Protein AF-A0A2T5LUG0-F1 (afdb_monomer_lite)

Structure (mmCIF, N/CA/C/O backbone):
data_AF-A0A2T5LUG0-F1
#
_entry.id   AF-A0A2T5LUG0-F1
#
loop_
_atom_site.group_PDB
_atom_site.id
_atom_site.type_symbol
_atom_site.label_atom_id
_atom_site.label_alt_id
_atom_site.label_comp_id
_atom_site.label_asym_id
_atom_site.label_entity_id
_atom_site.label_seq_id
_atom_site.pdbx_PDB_ins_code
_atom_site.Cartn_x
_atom_site.Cartn_y
_atom_site.Cartn_z
_atom_site.occupancy
_atom_site.B_iso_or_equiv
_atom_site.auth_seq_id
_atom_site.auth_comp_id
_atom_site.auth_asym_id
_atom_site.auth_atom_id
_atom_site.pdbx_PDB_model_num
ATOM 1 N N . MET A 1 1 ? 52.333 1.777 -23.046 1.00 38.31 1 MET A N 1
ATOM 2 C CA . MET A 1 1 ? 52.201 0.405 -23.595 1.00 38.31 1 MET A CA 1
ATOM 3 C C . MET A 1 1 ? 51.594 0.401 -25.003 1.00 38.31 1 MET A C 1
ATOM 5 O O . MET A 1 1 ? 52.146 -0.251 -25.876 1.00 38.31 1 MET A O 1
ATOM 9 N N . THR A 1 2 ? 50.547 1.189 -25.268 1.00 47.31 2 THR A N 1
ATOM 10 C CA . THR A 1 2 ? 49.866 1.326 -26.577 1.00 47.31 2 THR A CA 1
ATOM 11 C C . THR A 1 2 ? 50.755 1.791 -27.745 1.00 47.31 2 THR A C 1
ATOM 13 O O . THR A 1 2 ? 50.635 1.253 -28.839 1.00 47.31 2 THR A O 1
ATOM 16 N N . ALA A 1 3 ? 51.713 2.703 -27.529 1.00 55.59 3 ALA A N 1
ATOM 17 C CA . ALA A 1 3 ? 52.573 3.224 -28.608 1.00 55.59 3 ALA A CA 1
ATOM 18 C C . ALA A 1 3 ? 53.502 2.174 -29.262 1.00 55.59 3 ALA A C 1
ATOM 20 O O . ALA A 1 3 ? 53.813 2.287 -30.442 1.00 55.59 3 ALA A O 1
ATOM 21 N N . ARG A 1 4 ? 53.920 1.131 -28.524 1.00 57.62 4 ARG A N 1
ATOM 22 C CA . ARG A 1 4 ? 54.784 0.054 -29.056 1.00 57.62 4 ARG A CA 1
ATOM 23 C C . ARG A 1 4 ? 54.008 -1.029 -29.817 1.00 57.62 4 ARG A C 1
ATOM 25 O O . ARG A 1 4 ? 54.602 -1.741 -30.615 1.00 57.62 4 ARG A O 1
ATOM 32 N N . LEU A 1 5 ? 52.700 -1.146 -29.575 1.00 63.09 5 LEU A N 1
ATOM 33 C CA . LEU A 1 5 ? 51.807 -2.098 -30.250 1.00 63.09 5 LEU A CA 1
ATOM 34 C C . LEU A 1 5 ? 51.189 -1.529 -31.534 1.00 63.09 5 LEU A C 1
ATOM 36 O O . LEU A 1 5 ? 50.760 -2.297 -32.388 1.00 63.09 5 LEU A O 1
ATOM 40 N N . SER A 1 6 ? 51.167 -0.201 -31.686 1.00 64.31 6 SER A N 1
ATOM 41 C CA . SER A 1 6 ? 50.578 0.478 -32.849 1.00 64.31 6 SER A CA 1
ATOM 42 C C . SER A 1 6 ? 51.139 -0.003 -34.199 1.00 64.31 6 SER A C 1
ATOM 44 O O . SER A 1 6 ? 50.334 -0.278 -35.087 1.00 64.31 6 SER A O 1
ATOM 46 N N . PRO A 1 7 ? 52.467 -0.180 -34.377 1.00 68.12 7 PRO A N 1
ATOM 47 C CA . PRO A 1 7 ? 53.017 -0.662 -35.647 1.00 68.12 7 PRO A CA 1
ATOM 48 C C . PRO A 1 7 ? 52.614 -2.112 -35.948 1.00 68.12 7 PRO A C 1
ATOM 50 O O . PRO A 1 7 ? 52.238 -2.428 -37.069 1.00 68.12 7 PRO A O 1
ATOM 53 N N . LEU A 1 8 ? 52.611 -2.978 -34.927 1.00 73.25 8 LEU A N 1
ATOM 54 C CA . LEU A 1 8 ? 52.244 -4.392 -35.067 1.00 73.25 8 LEU A CA 1
ATOM 55 C C . LEU A 1 8 ? 50.761 -4.570 -35.411 1.00 73.25 8 LEU A C 1
ATOM 57 O O . LEU A 1 8 ? 50.411 -5.402 -36.245 1.00 73.25 8 LEU A O 1
ATOM 61 N N . LEU A 1 9 ? 49.888 -3.773 -34.788 1.00 69.12 9 LEU A N 1
ATOM 62 C CA . LEU A 1 9 ? 48.463 -3.746 -35.116 1.00 69.12 9 LEU A CA 1
ATOM 63 C C . LEU A 1 9 ? 48.239 -3.240 -36.543 1.00 69.12 9 LEU A C 1
ATOM 65 O O . LEU A 1 9 ? 47.478 -3.855 -37.284 1.00 69.12 9 LEU A O 1
ATOM 69 N N . ARG A 1 10 ? 48.941 -2.177 -36.951 1.00 71.62 10 ARG A N 1
ATOM 70 C CA . ARG A 1 10 ? 48.877 -1.643 -38.318 1.00 71.62 10 ARG A CA 1
ATOM 71 C C . ARG A 1 10 ? 49.267 -2.701 -39.349 1.00 71.62 10 ARG A C 1
ATOM 73 O O . ARG A 1 10 ? 48.501 -2.947 -40.276 1.00 71.62 10 ARG A O 1
ATOM 80 N N . ASP A 1 11 ? 50.399 -3.370 -39.153 1.00 74.31 11 ASP A N 1
ATOM 81 C CA . ASP A 1 11 ? 50.878 -4.412 -40.066 1.00 74.31 11 ASP A CA 1
ATOM 82 C C . ASP A 1 11 ? 49.926 -5.615 -40.123 1.00 74.31 11 ASP A C 1
ATOM 84 O O . ASP A 1 11 ? 49.704 -6.187 -41.192 1.00 74.31 11 ASP A O 1
ATOM 88 N N . SER A 1 12 ? 49.333 -5.987 -38.985 1.00 75.88 12 SER A N 1
ATOM 89 C CA . SER A 1 12 ? 48.358 -7.076 -38.908 1.00 75.88 12 SER A CA 1
ATOM 9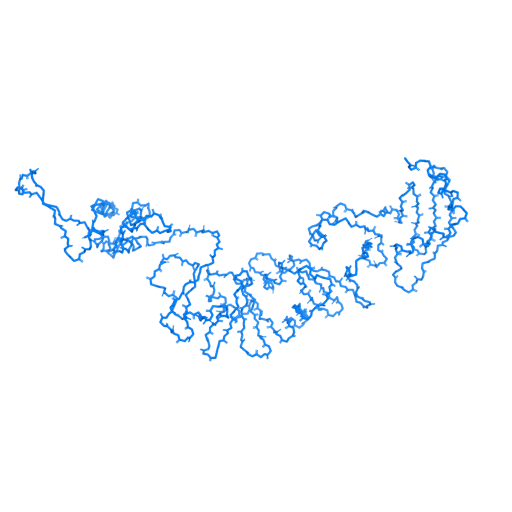0 C C . SER A 1 12 ? 47.072 -6.751 -39.671 1.00 75.88 12 SER A C 1
ATOM 92 O O . SER A 1 12 ? 46.617 -7.560 -40.482 1.00 75.88 12 SER A O 1
ATOM 94 N N . VAL A 1 13 ? 46.515 -5.546 -39.493 1.00 73.50 13 VAL A N 1
ATOM 95 C CA . VAL A 1 13 ? 45.285 -5.154 -40.198 1.00 73.50 13 VAL A CA 1
ATOM 96 C C . VAL A 1 13 ? 45.526 -4.974 -41.699 1.00 73.50 13 VAL A C 1
ATOM 98 O O . VAL A 1 13 ? 44.655 -5.308 -42.496 1.00 73.50 13 VAL A O 1
ATOM 101 N N . VAL A 1 14 ? 46.715 -4.527 -42.118 1.00 74.75 14 VAL A N 1
ATOM 102 C CA . VAL A 1 14 ? 47.077 -4.478 -43.547 1.00 74.75 14 VAL A CA 1
ATOM 103 C C . VAL A 1 14 ? 47.123 -5.877 -44.165 1.00 74.75 14 VAL A C 1
ATOM 105 O O . VAL A 1 14 ? 46.682 -6.055 -45.300 1.00 74.75 14 VAL A O 1
ATOM 108 N N . LYS A 1 15 ? 47.631 -6.876 -43.434 1.00 79.31 15 LYS A N 1
ATOM 109 C CA . LYS A 1 15 ? 47.696 -8.270 -43.905 1.00 79.31 15 LYS A CA 1
ATOM 110 C C . LYS A 1 15 ? 46.333 -8.962 -43.905 1.00 79.31 15 LYS A C 1
ATOM 112 O O . LYS A 1 15 ? 46.072 -9.780 -44.783 1.00 79.31 15 LYS A O 1
ATOM 117 N N . HIS A 1 16 ? 45.472 -8.635 -42.941 1.00 79.75 16 HIS A N 1
ATOM 118 C CA . HIS A 1 16 ? 44.173 -9.281 -42.745 1.00 79.75 16 HIS A CA 1
ATOM 119 C C . HIS A 1 16 ? 43.054 -8.253 -42.506 1.00 79.75 16 HIS A C 1
ATOM 121 O O . HIS A 1 16 ? 42.487 -8.210 -41.412 1.00 79.75 16 HIS A O 1
ATOM 127 N N . PRO A 1 17 ? 42.689 -7.436 -43.509 1.00 72.31 17 PRO A N 1
ATOM 128 C CA . PRO A 1 17 ? 41.700 -6.366 -43.339 1.00 72.31 17 PRO A CA 1
ATOM 129 C C . PRO A 1 17 ? 40.308 -6.886 -42.947 1.00 72.31 17 PRO A C 1
ATOM 131 O O . PRO A 1 17 ? 39.614 -6.255 -42.154 1.00 72.31 17 PRO A O 1
ATOM 134 N N . GLU A 1 18 ? 39.938 -8.080 -43.417 1.00 72.81 18 GLU A N 1
ATOM 135 C CA . GLU A 1 18 ? 38.667 -8.752 -43.096 1.00 72.81 18 GLU A CA 1
ATOM 136 C C . GLU A 1 18 ? 38.495 -9.038 -41.591 1.00 72.81 18 GLU A C 1
ATOM 138 O O . GLU A 1 18 ? 37.376 -9.104 -41.085 1.00 72.81 18 GLU A O 1
ATOM 143 N N . SER A 1 19 ? 39.600 -9.169 -40.842 1.00 77.19 19 SER A N 1
ATOM 144 C CA . SER A 1 19 ? 39.562 -9.463 -39.401 1.00 77.19 19 SER A CA 1
ATOM 145 C C . SER A 1 19 ? 38.894 -8.356 -38.579 1.00 77.19 19 SER A C 1
ATOM 147 O O . SER A 1 19 ? 38.288 -8.642 -37.547 1.00 77.19 19 SER A O 1
ATOM 149 N N . VAL A 1 20 ? 38.954 -7.106 -39.053 1.00 74.75 20 VAL A N 1
ATOM 150 C CA . VAL A 1 20 ? 38.298 -5.963 -38.405 1.00 74.75 20 VAL A CA 1
ATOM 151 C C . VAL A 1 20 ? 36.785 -6.048 -38.578 1.00 74.75 20 VAL A C 1
ATOM 153 O O . VAL A 1 20 ? 36.065 -5.871 -37.602 1.00 74.75 20 VAL A O 1
ATOM 156 N N . GLY A 1 21 ? 36.309 -6.383 -39.783 1.00 73.00 21 GLY A N 1
ATOM 157 C CA . GLY A 1 21 ? 34.883 -6.603 -40.047 1.00 73.00 21 GLY A CA 1
ATOM 158 C C . GLY A 1 21 ? 34.319 -7.731 -39.185 1.00 73.00 21 GLY A C 1
ATOM 159 O O . GLY A 1 21 ? 33.349 -7.524 -38.465 1.00 73.00 21 GLY A O 1
ATOM 160 N N . LEU A 1 22 ? 35.015 -8.874 -39.138 1.00 74.38 22 LEU A N 1
ATOM 161 C CA . LEU A 1 22 ? 34.634 -10.008 -38.288 1.00 74.38 22 LEU A CA 1
ATOM 162 C C . LEU A 1 22 ? 34.582 -9.639 -36.799 1.00 74.38 22 LEU A C 1
ATOM 164 O O . LEU A 1 22 ? 33.649 -10.024 -36.098 1.00 74.38 22 LEU A O 1
ATOM 168 N N . ALA A 1 23 ? 35.562 -8.879 -36.300 1.00 72.25 23 ALA A N 1
ATOM 169 C CA . ALA A 1 23 ? 35.564 -8.421 -34.913 1.00 72.25 23 ALA A CA 1
ATOM 170 C C . ALA A 1 23 ? 34.394 -7.468 -34.615 1.00 72.25 23 ALA A C 1
ATOM 172 O O . ALA A 1 23 ? 33.807 -7.542 -33.535 1.00 72.25 23 ALA A O 1
ATOM 173 N N . ILE A 1 24 ? 34.032 -6.600 -35.565 1.00 72.38 24 ILE A N 1
ATOM 174 C CA . ILE A 1 24 ? 32.858 -5.729 -35.445 1.00 72.38 24 ILE A CA 1
ATOM 175 C C . ILE A 1 24 ? 31.579 -6.566 -35.430 1.00 72.38 24 ILE A C 1
ATOM 177 O O . ILE A 1 24 ? 30.733 -6.328 -34.578 1.00 72.38 24 ILE A O 1
ATOM 181 N N . ASP A 1 25 ? 31.446 -7.571 -36.291 1.00 72.31 25 ASP A N 1
ATOM 182 C CA . ASP A 1 25 ? 30.234 -8.397 -36.368 1.00 72.31 25 ASP A CA 1
ATOM 183 C C . ASP A 1 25 ? 30.037 -9.287 -35.131 1.00 72.31 25 ASP A C 1
ATOM 185 O O . ASP A 1 25 ? 28.904 -9.513 -34.707 1.00 72.31 25 ASP A O 1
ATOM 189 N N . ILE A 1 26 ? 31.129 -9.732 -34.497 1.00 67.81 26 ILE A N 1
ATOM 190 C CA . ILE A 1 26 ? 31.085 -10.472 -33.224 1.00 67.81 26 ILE A CA 1
ATOM 191 C C . ILE A 1 26 ? 30.502 -9.609 -32.097 1.00 67.81 26 ILE A C 1
ATOM 193 O O . ILE A 1 26 ? 29.748 -10.108 -31.263 1.00 67.81 26 ILE A O 1
ATOM 197 N N . VAL A 1 27 ? 30.875 -8.328 -32.042 1.00 63.19 27 VAL A N 1
ATOM 198 C CA . VAL A 1 27 ? 30.554 -7.443 -30.909 1.00 63.19 27 VAL A CA 1
ATOM 199 C C . VAL A 1 27 ? 29.306 -6.586 -31.181 1.00 63.19 27 VAL A C 1
ATOM 201 O O . VAL A 1 27 ? 28.588 -6.215 -30.252 1.00 63.19 27 VAL A O 1
ATOM 204 N N . TRP A 1 28 ? 29.011 -6.291 -32.446 1.00 65.00 28 TRP A N 1
ATOM 205 C CA . TRP A 1 28 ? 27.877 -5.488 -32.891 1.00 65.00 28 TRP A CA 1
ATOM 206 C C . TRP A 1 28 ? 26.991 -6.293 -33.856 1.00 65.00 28 TRP A C 1
ATOM 208 O O . TRP A 1 28 ? 27.183 -6.222 -35.073 1.00 65.00 28 TRP A O 1
ATOM 218 N N . PRO A 1 29 ? 25.986 -7.026 -33.349 1.00 59.75 29 PRO A N 1
ATOM 219 C CA . PRO A 1 29 ? 25.131 -7.862 -34.184 1.00 59.75 29 PRO A CA 1
ATOM 220 C C . PRO A 1 29 ? 24.304 -7.036 -35.180 1.00 59.75 29 PRO A C 1
ATOM 222 O O . PRO A 1 29 ? 23.872 -5.916 -34.891 1.00 59.75 29 PRO A O 1
ATOM 225 N N . GLU A 1 30 ? 24.065 -7.605 -36.360 1.00 59.94 30 GLU A N 1
ATOM 226 C CA . GLU A 1 30 ? 23.185 -7.036 -37.382 1.00 59.94 30 GLU A CA 1
ATOM 227 C C . GLU A 1 30 ? 21.753 -6.866 -36.837 1.00 59.94 30 GLU A C 1
ATOM 229 O O . GLU A 1 30 ? 21.278 -7.657 -36.016 1.00 59.94 30 GLU A O 1
ATOM 234 N N . ALA A 1 31 ? 21.031 -5.836 -37.286 1.00 49.22 31 ALA A N 1
ATOM 235 C CA . ALA A 1 31 ? 19.586 -5.771 -37.076 1.00 49.22 31 ALA A CA 1
ATOM 236 C C . ALA A 1 31 ? 18.877 -5.808 -38.417 1.00 49.22 31 ALA A C 1
ATOM 238 O O . ALA A 1 31 ? 19.125 -4.985 -39.294 1.00 49.22 31 ALA A O 1
ATOM 239 N N . GLY A 1 32 ? 17.954 -6.757 -38.525 1.00 54.03 32 GLY A N 1
ATOM 240 C CA . GLY A 1 32 ? 17.171 -6.977 -39.727 1.00 54.03 32 GLY A CA 1
ATOM 241 C C . GLY A 1 32 ? 17.747 -8.075 -40.613 1.00 54.03 32 GLY A C 1
ATOM 242 O O . GLY A 1 32 ? 18.571 -8.878 -40.191 1.00 54.03 32 GLY A O 1
ATOM 243 N N . THR A 1 33 ? 17.233 -8.127 -41.836 1.00 47.06 33 THR A N 1
ATOM 244 C CA . THR A 1 33 ? 17.506 -9.145 -42.861 1.00 47.06 33 THR A CA 1
ATOM 245 C C . THR A 1 33 ? 18.611 -8.749 -43.843 1.00 47.06 33 THR A C 1
ATOM 247 O O . THR A 1 33 ? 18.888 -9.501 -44.774 1.00 47.06 33 THR A O 1
ATOM 250 N N . ILE A 1 34 ? 19.220 -7.571 -43.675 1.00 54.16 34 ILE A N 1
ATOM 251 C CA . ILE A 1 34 ? 20.273 -7.068 -44.561 1.00 54.16 34 ILE A CA 1
ATOM 252 C C . ILE A 1 34 ? 21.625 -7.393 -43.928 1.00 54.16 34 ILE A C 1
ATOM 254 O O . ILE A 1 34 ? 21.961 -6.831 -42.886 1.00 54.16 34 ILE A O 1
ATOM 258 N N . GLN A 1 35 ? 22.386 -8.274 -44.580 1.00 58.00 35 GLN A N 1
ATOM 259 C CA . GLN A 1 35 ? 23.763 -8.564 -44.190 1.00 58.00 35 GLN A CA 1
ATOM 260 C C . GLN A 1 35 ? 24.628 -7.311 -44.313 1.00 58.00 35 GLN A C 1
ATOM 262 O O . GLN A 1 35 ? 24.617 -6.621 -45.340 1.00 58.00 35 GLN A O 1
ATOM 267 N N . ARG A 1 36 ? 25.390 -7.024 -43.260 1.00 70.50 36 ARG A N 1
ATOM 268 C CA . ARG A 1 36 ? 26.358 -5.938 -43.233 1.00 70.50 36 ARG A CA 1
ATOM 269 C C . ARG A 1 36 ? 27.530 -6.339 -44.123 1.00 70.50 36 ARG A C 1
ATOM 271 O O . ARG A 1 36 ? 28.172 -7.360 -43.904 1.00 70.50 36 ARG A O 1
ATOM 278 N N . TYR A 1 37 ? 27.820 -5.524 -45.131 1.00 71.19 37 TYR A N 1
ATOM 279 C CA . TYR A 1 37 ? 29.008 -5.691 -45.962 1.00 71.19 37 TYR A CA 1
ATOM 280 C C . TYR A 1 37 ? 29.883 -4.449 -45.874 1.00 71.19 37 TYR A C 1
ATOM 282 O O . TYR A 1 37 ? 29.392 -3.320 -45.901 1.00 71.19 37 TYR A O 1
ATOM 290 N N . TYR A 1 38 ? 31.188 -4.674 -45.783 1.00 76.12 38 TYR A N 1
ATOM 291 C CA . TYR A 1 38 ? 32.201 -3.635 -45.675 1.00 76.12 38 TYR A CA 1
ATOM 292 C C . TYR A 1 38 ? 32.828 -3.406 -47.049 1.00 76.12 38 TYR A C 1
ATOM 294 O O . TYR A 1 38 ? 33.219 -4.356 -47.730 1.00 76.12 38 TYR A O 1
ATOM 302 N N . THR A 1 39 ? 32.960 -2.152 -47.479 1.00 76.56 39 THR A N 1
ATOM 303 C CA . THR A 1 39 ? 33.840 -1.843 -48.610 1.00 76.56 39 THR A CA 1
ATOM 304 C C . THR A 1 39 ? 35.295 -2.121 -48.234 1.00 76.56 39 THR A C 1
ATOM 306 O O . THR A 1 39 ? 35.651 -2.239 -47.058 1.00 76.56 39 THR A O 1
ATOM 309 N N . LYS A 1 40 ? 36.169 -2.229 -49.242 1.00 78.50 40 LYS A N 1
ATOM 310 C CA . LYS A 1 40 ? 37.602 -2.468 -49.037 1.00 78.50 40 LYS A CA 1
ATOM 311 C C . LYS A 1 40 ? 38.168 -1.498 -47.995 1.00 78.50 40 LYS A C 1
ATOM 313 O O . LYS A 1 40 ? 38.194 -0.295 -48.250 1.00 78.50 40 LYS A O 1
ATOM 318 N N . TRP A 1 41 ? 38.665 -2.037 -46.884 1.00 78.69 41 TRP A N 1
ATOM 319 C CA . TRP A 1 41 ? 39.312 -1.273 -45.820 1.00 78.69 41 TRP A CA 1
ATOM 320 C C . TRP A 1 41 ? 40.515 -0.487 -46.356 1.00 78.69 41 TRP A C 1
ATOM 322 O O . TRP A 1 41 ? 41.341 -1.024 -47.101 1.00 78.69 41 TRP A O 1
ATOM 332 N N . ARG A 1 42 ? 40.619 0.795 -45.991 1.00 77.38 42 ARG A N 1
ATOM 333 C CA . ARG A 1 42 ? 41.694 1.702 -46.426 1.00 77.38 42 ARG A CA 1
ATOM 334 C C . ARG A 1 42 ? 42.343 2.383 -45.233 1.00 77.38 42 ARG A C 1
ATOM 336 O O . ARG A 1 42 ? 41.648 2.823 -44.324 1.00 77.38 42 ARG A O 1
ATOM 343 N N . LEU A 1 43 ? 43.666 2.515 -45.272 1.00 77.12 43 LEU A N 1
ATOM 344 C CA . LEU A 1 43 ? 44.411 3.382 -44.359 1.00 77.12 43 LEU A CA 1
ATOM 345 C C . LEU A 1 43 ? 44.234 4.845 -44.774 1.00 77.12 43 LEU A C 1
ATOM 347 O O . LEU A 1 43 ? 44.297 5.157 -45.966 1.00 77.12 43 LEU A O 1
ATOM 351 N N . LEU A 1 44 ? 44.050 5.733 -43.801 1.00 76.69 44 LEU A N 1
ATOM 352 C CA . LEU A 1 44 ? 44.041 7.171 -44.059 1.00 76.69 44 LEU A CA 1
ATOM 353 C C . LEU A 1 44 ? 45.470 7.718 -44.188 1.00 76.69 44 LEU A C 1
ATOM 355 O O . LEU A 1 44 ? 46.433 7.154 -43.665 1.00 76.69 44 LEU A O 1
ATOM 359 N N . GLN A 1 45 ? 45.601 8.822 -44.921 1.00 77.81 45 GLN A N 1
ATOM 360 C CA . GLN A 1 45 ? 46.861 9.550 -45.079 1.00 77.81 45 GLN A CA 1
ATOM 361 C C . GLN A 1 45 ? 47.096 10.498 -43.891 1.00 77.81 45 GLN A C 1
ATOM 363 O O . GLN A 1 45 ? 46.216 10.683 -43.047 1.00 77.81 45 GLN A O 1
ATOM 368 N N . PHE A 1 46 ? 48.291 11.090 -43.812 1.00 69.88 46 PHE A N 1
ATOM 369 C CA . PHE A 1 46 ? 48.657 12.081 -42.796 1.00 69.88 46 PHE A CA 1
ATOM 370 C C . PHE A 1 46 ? 47.557 13.148 -42.608 1.00 69.88 46 PHE A C 1
ATOM 372 O O . PHE A 1 46 ? 47.058 13.668 -43.608 1.00 69.88 46 PHE A O 1
ATOM 379 N N . PRO A 1 47 ? 47.169 13.502 -41.363 1.00 67.94 47 PRO A N 1
ATOM 380 C CA . PRO A 1 47 ? 47.744 13.110 -40.064 1.00 67.94 47 PRO A CA 1
ATOM 381 C C . PRO A 1 47 ? 47.159 11.817 -39.446 1.00 67.94 47 PRO A C 1
ATOM 383 O O . PRO A 1 47 ? 47.399 11.521 -38.275 1.00 67.94 47 PRO A O 1
ATOM 386 N N . TYR A 1 48 ? 46.392 11.030 -40.203 1.00 71.00 48 TYR A N 1
ATOM 387 C CA . TYR A 1 48 ? 45.585 9.907 -39.705 1.00 71.00 48 TYR A CA 1
ATOM 388 C C . TYR A 1 48 ? 46.154 8.526 -40.075 1.00 71.00 48 TYR A C 1
ATOM 390 O O . TYR A 1 48 ? 45.422 7.558 -40.221 1.00 71.00 48 TYR A O 1
ATOM 398 N N . GLU A 1 49 ? 47.474 8.388 -40.181 1.00 72.19 49 GLU A N 1
ATOM 399 C CA . GLU A 1 49 ? 48.174 7.183 -40.684 1.00 72.19 49 GLU A CA 1
ATOM 400 C C . GLU A 1 49 ? 47.933 5.891 -39.875 1.00 72.19 49 GLU A C 1
ATOM 402 O O . GLU A 1 49 ? 48.265 4.788 -40.323 1.00 72.19 49 GLU A O 1
ATOM 407 N N . ASN A 1 50 ? 47.369 6.038 -38.674 1.00 67.88 50 ASN A N 1
ATOM 408 C CA . ASN A 1 50 ? 46.963 4.953 -37.779 1.00 67.88 50 ASN A CA 1
ATOM 409 C C . ASN A 1 50 ? 45.457 4.643 -37.849 1.00 67.88 50 ASN A C 1
ATOM 411 O O . ASN A 1 50 ? 44.960 3.902 -37.007 1.00 67.88 50 ASN A O 1
ATOM 415 N N . TRP A 1 51 ? 44.731 5.241 -38.794 1.00 68.88 51 TRP A N 1
ATOM 416 C CA . TRP A 1 51 ? 43.291 5.090 -38.954 1.00 68.88 51 TRP A CA 1
ATOM 417 C C . TRP A 1 51 ? 42.989 4.215 -40.156 1.00 68.88 51 TRP A C 1
ATOM 419 O O . TRP A 1 51 ? 43.624 4.328 -41.206 1.00 68.88 51 TRP A O 1
ATOM 429 N N . ILE A 1 52 ? 41.973 3.377 -40.000 1.00 73.00 52 ILE A N 1
ATOM 430 C CA . ILE A 1 52 ? 41.478 2.500 -41.051 1.00 73.00 52 ILE A CA 1
ATOM 431 C C . ILE A 1 52 ? 39.988 2.756 -41.182 1.00 73.00 52 ILE A C 1
ATOM 433 O O . ILE A 1 52 ? 39.286 2.830 -40.172 1.00 73.00 52 ILE A O 1
ATOM 437 N N . THR A 1 53 ? 39.531 2.922 -42.415 1.00 75.12 53 THR A N 1
ATOM 438 C CA . THR A 1 53 ? 38.139 3.206 -42.737 1.00 75.12 53 THR A CA 1
ATOM 439 C C . THR A 1 53 ? 37.586 2.186 -43.716 1.00 75.12 53 THR A C 1
ATOM 441 O O . THR A 1 53 ? 38.290 1.688 -44.597 1.00 75.12 53 THR A O 1
ATOM 444 N N . SER A 1 54 ? 36.314 1.875 -43.538 1.00 74.31 54 SER A N 1
ATOM 445 C CA . SER A 1 54 ? 35.471 1.176 -44.493 1.00 74.31 54 SER A CA 1
ATOM 446 C C . SER A 1 54 ? 34.109 1.862 -44.470 1.00 74.31 54 SER A C 1
ATOM 448 O O . SER A 1 54 ? 33.755 2.518 -43.488 1.00 74.31 54 SER A O 1
ATOM 450 N N . THR A 1 55 ? 33.370 1.744 -45.562 1.00 67.62 55 THR A N 1
ATOM 451 C CA . THR A 1 55 ? 31.979 2.179 -45.659 1.00 67.62 55 THR A CA 1
ATOM 452 C C . THR A 1 55 ? 31.087 0.956 -45.758 1.00 67.62 55 THR A C 1
ATOM 454 O O . THR A 1 55 ? 31.377 0.023 -46.505 1.00 67.62 55 THR A O 1
ATOM 457 N N . THR A 1 56 ? 29.991 0.959 -45.019 1.00 66.56 56 THR A N 1
ATOM 458 C CA . THR A 1 56 ? 28.878 0.026 -45.212 1.00 66.56 56 THR A CA 1
ATOM 459 C C . THR A 1 56 ? 27.712 0.829 -45.796 1.00 66.56 56 THR A C 1
ATOM 461 O O . THR A 1 56 ? 27.706 2.064 -45.705 1.00 66.56 56 THR A O 1
ATOM 464 N N . PRO A 1 57 ? 26.719 0.200 -46.444 1.00 56.97 57 PRO A N 1
ATOM 465 C CA . PRO A 1 57 ? 25.503 0.918 -46.802 1.00 56.97 57 PRO A CA 1
ATOM 466 C C . PRO A 1 57 ? 24.871 1.462 -45.512 1.00 56.97 57 PRO A C 1
ATOM 468 O O . PRO A 1 57 ? 24.375 0.692 -44.695 1.00 56.97 57 PRO A O 1
ATOM 471 N N . ALA A 1 58 ? 24.915 2.790 -45.372 1.00 49.00 58 ALA A N 1
ATOM 472 C CA . ALA A 1 58 ? 24.462 3.610 -44.244 1.00 49.00 58 ALA A CA 1
ATOM 473 C C . ALA A 1 58 ? 25.468 3.939 -43.117 1.00 49.00 58 ALA A C 1
ATOM 475 O O . ALA A 1 58 ? 25.015 4.501 -42.123 1.00 49.00 58 ALA A O 1
ATOM 476 N N . THR A 1 59 ? 26.782 3.649 -43.211 1.00 53.09 59 THR A N 1
ATOM 477 C CA . THR A 1 59 ? 27.699 3.952 -42.079 1.00 53.09 59 THR A CA 1
ATOM 478 C C . THR A 1 59 ? 29.191 4.123 -42.457 1.00 53.09 59 THR A C 1
ATOM 480 O O . THR A 1 59 ? 29.730 3.330 -43.235 1.00 53.09 59 THR A O 1
ATOM 483 N N . GLU A 1 60 ? 29.891 5.115 -41.881 1.00 49.12 60 GLU A N 1
ATOM 484 C CA . GLU A 1 60 ? 31.354 5.332 -42.003 1.00 49.12 60 GLU A CA 1
ATOM 485 C C . GLU A 1 60 ? 32.119 4.882 -40.741 1.00 49.12 60 GLU A C 1
ATOM 487 O O . GLU A 1 60 ? 31.768 5.253 -39.618 1.00 49.12 60 GLU A O 1
ATOM 492 N N . TYR A 1 61 ? 33.207 4.118 -40.914 1.00 52.81 61 TYR A N 1
ATOM 493 C CA . TYR A 1 61 ? 34.015 3.577 -39.809 1.00 52.81 61 TYR A CA 1
ATOM 494 C C . TYR A 1 61 ? 35.395 4.234 -39.733 1.00 52.81 61 TYR A C 1
ATOM 496 O O . TYR A 1 61 ? 36.006 4.539 -40.757 1.00 52.81 61 TYR A O 1
ATOM 504 N N . SER A 1 62 ? 35.921 4.426 -38.523 1.00 52.31 62 SER A N 1
ATOM 505 C CA . SER A 1 62 ? 37.288 4.914 -38.293 1.00 52.31 62 SER A CA 1
ATOM 506 C C . SER A 1 62 ? 37.859 4.385 -36.977 1.00 52.31 62 SER A C 1
ATOM 508 O O . SER A 1 62 ? 37.164 4.388 -35.964 1.00 52.31 62 SER A O 1
ATOM 510 N N . LEU A 1 63 ? 39.126 3.952 -36.964 1.00 47.66 63 LEU A N 1
ATOM 511 C CA . LEU A 1 63 ? 39.789 3.421 -35.761 1.00 47.66 63 LEU A CA 1
ATOM 512 C C . LEU A 1 63 ? 41.028 4.247 -35.342 1.00 47.66 63 LEU A C 1
ATOM 514 O O . LEU A 1 63 ? 42.132 3.934 -35.783 1.00 47.66 63 LEU A O 1
ATOM 518 N N . PRO A 1 64 ? 40.910 5.273 -34.479 1.00 48.41 64 PRO A N 1
ATOM 519 C CA . PRO A 1 64 ? 42.058 6.019 -33.968 1.00 48.41 64 PRO A CA 1
ATOM 520 C C . PRO A 1 64 ? 42.630 5.341 -32.724 1.00 48.41 64 PRO A C 1
ATOM 522 O O . PRO A 1 64 ? 41.975 5.311 -31.682 1.00 48.41 64 PRO A O 1
ATOM 525 N N . GLN A 1 65 ? 43.870 4.845 -32.785 1.00 51.09 65 GLN A N 1
ATOM 526 C CA . GLN A 1 65 ? 44.684 4.557 -31.586 1.00 51.09 65 GLN A CA 1
ATOM 527 C C . GLN A 1 65 ? 43.948 3.723 -30.502 1.00 51.09 65 GLN A C 1
ATOM 529 O O . GLN A 1 65 ? 44.123 3.951 -29.305 1.00 51.09 65 GLN A O 1
ATOM 534 N N . GLY A 1 66 ? 43.108 2.766 -30.925 1.00 52.16 66 GLY A N 1
ATOM 535 C CA . GLY A 1 66 ? 42.342 1.867 -30.050 1.00 52.16 66 GLY A CA 1
ATOM 536 C C . GLY A 1 66 ? 40.876 2.240 -29.784 1.00 52.16 66 GLY A C 1
ATOM 537 O O . GLY A 1 66 ? 40.207 1.505 -29.064 1.00 52.16 66 GLY A O 1
ATOM 538 N N . HIS A 1 67 ? 40.354 3.329 -30.352 1.00 53.56 67 HIS A N 1
ATOM 539 C CA . HIS A 1 67 ? 38.927 3.671 -30.296 1.00 53.56 67 HIS A CA 1
ATOM 540 C C . HIS A 1 67 ? 38.262 3.301 -31.618 1.00 53.56 67 HIS A C 1
ATOM 542 O O . HIS A 1 67 ? 38.844 3.533 -32.668 1.00 53.56 67 HIS A O 1
ATOM 548 N N . LEU A 1 68 ? 37.057 2.740 -31.584 1.00 63.59 68 LEU A N 1
ATOM 549 C CA . LEU A 1 68 ? 36.255 2.514 -32.784 1.00 63.59 68 LEU A CA 1
ATOM 550 C C . LEU A 1 68 ? 35.189 3.610 -32.866 1.00 63.59 68 LEU A C 1
ATOM 552 O O . LEU A 1 68 ? 34.472 3.864 -31.895 1.00 63.59 68 LEU A O 1
ATOM 556 N N . ILE A 1 69 ? 35.149 4.293 -34.007 1.00 63.66 69 ILE A N 1
ATOM 557 C CA . ILE A 1 69 ? 34.201 5.353 -34.340 1.00 63.66 69 ILE A CA 1
ATOM 558 C C . ILE A 1 69 ? 33.288 4.833 -35.445 1.00 63.66 69 ILE A C 1
ATOM 560 O O . ILE A 1 69 ? 33.766 4.275 -36.435 1.00 63.66 69 ILE A O 1
ATOM 564 N N . ILE A 1 70 ? 31.989 5.039 -35.260 1.00 64.19 70 ILE A N 1
ATOM 565 C CA . ILE A 1 70 ? 30.929 4.719 -36.217 1.00 64.19 70 ILE A CA 1
ATOM 566 C C . ILE A 1 70 ? 30.119 6.001 -36.420 1.00 64.19 70 ILE A C 1
ATOM 568 O O . ILE A 1 70 ? 29.644 6.566 -35.434 1.00 64.19 70 ILE A O 1
ATOM 572 N N . ASP A 1 71 ? 29.988 6.481 -37.658 1.00 57.22 71 ASP A N 1
ATOM 573 C CA . ASP A 1 71 ? 29.267 7.723 -38.005 1.00 57.22 71 ASP A CA 1
ATOM 574 C C . ASP A 1 71 ? 29.690 8.936 -37.160 1.00 57.22 71 ASP A C 1
ATOM 576 O O . ASP A 1 71 ? 28.876 9.712 -36.658 1.00 57.22 71 ASP A O 1
ATOM 580 N N . GLY A 1 72 ? 30.996 9.071 -36.9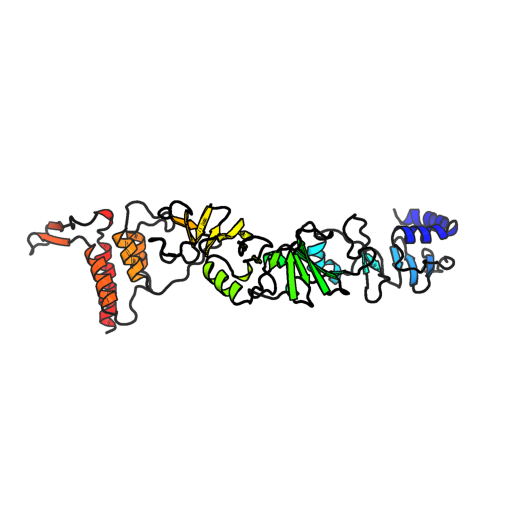18 1.00 60.22 72 GLY A N 1
ATOM 581 C CA . GLY A 1 72 ? 31.549 10.151 -36.095 1.00 60.22 72 GLY A CA 1
ATOM 582 C C . GLY A 1 72 ? 31.291 10.020 -34.585 1.00 60.22 72 GLY A C 1
ATOM 583 O O . GLY A 1 72 ? 31.726 10.885 -33.824 1.00 60.22 72 GLY A O 1
ATOM 584 N N . ARG A 1 73 ? 30.639 8.946 -34.112 1.00 62.03 73 ARG A N 1
ATOM 585 C CA . ARG A 1 73 ? 30.373 8.689 -32.686 1.00 62.03 73 ARG A CA 1
ATOM 586 C C . ARG A 1 73 ? 31.347 7.650 -32.115 1.00 62.03 73 ARG A C 1
ATOM 588 O O . ARG A 1 73 ? 31.527 6.569 -32.673 1.00 62.03 73 ARG A O 1
ATOM 595 N N . ILE A 1 74 ? 31.972 7.973 -30.979 1.00 62.78 74 ILE A N 1
ATOM 596 C CA . ILE A 1 74 ? 32.871 7.061 -30.250 1.00 62.78 74 ILE A CA 1
ATOM 597 C C . ILE A 1 74 ? 32.045 5.948 -29.596 1.00 62.78 74 ILE A C 1
ATOM 599 O O . ILE A 1 74 ? 31.102 6.219 -28.853 1.00 62.78 74 ILE A O 1
ATOM 603 N N . ILE A 1 75 ? 32.432 4.697 -29.826 1.00 66.94 75 ILE A N 1
ATOM 604 C CA . ILE A 1 75 ? 31.810 3.528 -29.199 1.00 66.94 75 ILE A CA 1
ATOM 605 C C . ILE A 1 75 ? 32.246 3.379 -27.743 1.00 66.94 75 ILE A C 1
ATOM 607 O O . ILE A 1 75 ? 33.391 3.643 -27.375 1.00 66.94 75 ILE A O 1
ATOM 611 N N . GLY A 1 76 ? 31.345 2.848 -26.917 1.00 65.06 76 GLY A N 1
ATOM 612 C CA . GLY A 1 76 ? 31.713 2.242 -25.639 1.00 65.06 76 GLY A CA 1
ATOM 613 C C . GLY A 1 76 ? 31.471 3.115 -24.413 1.00 65.06 76 GLY A C 1
ATOM 614 O O . GLY A 1 76 ? 31.623 2.625 -23.297 1.00 65.06 76 GLY A O 1
ATOM 615 N N . LYS A 1 77 ? 31.030 4.367 -24.580 1.00 69.31 77 LYS A N 1
ATOM 616 C CA . LYS A 1 77 ? 30.489 5.181 -23.483 1.00 69.31 77 LYS A CA 1
ATOM 617 C C . LYS A 1 77 ? 29.193 5.849 -23.917 1.00 69.31 77 LYS A C 1
ATOM 619 O O . LYS A 1 77 ? 29.161 6.533 -24.933 1.00 69.31 77 LYS A O 1
ATOM 624 N N . LEU A 1 78 ? 28.144 5.668 -23.119 1.00 74.25 78 LEU A N 1
ATOM 625 C CA . LEU A 1 78 ? 26.932 6.473 -23.244 1.00 74.25 78 LEU A CA 1
ATOM 626 C C . LEU A 1 78 ? 27.250 7.948 -22.931 1.00 74.25 78 LEU A C 1
ATOM 628 O O . LEU A 1 78 ? 28.098 8.203 -22.062 1.00 74.25 78 LEU A O 1
ATOM 632 N N . PRO A 1 79 ? 26.563 8.901 -23.586 1.00 79.44 79 PRO A N 1
ATOM 633 C CA . PRO A 1 79 ? 26.557 10.304 -23.181 1.00 79.44 79 PRO A CA 1
ATOM 634 C C . PRO A 1 79 ? 26.263 10.471 -21.683 1.00 79.44 79 PRO A C 1
ATOM 636 O O . PRO A 1 79 ? 25.585 9.635 -21.079 1.00 79.44 79 PRO A O 1
ATOM 639 N N . ALA A 1 80 ? 26.811 11.520 -21.062 1.00 76.62 80 ALA A N 1
ATOM 640 C CA . ALA A 1 80 ? 26.734 11.707 -19.610 1.00 76.62 80 ALA A CA 1
ATOM 641 C C . ALA A 1 80 ? 25.287 11.863 -19.113 1.00 76.62 80 ALA A C 1
ATOM 643 O O . ALA A 1 80 ? 24.913 11.246 -18.122 1.00 76.62 80 ALA A O 1
ATOM 644 N N . ASP A 1 81 ? 24.465 12.607 -19.846 1.00 79.31 81 ASP A N 1
ATOM 645 C CA . ASP A 1 81 ? 23.030 12.794 -19.620 1.00 79.31 81 ASP A CA 1
ATOM 646 C C . ASP A 1 81 ? 22.258 11.466 -19.613 1.00 79.31 81 ASP A C 1
ATOM 648 O O . ASP A 1 81 ? 21.459 11.212 -18.712 1.00 79.31 81 ASP A O 1
ATOM 652 N N . VAL A 1 82 ? 22.558 10.573 -20.559 1.00 78.69 82 VAL A N 1
ATOM 653 C CA . VAL A 1 82 ? 21.939 9.245 -20.627 1.00 78.69 82 VAL A CA 1
ATOM 654 C C . VAL A 1 82 ? 22.448 8.371 -19.481 1.00 78.69 82 VAL A C 1
ATOM 656 O O . VAL A 1 82 ? 21.658 7.831 -18.705 1.00 78.69 82 VAL A O 1
ATOM 659 N N . ARG A 1 83 ? 23.770 8.265 -19.319 1.00 78.00 83 ARG A N 1
ATOM 660 C CA . ARG A 1 83 ? 24.413 7.443 -18.282 1.00 78.00 83 ARG A CA 1
ATOM 661 C C . ARG A 1 83 ? 23.945 7.808 -16.873 1.00 78.00 83 ARG A C 1
ATOM 663 O O . ARG A 1 83 ? 23.756 6.920 -16.045 1.00 78.00 83 ARG A O 1
ATOM 670 N N . ASP A 1 84 ? 23.785 9.098 -16.602 1.00 81.12 84 ASP A N 1
ATOM 671 C CA . ASP A 1 84 ? 23.478 9.600 -15.268 1.00 81.12 84 ASP A CA 1
ATOM 672 C C . ASP A 1 84 ? 21.961 9.681 -15.003 1.00 81.12 84 ASP A C 1
ATOM 674 O O . ASP A 1 84 ? 21.564 10.012 -13.880 1.00 81.12 84 ASP A O 1
ATOM 678 N N . SER A 1 85 ? 21.128 9.295 -15.980 1.00 86.00 85 SER A N 1
ATOM 679 C CA . SER A 1 85 ? 19.671 9.231 -15.847 1.00 86.00 85 SER A CA 1
ATOM 680 C C . SER A 1 85 ? 19.219 8.277 -14.736 1.00 86.00 85 SER A C 1
ATOM 682 O O . SER A 1 85 ? 19.764 7.186 -14.537 1.00 86.00 85 SER A O 1
ATOM 684 N N . GLU A 1 86 ? 18.174 8.676 -14.008 1.00 86.44 86 GLU A N 1
ATOM 685 C CA . GLU A 1 86 ? 17.589 7.860 -12.935 1.00 86.44 86 GLU A CA 1
ATOM 686 C C . GLU A 1 86 ? 17.038 6.533 -13.459 1.00 86.44 86 GLU A C 1
ATOM 688 O O . GLU A 1 86 ? 17.161 5.505 -12.800 1.00 86.44 86 GLU A O 1
ATOM 693 N N . ILE A 1 87 ? 16.499 6.541 -14.678 1.00 84.62 87 ILE A N 1
ATOM 694 C CA . ILE A 1 87 ? 15.904 5.374 -15.328 1.00 84.62 87 ILE A CA 1
ATOM 695 C C . ILE A 1 87 ? 16.956 4.287 -15.589 1.00 84.62 87 ILE A C 1
ATOM 697 O O . ILE A 1 87 ? 16.734 3.118 -15.268 1.00 84.62 87 ILE A O 1
ATOM 701 N N . LEU A 1 88 ? 18.123 4.646 -16.138 1.00 84.25 88 LEU A N 1
ATOM 702 C CA . LEU A 1 88 ? 19.180 3.659 -16.374 1.00 84.25 88 LEU A CA 1
ATOM 703 C C . LEU A 1 88 ? 19.790 3.154 -15.067 1.00 84.25 88 LEU A C 1
ATOM 705 O O . LEU A 1 88 ? 20.038 1.953 -14.946 1.00 84.25 88 LEU A O 1
ATOM 709 N N . LYS A 1 89 ? 19.953 4.032 -14.071 1.00 84.94 89 LYS A N 1
ATOM 710 C CA . LYS A 1 89 ? 20.362 3.636 -12.714 1.00 84.94 89 LYS A CA 1
ATOM 711 C C . LYS A 1 89 ? 19.352 2.688 -12.069 1.00 84.94 89 LYS A C 1
ATOM 713 O O . LYS A 1 89 ? 19.747 1.768 -11.362 1.00 84.94 89 LYS A O 1
ATOM 718 N N . GLU A 1 90 ? 18.061 2.865 -12.327 1.00 85.19 90 GLU A N 1
ATOM 719 C CA . GLU A 1 90 ? 17.015 1.989 -11.806 1.00 85.19 90 GLU A CA 1
ATOM 720 C C . GLU A 1 90 ? 17.075 0.577 -12.413 1.00 85.19 90 GLU A C 1
ATOM 722 O O . GLU A 1 90 ? 16.897 -0.414 -11.703 1.00 85.19 90 GLU A O 1
ATOM 727 N N . ILE A 1 91 ? 17.330 0.478 -13.718 1.00 85.62 91 ILE A N 1
ATOM 728 C CA . ILE A 1 91 ? 17.312 -0.790 -14.463 1.00 85.62 91 ILE A CA 1
ATOM 729 C C . ILE A 1 91 ? 18.627 -1.563 -14.322 1.00 85.62 91 ILE A C 1
ATOM 731 O O . ILE A 1 91 ? 18.617 -2.785 -14.160 1.00 85.62 91 ILE A O 1
ATOM 735 N N . PHE A 1 92 ? 19.757 -0.861 -14.412 1.00 83.38 92 PHE A N 1
ATOM 736 C CA . PHE A 1 92 ? 21.094 -1.459 -14.467 1.00 83.38 92 PHE A CA 1
ATOM 737 C C . PHE A 1 92 ? 21.921 -1.219 -13.199 1.00 83.38 92 PHE A C 1
ATOM 739 O O . PHE A 1 92 ? 23.016 -1.769 -13.066 1.00 83.38 92 PHE A O 1
ATOM 746 N N . GLY A 1 93 ? 21.424 -0.434 -12.242 1.00 81.56 93 GLY A N 1
ATOM 747 C CA . GLY A 1 93 ? 22.163 -0.107 -11.026 1.00 81.56 93 GLY A CA 1
ATOM 748 C C . GLY A 1 93 ? 23.427 0.698 -11.330 1.00 81.56 93 GLY A C 1
ATOM 749 O O . GLY A 1 93 ? 23.428 1.624 -12.137 1.00 81.56 93 GLY A O 1
ATOM 750 N N . SER A 1 94 ? 24.529 0.322 -10.683 1.00 77.00 94 SER A N 1
ATOM 751 C CA . SER A 1 94 ? 25.858 0.922 -10.861 1.00 77.00 94 SER A CA 1
ATOM 752 C C . SER A 1 94 ? 26.711 0.233 -11.938 1.00 77.00 94 SER A C 1
ATOM 754 O O . SER A 1 94 ? 27.926 0.439 -11.996 1.00 77.00 94 SER A O 1
ATOM 756 N N . GLN A 1 95 ? 26.105 -0.607 -12.784 1.00 76.19 95 GLN A N 1
ATOM 757 C CA . GLN A 1 95 ? 26.827 -1.327 -13.832 1.00 76.19 95 GLN A CA 1
ATOM 758 C C . GLN A 1 95 ? 27.381 -0.375 -14.897 1.00 76.19 95 GLN A C 1
ATOM 760 O O . GLN A 1 95 ? 26.745 0.601 -15.296 1.00 76.19 95 GLN A O 1
ATOM 765 N N . ARG A 1 96 ? 28.575 -0.690 -15.408 1.00 73.81 96 ARG A N 1
ATOM 766 C CA . ARG A 1 96 ? 29.142 0.010 -16.565 1.00 73.81 96 ARG A CA 1
ATOM 767 C C . ARG A 1 96 ? 28.494 -0.522 -17.837 1.00 73.81 96 ARG A C 1
ATOM 769 O O . ARG A 1 96 ? 28.637 -1.699 -18.154 1.00 73.81 96 ARG A O 1
ATOM 776 N N . LEU A 1 97 ? 27.801 0.357 -18.552 1.00 77.25 97 LEU A N 1
ATOM 777 C CA . LEU A 1 97 ? 27.131 0.037 -19.806 1.00 77.25 97 LEU A CA 1
ATOM 778 C C . LEU A 1 97 ? 28.012 0.421 -20.994 1.00 77.25 97 LEU A C 1
ATOM 780 O O . LEU A 1 97 ? 28.470 1.561 -21.093 1.00 77.25 97 LEU A O 1
ATOM 784 N N . PHE A 1 98 ? 28.212 -0.529 -21.902 1.00 75.81 98 PHE A N 1
ATOM 785 C CA . PHE A 1 98 ? 28.830 -0.293 -23.203 1.00 75.81 98 PHE A CA 1
ATOM 786 C C . PHE A 1 98 ? 27.734 -0.150 -24.258 1.00 75.81 98 PHE A C 1
ATOM 788 O O . PHE A 1 98 ? 26.795 -0.947 -24.278 1.00 75.81 98 PHE A O 1
ATOM 795 N N . ALA A 1 99 ? 27.849 0.862 -25.116 1.00 76.69 99 ALA A N 1
ATOM 796 C CA . ALA A 1 99 ? 26.854 1.182 -26.132 1.00 76.69 99 ALA A CA 1
ATOM 797 C C . ALA A 1 99 ? 27.482 1.348 -27.521 1.00 76.69 99 ALA A C 1
ATOM 799 O O . ALA A 1 99 ? 28.593 1.869 -27.653 1.00 76.69 99 ALA A O 1
ATOM 800 N N . PHE A 1 100 ? 26.720 0.938 -28.528 1.00 74.00 100 PHE A N 1
ATOM 801 C CA . PHE A 1 100 ? 26.954 1.095 -29.961 1.00 74.00 100 PHE A CA 1
ATOM 802 C C . PHE A 1 100 ? 25.866 1.989 -30.556 1.00 74.00 100 PHE A C 1
ATOM 804 O O . PHE A 1 100 ? 24.792 2.080 -29.961 1.00 74.00 100 PHE A O 1
ATOM 811 N N . PRO A 1 101 ? 26.077 2.613 -31.723 1.00 69.19 101 PRO A N 1
ATOM 812 C CA . PRO A 1 101 ? 24.980 3.191 -32.487 1.00 69.19 101 PRO A CA 1
ATOM 813 C C . PRO A 1 101 ? 23.907 2.144 -32.783 1.00 69.19 101 PRO A C 1
ATOM 815 O O . PRO A 1 101 ? 24.207 0.985 -33.081 1.00 69.19 101 PRO A O 1
ATOM 818 N N . SER A 1 102 ? 22.647 2.542 -32.653 1.00 71.88 102 SER A N 1
ATOM 819 C CA . SER A 1 102 ? 21.536 1.669 -33.010 1.00 71.88 102 SER A CA 1
ATOM 820 C C . SER A 1 102 ? 21.266 1.731 -34.507 1.00 71.88 102 SER A C 1
ATOM 822 O O . SER A 1 102 ? 21.321 2.785 -35.126 1.00 71.88 102 SER A O 1
ATOM 824 N N . ASN A 1 103 ? 20.915 0.588 -35.077 1.00 67.94 103 ASN A N 1
ATOM 825 C CA . ASN A 1 103 ? 20.388 0.450 -36.433 1.00 67.94 103 ASN A CA 1
ATOM 826 C C . ASN A 1 103 ? 18.852 0.358 -36.458 1.00 67.94 103 ASN A C 1
ATOM 828 O O . ASN A 1 103 ? 18.258 0.133 -37.511 1.00 67.94 103 ASN A O 1
ATOM 832 N N . LEU A 1 104 ? 18.196 0.523 -35.305 1.00 66.69 104 LEU A N 1
ATOM 833 C CA . LEU A 1 104 ? 16.746 0.659 -35.231 1.00 66.69 104 LEU A CA 1
ATOM 834 C C . LEU A 1 104 ? 16.347 2.114 -35.521 1.00 66.69 104 LEU A C 1
ATOM 836 O O . LEU A 1 104 ? 16.829 3.010 -34.824 1.00 66.69 104 LEU A O 1
ATOM 840 N N . PRO A 1 105 ? 15.447 2.368 -36.492 1.00 66.44 105 PRO A N 1
ATOM 841 C CA . PRO A 1 105 ? 14.960 3.715 -36.772 1.00 66.44 105 PRO A CA 1
ATOM 842 C C . PRO A 1 105 ? 14.405 4.393 -35.514 1.00 66.44 105 PRO A C 1
ATOM 844 O O . PRO A 1 105 ? 13.585 3.812 -34.804 1.00 66.44 105 PRO A O 1
ATOM 847 N N . GLY A 1 106 ? 14.855 5.621 -35.246 1.00 69.56 106 GLY A N 1
ATOM 848 C CA . GLY A 1 106 ? 14.437 6.405 -34.078 1.00 69.56 106 GLY A CA 1
ATOM 849 C C . GLY A 1 106 ? 15.164 6.074 -32.770 1.00 69.56 106 GLY A C 1
ATOM 850 O O . GLY A 1 106 ? 14.844 6.671 -31.749 1.00 69.56 106 GLY A O 1
ATOM 851 N N . MET A 1 107 ? 16.138 5.158 -32.779 1.00 74.00 107 MET A N 1
ATOM 852 C CA . MET A 1 107 ? 16.982 4.856 -31.621 1.0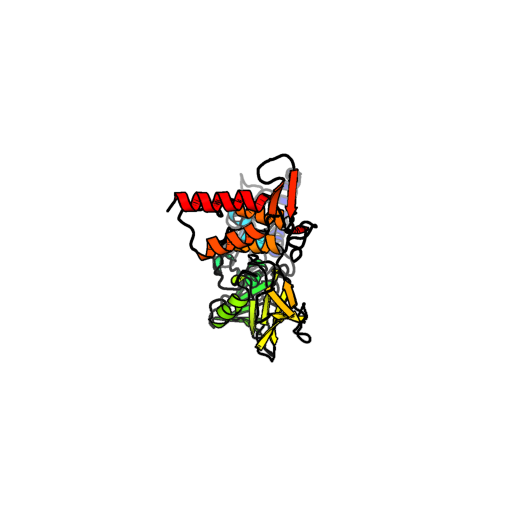0 74.00 107 MET A CA 1
ATOM 853 C C . MET A 1 107 ? 18.418 5.307 -31.885 1.00 74.00 107 MET A C 1
ATOM 855 O O . MET A 1 107 ? 18.968 5.029 -32.943 1.00 74.00 107 MET A O 1
ATOM 859 N N . ASP A 1 108 ? 19.053 5.946 -30.902 1.00 72.31 108 ASP A N 1
ATOM 860 C CA . ASP A 1 108 ? 20.445 6.398 -31.027 1.00 72.31 108 ASP A CA 1
ATOM 861 C C . ASP A 1 108 ? 21.468 5.326 -30.636 1.00 72.31 108 ASP A C 1
ATOM 863 O O . ASP A 1 108 ? 22.559 5.269 -31.206 1.00 72.31 108 ASP A O 1
ATOM 867 N N . TYR A 1 109 ? 21.129 4.471 -29.662 1.00 77.25 109 TYR A N 1
ATOM 868 C CA . TYR A 1 109 ? 22.082 3.562 -29.022 1.00 77.25 109 TYR A CA 1
ATOM 869 C C . TYR A 1 109 ? 21.527 2.145 -28.824 1.00 77.25 109 TYR A C 1
ATOM 871 O O . TYR A 1 109 ? 20.353 1.953 -28.520 1.00 77.25 109 TYR A O 1
ATOM 879 N N . THR A 1 110 ? 22.395 1.144 -28.957 1.00 75.31 110 THR A N 1
ATOM 880 C CA . THR A 1 110 ? 22.176 -0.262 -28.589 1.00 75.31 110 THR A CA 1
ATOM 881 C C . THR A 1 110 ? 23.213 -0.669 -27.546 1.00 75.31 110 THR A C 1
ATOM 883 O O . THR A 1 110 ? 24.398 -0.386 -27.704 1.00 75.31 110 THR A O 1
ATOM 886 N N . LEU A 1 111 ? 22.791 -1.336 -26.471 1.00 76.56 111 LEU A N 1
ATOM 887 C CA . LEU A 1 111 ? 23.702 -1.799 -25.420 1.00 76.56 111 LEU A CA 1
ATOM 888 C C . LEU A 1 111 ? 24.356 -3.137 -25.783 1.00 76.56 111 LEU A C 1
ATOM 890 O O . LEU A 1 111 ? 23.699 -4.043 -26.283 1.00 76.56 111 LEU A O 1
ATOM 894 N N . ALA A 1 112 ? 25.640 -3.269 -25.455 1.00 67.81 112 ALA A N 1
ATOM 895 C CA . ALA A 1 112 ? 26.472 -4.442 -25.721 1.00 67.81 112 ALA A CA 1
ATOM 896 C C . ALA A 1 112 ? 26.162 -5.662 -24.834 1.00 67.81 112 ALA A C 1
ATOM 898 O O . ALA A 1 112 ? 26.722 -6.733 -25.044 1.00 67.81 112 ALA A O 1
ATOM 899 N N . ASN A 1 113 ? 25.383 -5.498 -23.759 1.00 58.41 113 ASN A N 1
ATOM 900 C CA . ASN A 1 113 ? 25.427 -6.441 -22.639 1.00 58.41 113 ASN A CA 1
ATOM 901 C C . ASN A 1 113 ? 24.808 -7.817 -22.962 1.00 58.41 113 ASN A C 1
ATOM 903 O O . ASN A 1 113 ? 23.594 -8.014 -22.914 1.00 58.41 113 ASN A O 1
ATOM 907 N N . HIS A 1 114 ? 25.707 -8.783 -23.173 1.00 49.91 114 HIS A N 1
ATOM 908 C CA . HIS A 1 114 ? 25.532 -10.232 -23.333 1.00 49.91 114 HIS A CA 1
ATOM 909 C C . HIS A 1 114 ? 25.164 -10.985 -22.032 1.00 49.91 114 HIS A C 1
ATOM 911 O O . HIS A 1 114 ? 25.720 -12.042 -21.740 1.00 49.91 114 HIS A O 1
ATOM 917 N N . GLY A 1 115 ? 24.241 -10.480 -21.212 1.00 45.53 115 GLY A N 1
ATOM 918 C CA . GLY A 1 115 ? 23.637 -11.317 -20.163 1.00 45.53 115 GLY A CA 1
ATOM 919 C C . GLY A 1 115 ? 22.381 -11.995 -20.705 1.00 45.53 115 GLY A C 1
ATOM 920 O O . GLY A 1 115 ? 21.546 -11.301 -21.286 1.00 45.53 115 GLY A O 1
ATOM 921 N N . GLU A 1 116 ? 22.222 -13.312 -20.512 1.00 44.00 116 GLU A N 1
ATOM 922 C CA . GLU A 1 116 ? 21.016 -14.095 -20.854 1.00 44.00 116 GLU A CA 1
ATOM 923 C C . GLU A 1 116 ? 19.767 -13.603 -20.094 1.00 44.00 116 GLU A C 1
ATOM 925 O O . GLU A 1 116 ? 19.245 -14.219 -19.157 1.00 44.00 116 GLU A O 1
ATOM 930 N N . GLY A 1 117 ? 19.274 -12.435 -20.473 1.00 47.94 117 GLY A N 1
ATOM 931 C CA . GLY A 1 117 ? 18.215 -11.759 -19.755 1.00 47.94 117 GLY A CA 1
ATOM 932 C C . GLY A 1 117 ? 17.921 -10.385 -20.314 1.00 47.94 117 GLY A C 1
ATOM 933 O O . GLY A 1 117 ? 16.761 -10.113 -20.544 1.00 47.94 117 GLY A O 1
ATOM 934 N N . HIS A 1 118 ? 18.916 -9.544 -20.600 1.00 51.81 118 HIS A N 1
ATOM 935 C CA . HIS A 1 118 ? 18.732 -8.090 -20.757 1.00 51.81 118 HIS A CA 1
ATOM 936 C C . HIS A 1 118 ? 18.207 -7.625 -22.125 1.00 51.81 118 HIS A C 1
ATOM 938 O O . HIS A 1 118 ? 18.722 -6.670 -22.702 1.00 51.81 118 HIS A O 1
ATOM 944 N N . GLN A 1 119 ? 17.194 -8.292 -22.676 1.00 53.16 119 GLN A N 1
ATOM 945 C CA . GLN A 1 119 ? 16.648 -7.932 -23.981 1.00 53.16 119 GLN A CA 1
ATOM 946 C C . GLN A 1 119 ? 15.305 -7.205 -23.838 1.00 53.16 119 GLN A C 1
ATOM 948 O O . GLN A 1 119 ? 14.300 -7.792 -23.447 1.00 53.16 119 GLN A O 1
ATOM 953 N N . ALA A 1 120 ? 15.272 -5.933 -24.249 1.00 53.72 120 ALA A N 1
ATOM 954 C CA . ALA A 1 120 ? 14.032 -5.213 -24.578 1.00 53.72 120 ALA A CA 1
ATOM 955 C C . ALA A 1 120 ? 13.432 -5.670 -25.931 1.00 53.72 120 ALA A C 1
ATOM 957 O O . ALA A 1 120 ? 12.439 -5.129 -26.412 1.00 53.72 120 ALA A O 1
ATOM 958 N N . ARG A 1 121 ? 14.038 -6.684 -26.559 1.00 55.06 121 ARG A N 1
ATOM 959 C CA . ARG A 1 121 ? 13.590 -7.306 -27.802 1.00 55.06 121 ARG A CA 1
ATOM 960 C C . ARG A 1 121 ? 13.440 -8.803 -27.569 1.00 55.06 121 ARG A C 1
ATOM 962 O O . ARG A 1 121 ? 14.429 -9.499 -27.390 1.00 55.06 121 ARG A O 1
ATOM 969 N N . THR A 1 122 ? 12.211 -9.300 -27.586 1.00 52.06 122 THR A N 1
ATOM 970 C CA . THR A 1 122 ? 11.988 -10.735 -27.825 1.00 52.06 122 THR A CA 1
ATOM 971 C C . THR A 1 122 ? 11.995 -10.958 -29.334 1.00 52.06 122 THR A C 1
ATOM 973 O O . THR A 1 122 ? 11.801 -10.003 -30.086 1.00 52.06 122 THR A O 1
ATOM 976 N N . SER A 1 123 ? 12.250 -12.184 -29.790 1.00 49.22 123 SER A N 1
ATOM 977 C CA . SER A 1 123 ? 12.530 -12.530 -31.195 1.00 49.22 123 SER A CA 1
ATOM 978 C C . SER A 1 123 ? 11.579 -11.937 -32.249 1.00 49.22 123 SER A C 1
ATOM 980 O O . SER A 1 123 ? 12.004 -11.835 -33.391 1.00 49.22 123 SER A O 1
ATOM 982 N N . ASN A 1 124 ? 10.369 -11.477 -31.887 1.00 55.84 124 ASN A N 1
ATOM 983 C CA . ASN A 1 124 ? 9.403 -10.840 -32.795 1.00 55.84 124 ASN A CA 1
ATOM 984 C C . ASN A 1 124 ? 8.711 -9.551 -32.273 1.00 55.84 124 ASN A C 1
ATOM 986 O O . ASN A 1 124 ? 7.793 -9.064 -32.934 1.00 55.84 124 ASN A O 1
ATOM 990 N N . SER A 1 125 ? 9.114 -8.969 -31.131 1.00 66.12 125 SER A N 1
ATOM 991 C CA . SER A 1 125 ? 8.381 -7.838 -30.520 1.00 66.12 125 SER A CA 1
ATOM 992 C C . SER A 1 125 ? 9.295 -6.784 -29.883 1.00 66.12 125 SER A C 1
ATOM 994 O O . SER A 1 125 ? 10.185 -7.118 -29.098 1.00 66.12 125 SER A O 1
ATOM 996 N N . ILE A 1 126 ? 9.031 -5.507 -30.192 1.00 75.12 126 ILE A N 1
ATOM 997 C CA . ILE A 1 126 ? 9.667 -4.337 -29.563 1.00 75.12 126 ILE A CA 1
ATOM 998 C C . ILE A 1 126 ? 8.921 -4.019 -28.265 1.00 75.12 126 ILE A C 1
ATOM 1000 O O . ILE A 1 126 ? 7.696 -3.863 -28.281 1.00 75.12 126 ILE A O 1
ATOM 1004 N N . LEU A 1 127 ? 9.663 -3.936 -27.162 1.00 84.56 127 LEU A N 1
ATOM 1005 C CA . LEU A 1 127 ? 9.167 -3.447 -25.882 1.00 84.56 127 LEU A CA 1
ATOM 1006 C C . LEU A 1 127 ? 9.638 -2.016 -25.653 1.00 84.56 127 LEU A C 1
ATOM 1008 O O . LEU A 1 127 ? 10.798 -1.692 -25.903 1.00 84.56 127 LEU A O 1
ATOM 1012 N N . GLU A 1 128 ? 8.753 -1.198 -25.105 1.00 87.75 128 GLU A N 1
ATOM 1013 C CA . GLU A 1 128 ? 9.082 0.134 -24.612 1.00 87.75 128 GLU A CA 1
ATOM 1014 C C . GLU A 1 128 ? 9.005 0.149 -23.087 1.00 87.75 128 GLU A C 1
ATOM 1016 O O . GLU A 1 128 ? 8.135 -0.474 -22.477 1.00 87.75 128 GLU A O 1
ATOM 1021 N N . LEU A 1 129 ? 9.964 0.823 -22.465 1.00 90.44 129 LEU A N 1
ATOM 1022 C CA . LEU A 1 129 ? 9.984 1.023 -21.027 1.00 90.44 129 LEU A CA 1
ATOM 1023 C C . LEU A 1 129 ? 9.060 2.187 -20.670 1.00 90.44 129 LEU A C 1
ATOM 1025 O O . LEU A 1 129 ? 9.246 3.284 -21.186 1.00 90.44 129 LEU A O 1
ATOM 1029 N N . ILE A 1 130 ? 8.145 1.977 -19.725 1.00 92.31 130 ILE A N 1
ATOM 1030 C CA . ILE A 1 130 ? 7.303 3.047 -19.183 1.00 92.31 130 ILE A CA 1
ATOM 1031 C C . ILE A 1 130 ? 7.889 3.531 -17.851 1.00 92.31 130 ILE A C 1
ATOM 1033 O O . ILE A 1 130 ? 7.930 2.760 -16.887 1.00 92.31 130 ILE A O 1
ATOM 1037 N N . PRO A 1 131 ? 8.352 4.791 -17.760 1.00 89.94 131 PRO A N 1
ATOM 1038 C CA . PRO A 1 131 ? 8.860 5.344 -16.513 1.00 89.94 131 PRO A CA 1
ATOM 1039 C C . PRO A 1 131 ? 7.788 5.404 -15.422 1.00 89.94 131 PRO A C 1
ATOM 1041 O O . PRO A 1 131 ? 6.635 5.744 -15.674 1.00 89.94 131 PRO A O 1
ATOM 1044 N N . ARG A 1 132 ? 8.192 5.176 -14.169 1.00 89.06 132 ARG A N 1
ATOM 1045 C CA . ARG A 1 132 ? 7.284 5.166 -13.007 1.00 89.06 132 ARG A CA 1
ATOM 1046 C C . ARG A 1 132 ? 6.441 6.439 -12.833 1.00 89.06 132 ARG A C 1
ATOM 1048 O O . ARG A 1 132 ? 5.327 6.356 -12.332 1.00 89.06 132 ARG A O 1
ATOM 1055 N N . HIS A 1 133 ? 6.964 7.601 -13.230 1.00 87.06 133 HIS A N 1
ATOM 1056 C CA . HIS A 1 133 ? 6.292 8.896 -13.063 1.00 87.06 133 HIS A CA 1
ATOM 1057 C C . HIS A 1 133 ? 5.089 9.061 -14.002 1.00 87.06 133 HIS A C 1
ATOM 1059 O O . HIS A 1 133 ? 4.257 9.935 -13.785 1.00 87.06 133 HIS A O 1
ATOM 1065 N N . VAL A 1 134 ? 4.977 8.214 -15.033 1.00 91.06 134 VAL A N 1
ATOM 1066 C CA . VAL A 1 134 ? 3.826 8.200 -15.944 1.00 91.06 134 VAL A CA 1
ATOM 1067 C C . VAL A 1 134 ? 2.552 7.756 -15.221 1.00 91.06 134 VAL A C 1
ATOM 1069 O O . VAL A 1 134 ? 1.476 8.216 -15.573 1.00 91.06 134 VAL A O 1
ATOM 1072 N N . PHE A 1 135 ? 2.662 6.922 -14.180 1.00 90.38 135 PHE A N 1
ATOM 1073 C CA . PHE A 1 135 ? 1.514 6.409 -13.417 1.00 90.38 135 PHE A CA 1
ATOM 1074 C C . PHE A 1 135 ? 0.979 7.384 -12.356 1.00 90.38 135 PHE A C 1
ATOM 1076 O O . PHE A 1 135 ? 0.132 6.996 -11.551 1.00 90.38 135 PHE A O 1
ATOM 1083 N N . GLY A 1 136 ? 1.502 8.612 -12.302 1.00 83.88 136 GLY A N 1
ATOM 1084 C CA . GLY A 1 136 ? 1.046 9.662 -11.394 1.00 83.88 136 GLY A CA 1
ATOM 1085 C C . GLY A 1 136 ? 2.139 10.230 -10.488 1.00 83.88 136 GLY A C 1
ATOM 1086 O O . GLY A 1 136 ? 3.209 9.649 -10.302 1.00 83.88 136 GLY A O 1
ATOM 1087 N N . ASN A 1 137 ? 1.830 11.389 -9.901 1.00 71.81 137 ASN A N 1
ATOM 1088 C CA . ASN A 1 137 ? 2.665 12.105 -8.939 1.00 71.81 137 ASN A CA 1
ATOM 1089 C C . ASN A 1 137 ? 1.848 12.353 -7.659 1.00 71.81 137 ASN A C 1
ATOM 1091 O O . ASN A 1 137 ? 0.819 13.020 -7.709 1.00 71.81 137 ASN A O 1
ATOM 1095 N N . GLY A 1 138 ? 2.309 11.861 -6.505 1.00 66.88 138 GLY A N 1
ATOM 1096 C CA . GLY A 1 138 ? 1.612 12.036 -5.220 1.00 66.88 138 GLY A CA 1
ATOM 1097 C C . GLY A 1 138 ? 0.753 10.826 -4.814 1.00 66.88 138 GLY A C 1
ATOM 1098 O O . GLY A 1 138 ? 1.032 9.721 -5.256 1.00 66.88 138 GLY A O 1
ATOM 1099 N N . PRO A 1 139 ? -0.246 10.973 -3.922 1.00 66.94 139 PRO A N 1
ATOM 1100 C CA . PRO A 1 139 ? -1.017 9.841 -3.390 1.00 66.94 139 PRO A CA 1
ATOM 1101 C C . PRO A 1 139 ? -2.013 9.229 -4.393 1.00 66.94 139 PRO A C 1
ATOM 1103 O O . PRO A 1 139 ? -2.587 8.180 -4.106 1.00 66.94 139 PRO A O 1
ATOM 1106 N N . GLU A 1 140 ? -2.227 9.864 -5.545 1.00 79.06 140 GLU A N 1
ATOM 1107 C CA . GLU A 1 140 ? -3.165 9.438 -6.586 1.00 79.06 140 GLU A CA 1
ATOM 1108 C C . GLU A 1 140 ? -2.404 8.766 -7.733 1.00 79.06 140 GLU A C 1
ATOM 1110 O O . GLU A 1 140 ? -2.004 9.408 -8.700 1.00 79.06 140 GLU A O 1
ATOM 1115 N N . PHE A 1 141 ? -2.169 7.462 -7.593 1.00 87.81 141 PHE A N 1
ATOM 1116 C CA . PHE A 1 141 ? -1.523 6.651 -8.622 1.00 87.81 141 PHE A CA 1
ATOM 1117 C C . PHE A 1 141 ? -2.552 5.850 -9.429 1.00 87.81 141 PHE A C 1
ATOM 1119 O O . PHE A 1 141 ? -3.489 5.291 -8.857 1.00 87.81 141 PHE A O 1
ATOM 1126 N N . ASP A 1 142 ? -2.318 5.713 -10.736 1.00 90.75 142 ASP A N 1
ATOM 1127 C CA . ASP A 1 142 ? -3.147 4.913 -11.656 1.00 90.75 142 ASP A CA 1
ATOM 1128 C C . ASP A 1 142 ? -3.126 3.413 -11.332 1.00 90.75 142 ASP A C 1
ATOM 1130 O O . ASP A 1 142 ? -4.055 2.668 -11.650 1.00 90.75 142 ASP A O 1
ATOM 1134 N N . LEU A 1 143 ? -2.054 2.956 -10.683 1.00 93.44 143 LEU A N 1
ATOM 1135 C CA . LEU A 1 143 ? -1.884 1.594 -10.194 1.00 93.44 143 LEU A CA 1
ATOM 1136 C C . LEU A 1 143 ? -1.548 1.615 -8.697 1.00 93.44 143 LEU A C 1
ATOM 1138 O O . LEU A 1 143 ? -0.927 2.567 -8.221 1.00 93.44 143 LEU A O 1
ATOM 1142 N N . PRO A 1 144 ? -1.872 0.547 -7.944 1.00 93.88 144 PRO A N 1
ATOM 1143 C CA . PRO A 1 144 ? -1.383 0.387 -6.582 1.00 93.88 144 PRO A CA 1
ATOM 1144 C C . PRO A 1 144 ? 0.133 0.579 -6.505 1.00 93.88 144 PRO A C 1
ATOM 1146 O O . PRO A 1 144 ? 0.880 0.066 -7.338 1.00 93.88 144 PRO A O 1
ATOM 1149 N N . PHE A 1 145 ? 0.599 1.264 -5.466 1.00 91.94 145 PHE A N 1
ATOM 1150 C CA . PHE A 1 145 ? 1.994 1.669 -5.304 1.00 91.94 145 PHE A CA 1
ATOM 1151 C C . PHE A 1 145 ? 2.970 0.484 -5.335 1.00 91.94 145 PHE A C 1
ATOM 1153 O O . PHE A 1 145 ? 4.078 0.603 -5.854 1.00 91.94 145 PHE A O 1
ATOM 1160 N N . SER A 1 146 ? 2.550 -0.688 -4.847 1.00 91.56 146 SER A N 1
ATOM 1161 C CA . SER A 1 146 ? 3.325 -1.938 -4.917 1.00 91.56 146 SER A CA 1
ATOM 1162 C C . SER A 1 146 ? 3.611 -2.385 -6.360 1.00 91.56 146 SER A C 1
ATOM 1164 O O . SER A 1 146 ? 4.654 -2.979 -6.634 1.00 91.56 146 SER A O 1
ATOM 1166 N N . LEU A 1 147 ? 2.714 -2.071 -7.299 1.00 94.12 147 LEU A N 1
ATOM 1167 C CA . LEU A 1 147 ? 2.866 -2.351 -8.725 1.00 94.12 147 LEU A CA 1
ATOM 1168 C C . LEU A 1 147 ? 3.674 -1.278 -9.447 1.00 94.12 147 LEU A C 1
ATOM 1170 O O . LEU A 1 147 ? 3.963 -1.464 -10.622 1.00 94.12 147 LEU A O 1
ATOM 1174 N N . ILE A 1 148 ? 4.053 -0.193 -8.767 1.00 92.56 148 ILE A N 1
ATOM 1175 C CA . ILE A 1 148 ? 4.878 0.890 -9.309 1.00 92.56 148 ILE A CA 1
ATOM 1176 C C . ILE A 1 148 ? 6.291 0.814 -8.720 1.00 92.56 148 ILE A C 1
ATOM 1178 O O . ILE A 1 148 ? 7.249 0.577 -9.447 1.00 92.56 148 ILE A O 1
ATOM 1182 N N . SER A 1 149 ? 6.422 0.951 -7.398 1.00 89.88 149 SER A N 1
ATOM 1183 C CA . SER A 1 149 ? 7.707 1.032 -6.686 1.00 89.88 149 SER A CA 1
ATOM 1184 C C . SER A 1 149 ? 8.590 -0.206 -6.893 1.00 89.88 149 SER A C 1
ATOM 1186 O O . SER A 1 149 ? 9.789 -0.104 -7.190 1.00 89.88 149 SER A O 1
ATOM 1188 N N . ASP A 1 150 ? 7.990 -1.393 -6.785 1.00 90.81 150 ASP A N 1
ATOM 1189 C CA . ASP A 1 150 ? 8.720 -2.664 -6.810 1.00 90.81 150 ASP A CA 1
ATOM 1190 C C . ASP A 1 150 ? 8.902 -3.218 -8.230 1.00 90.81 150 ASP A C 1
ATOM 1192 O O . ASP A 1 150 ? 9.485 -4.293 -8.405 1.00 90.81 150 ASP A O 1
ATOM 1196 N N . CYS A 1 151 ? 8.381 -2.531 -9.248 1.00 93.44 151 CYS A N 1
ATOM 1197 C CA . CYS A 1 151 ? 8.287 -3.045 -10.608 1.00 93.44 151 CYS A CA 1
ATOM 1198 C C . CYS A 1 151 ? 9.018 -2.160 -11.621 1.00 93.44 151 CYS A C 1
ATOM 1200 O O . CYS A 1 151 ? 9.313 -0.998 -11.366 1.00 93.44 151 CYS A O 1
ATOM 1202 N N . ILE A 1 152 ? 9.317 -2.760 -12.770 1.00 93.88 152 ILE A N 1
ATOM 1203 C CA . ILE A 1 152 ? 9.680 -2.085 -14.013 1.00 93.88 152 ILE A C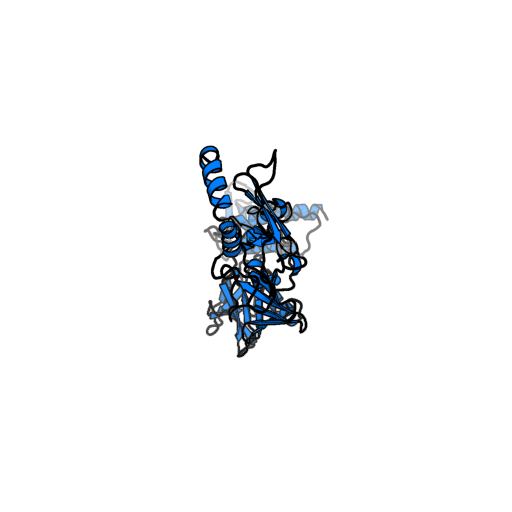A 1
ATOM 1204 C C . ILE A 1 152 ? 8.620 -2.444 -15.049 1.00 93.88 152 ILE A C 1
ATOM 1206 O O . ILE A 1 152 ? 8.240 -3.614 -15.168 1.00 93.88 152 ILE A O 1
ATOM 1210 N N . HIS A 1 153 ? 8.146 -1.449 -15.789 1.00 94.88 153 HIS A N 1
ATOM 1211 C CA . HIS A 1 153 ? 6.995 -1.583 -16.674 1.00 94.88 153 HIS A CA 1
ATOM 1212 C C . HIS A 1 153 ? 7.444 -1.621 -18.123 1.00 94.88 153 HIS A C 1
ATOM 1214 O O . HIS A 1 153 ? 8.096 -0.698 -18.604 1.00 94.88 153 HIS A O 1
ATOM 1220 N N . TRP A 1 154 ? 7.066 -2.686 -18.819 1.00 93.50 154 TRP A N 1
ATOM 1221 C CA . TRP A 1 154 ? 7.363 -2.863 -20.236 1.00 93.50 154 TRP A CA 1
ATOM 1222 C C . TRP A 1 154 ? 6.067 -2.953 -21.021 1.00 93.50 154 TRP A C 1
ATOM 1224 O O . TRP A 1 154 ? 5.224 -3.783 -20.688 1.00 93.50 154 TRP A O 1
ATOM 1234 N N . ILE A 1 155 ? 5.910 -2.148 -22.066 1.00 92.50 155 ILE A N 1
ATOM 1235 C CA . ILE A 1 155 ? 4.749 -2.205 -22.951 1.00 92.50 155 ILE A CA 1
ATOM 1236 C C . ILE A 1 155 ? 5.106 -2.818 -24.303 1.00 92.50 155 ILE A C 1
ATOM 1238 O O . ILE A 1 155 ? 6.093 -2.457 -24.943 1.00 92.50 155 ILE A O 1
ATOM 1242 N N . TYR A 1 156 ? 4.275 -3.751 -24.755 1.00 90.19 156 TYR A N 1
ATOM 1243 C CA . TYR A 1 156 ? 4.279 -4.241 -26.125 1.00 90.19 156 TYR A CA 1
ATOM 1244 C C . TYR A 1 156 ? 3.515 -3.244 -27.000 1.00 90.19 156 TYR A C 1
ATOM 1246 O O . TYR A 1 156 ? 2.285 -3.268 -27.040 1.00 90.19 156 TYR A O 1
ATOM 1254 N N . ILE A 1 157 ? 4.239 -2.385 -27.722 1.00 84.62 157 ILE A N 1
ATOM 1255 C CA . ILE A 1 157 ? 3.663 -1.249 -28.472 1.00 84.62 157 ILE A CA 1
ATOM 1256 C C . ILE A 1 157 ? 2.540 -1.694 -29.427 1.00 84.62 157 ILE A C 1
ATOM 1258 O O . ILE A 1 157 ? 1.520 -1.027 -29.549 1.00 84.62 157 ILE A O 1
ATOM 1262 N N . ARG A 1 158 ? 2.698 -2.851 -30.086 1.00 87.06 158 ARG A N 1
ATOM 1263 C CA . ARG A 1 158 ? 1.713 -3.360 -31.058 1.00 87.06 158 ARG A CA 1
ATOM 1264 C C . ARG A 1 158 ? 0.410 -3.843 -30.429 1.00 87.06 158 ARG A C 1
ATOM 1266 O O . ARG A 1 158 ? -0.626 -3.765 -31.075 1.00 87.06 158 ARG A O 1
ATOM 1273 N N . THR A 1 159 ? 0.477 -4.419 -29.233 1.00 91.12 159 THR A N 1
ATOM 1274 C CA . THR A 1 159 ? -0.686 -5.040 -28.582 1.00 91.12 159 THR A CA 1
ATOM 1275 C C . THR A 1 159 ? -1.275 -4.173 -27.475 1.00 91.12 159 THR A C 1
ATOM 1277 O O . THR A 1 159 ? -2.348 -4.500 -26.980 1.00 91.12 159 THR A O 1
ATOM 1280 N N . GLY A 1 160 ? -0.579 -3.113 -27.048 1.00 91.75 160 GLY A N 1
ATOM 1281 C CA . GLY A 1 160 ? -0.980 -2.287 -25.907 1.00 91.75 160 GLY A CA 1
ATOM 1282 C C . GLY A 1 160 ? -0.892 -3.018 -24.563 1.00 91.75 160 GLY A C 1
ATOM 1283 O O . GLY A 1 160 ? -1.474 -2.587 -23.570 1.00 91.75 160 GLY A O 1
ATOM 1284 N N . ILE A 1 161 ? -0.187 -4.149 -24.510 1.00 95.25 161 ILE A N 1
ATOM 1285 C CA . ILE A 1 161 ? -0.060 -4.935 -23.286 1.00 95.25 161 ILE A CA 1
ATOM 1286 C C . ILE A 1 161 ? 1.121 -4.411 -22.475 1.00 95.25 161 ILE A C 1
ATOM 1288 O O . ILE A 1 161 ? 2.268 -4.531 -22.897 1.00 95.25 161 ILE A O 1
ATOM 1292 N N . LEU A 1 162 ? 0.841 -3.859 -21.301 1.00 96.06 162 LEU A N 1
ATOM 1293 C CA . LEU A 1 162 ? 1.824 -3.406 -20.328 1.00 96.06 162 LEU A CA 1
ATOM 1294 C C . LEU A 1 162 ? 2.038 -4.479 -19.261 1.00 96.06 162 LEU A C 1
ATOM 1296 O O . LEU A 1 162 ? 1.102 -4.958 -18.632 1.00 96.06 162 LEU A O 1
ATOM 1300 N N . GLU A 1 163 ? 3.285 -4.860 -19.028 1.00 96.00 163 GLU A N 1
ATOM 1301 C CA . GLU A 1 163 ? 3.676 -5.861 -18.044 1.00 96.00 163 GLU A CA 1
ATOM 1302 C C . GLU A 1 163 ? 4.460 -5.203 -16.902 1.00 96.00 163 GLU A C 1
ATOM 1304 O O . GLU A 1 163 ? 5.551 -4.671 -17.110 1.00 96.00 163 GLU A O 1
ATOM 1309 N N . ALA A 1 164 ? 3.925 -5.276 -15.680 1.00 96.75 164 ALA A N 1
ATOM 1310 C CA . ALA A 1 164 ? 4.610 -4.843 -14.466 1.00 96.75 164 ALA A CA 1
ATOM 1311 C C . ALA A 1 164 ? 5.496 -5.985 -13.942 1.00 96.75 164 ALA A C 1
ATOM 1313 O O . ALA A 1 164 ? 5.019 -6.945 -13.324 1.00 96.75 164 ALA A O 1
ATOM 1314 N N . ARG A 1 165 ? 6.802 -5.902 -14.218 1.00 94.62 165 ARG A N 1
ATOM 1315 C CA . ARG A 1 165 ? 7.782 -6.938 -13.867 1.00 94.62 165 ARG A CA 1
ATOM 1316 C C . ARG A 1 165 ? 8.478 -6.599 -12.559 1.00 94.62 165 ARG A C 1
ATOM 1318 O O . ARG A 1 165 ? 9.158 -5.581 -12.453 1.00 94.62 165 ARG A O 1
ATOM 1325 N N . ARG A 1 166 ? 8.344 -7.473 -11.564 1.00 93.06 166 ARG A N 1
ATOM 1326 C CA . ARG A 1 166 ? 8.876 -7.223 -10.220 1.00 93.06 166 ARG A CA 1
ATOM 1327 C C . ARG A 1 166 ? 10.402 -7.352 -10.164 1.00 93.06 166 ARG A C 1
ATOM 1329 O O . ARG A 1 166 ? 10.972 -8.332 -10.653 1.00 93.06 166 ARG A O 1
ATOM 1336 N N . LYS A 1 167 ? 11.057 -6.401 -9.497 1.00 90.81 167 LYS A N 1
ATOM 1337 C CA . LYS A 1 167 ? 12.497 -6.428 -9.202 1.00 90.81 167 LYS A CA 1
ATOM 1338 C C . LYS A 1 167 ? 12.856 -7.645 -8.326 1.00 90.81 167 LYS A C 1
ATOM 1340 O O . LYS A 1 167 ? 12.033 -8.080 -7.519 1.00 90.81 167 LYS A O 1
ATOM 1345 N N . PRO A 1 168 ? 14.053 -8.241 -8.488 1.00 89.12 168 PRO A N 1
ATOM 1346 C CA . PRO A 1 168 ? 15.083 -7.916 -9.485 1.00 89.12 168 PRO A CA 1
ATOM 1347 C C . PRO A 1 168 ? 14.840 -8.559 -10.870 1.00 89.12 168 PRO A C 1
ATOM 1349 O O . PRO A 1 168 ? 15.606 -8.340 -11.804 1.00 89.12 168 PRO A O 1
ATOM 1352 N N . HIS A 1 169 ? 13.777 -9.351 -11.040 1.00 88.94 169 HIS A N 1
ATOM 1353 C CA . HIS A 1 169 ? 13.531 -10.171 -12.233 1.00 88.94 169 HIS A CA 1
ATOM 1354 C C . HIS A 1 169 ? 12.794 -9.394 -13.338 1.00 88.94 169 HIS A C 1
ATOM 1356 O O . HIS A 1 169 ? 11.710 -9.781 -13.772 1.00 88.94 169 HIS A O 1
ATOM 1362 N N . ILE A 1 170 ? 13.388 -8.293 -13.796 1.00 89.38 170 ILE A N 1
ATOM 1363 C CA . ILE A 1 170 ? 12.725 -7.295 -14.656 1.00 89.38 170 ILE A CA 1
ATOM 1364 C C . ILE A 1 170 ? 12.759 -7.623 -16.154 1.00 89.38 170 ILE A C 1
ATOM 1366 O O . ILE A 1 170 ? 12.148 -6.923 -16.957 1.00 89.38 170 ILE A O 1
ATOM 1370 N N . TRP A 1 171 ? 13.475 -8.673 -16.550 1.00 85.06 171 TRP A N 1
ATOM 1371 C CA . TRP A 1 171 ? 13.774 -8.911 -17.960 1.00 85.06 171 TRP A CA 1
ATOM 1372 C C . TRP A 1 171 ? 13.005 -10.057 -18.613 1.00 85.06 171 TRP A C 1
ATOM 1374 O O . TRP A 1 171 ? 12.820 -10.065 -19.826 1.00 85.06 171 TRP A O 1
ATOM 1384 N N . LYS A 1 172 ? 12.538 -11.019 -17.814 1.00 84.88 172 LYS A N 1
ATOM 1385 C CA . LYS A 1 172 ? 11.793 -12.184 -18.299 1.00 84.88 172 LYS A CA 1
ATOM 1386 C C . LYS A 1 172 ? 10.338 -12.077 -17.861 1.00 84.88 172 LYS A C 1
ATOM 1388 O O . LYS A 1 172 ? 10.055 -11.756 -16.705 1.00 84.88 172 LYS A O 1
ATOM 1393 N N . THR A 1 173 ? 9.425 -12.386 -18.775 1.00 88.06 173 THR A N 1
ATOM 1394 C CA . THR A 1 173 ? 8.001 -12.519 -18.459 1.00 88.06 173 THR A CA 1
ATOM 1395 C C . THR A 1 173 ? 7.786 -13.690 -17.504 1.00 88.06 173 THR A C 1
ATOM 1397 O O . THR A 1 173 ? 8.378 -14.759 -17.655 1.00 88.06 173 THR A O 1
ATOM 1400 N N . ARG A 1 174 ? 6.944 -13.487 -16.487 1.00 90.50 174 ARG A N 1
ATOM 1401 C CA . ARG A 1 174 ? 6.602 -14.499 -15.479 1.00 90.50 174 ARG A CA 1
ATOM 1402 C C . ARG A 1 174 ? 5.097 -14.509 -15.277 1.00 90.50 174 ARG A C 1
ATOM 1404 O O . ARG A 1 174 ? 4.481 -13.458 -15.157 1.00 90.50 174 ARG A O 1
ATOM 1411 N N . GLY A 1 175 ? 4.511 -15.690 -15.085 1.00 89.50 175 GLY A N 1
ATOM 1412 C CA . GLY A 1 175 ? 3.071 -15.817 -14.816 1.00 89.50 175 GLY A CA 1
ATOM 1413 C C . GLY A 1 175 ? 2.594 -15.178 -13.500 1.00 89.50 175 GLY A C 1
ATOM 1414 O O . GLY A 1 175 ? 1.405 -15.204 -13.209 1.00 89.50 175 GLY A O 1
ATOM 1415 N N . GLY A 1 176 ? 3.496 -14.658 -12.662 1.00 90.62 176 GLY A N 1
ATOM 1416 C CA . GLY A 1 176 ? 3.154 -13.883 -11.463 1.00 90.62 176 GLY A CA 1
ATOM 1417 C C . GLY A 1 176 ? 3.069 -12.371 -11.692 1.00 90.62 176 GLY A C 1
ATOM 1418 O O . GLY A 1 176 ? 2.671 -11.662 -10.771 1.00 90.62 176 GLY A O 1
ATOM 1419 N N . ASN A 1 177 ? 3.447 -11.886 -12.876 1.00 95.31 177 ASN A N 1
ATOM 1420 C CA . ASN A 1 177 ? 3.433 -10.464 -13.195 1.00 95.31 177 ASN A CA 1
ATOM 1421 C C . ASN A 1 177 ? 1.994 -9.977 -13.388 1.00 95.31 177 ASN A C 1
ATOM 1423 O O . ASN A 1 177 ? 1.124 -10.721 -13.852 1.00 95.31 177 ASN A O 1
ATOM 1427 N N . TRP A 1 178 ? 1.755 -8.722 -13.019 1.00 97.06 178 TRP A N 1
ATOM 1428 C CA . TRP A 1 178 ? 0.524 -8.037 -13.389 1.00 97.06 178 TRP A CA 1
ATOM 1429 C C . TRP A 1 178 ? 0.644 -7.556 -14.832 1.00 97.06 178 TRP A C 1
ATOM 1431 O O . TRP A 1 178 ? 1.670 -7.009 -15.235 1.00 97.06 178 TRP A O 1
ATOM 1441 N N . ILE A 1 179 ? -0.411 -7.785 -15.599 1.00 97.31 179 ILE A N 1
ATOM 1442 C CA . ILE A 1 179 ? -0.524 -7.418 -17.003 1.00 97.31 179 ILE A CA 1
ATOM 1443 C C . ILE A 1 179 ? -1.700 -6.462 -17.129 1.00 97.31 179 ILE A C 1
ATOM 1445 O O . ILE A 1 179 ? -2.802 -6.793 -16.698 1.00 97.31 179 ILE A O 1
ATOM 1449 N N . VAL A 1 180 ? -1.465 -5.295 -17.711 1.00 97.25 180 VAL A N 1
ATOM 1450 C CA . VAL A 1 180 ? -2.462 -4.269 -17.991 1.00 97.25 180 VAL A CA 1
ATOM 1451 C C . VAL A 1 180 ? -2.643 -4.183 -19.495 1.00 97.25 180 VAL A C 1
ATOM 1453 O O . VAL A 1 180 ? -1.714 -3.859 -20.224 1.00 97.25 180 VAL A O 1
ATOM 1456 N N . ASP A 1 181 ? -3.842 -4.474 -19.968 1.00 96.25 181 ASP A N 1
ATOM 1457 C CA . ASP A 1 181 ? -4.243 -4.149 -21.330 1.00 96.25 181 ASP A CA 1
ATOM 1458 C C . ASP A 1 181 ? -4.786 -2.718 -21.333 1.00 96.25 181 ASP A C 1
ATOM 1460 O O . ASP A 1 181 ? -5.829 -2.442 -20.732 1.00 96.25 181 ASP A O 1
ATOM 1464 N N . ILE A 1 182 ? -4.062 -1.799 -21.977 1.00 94.19 182 ILE A N 1
ATOM 1465 C CA . ILE A 1 182 ? -4.425 -0.375 -21.990 1.00 94.19 182 ILE A CA 1
ATOM 1466 C C . ILE A 1 182 ? -5.677 -0.096 -22.826 1.00 94.19 182 ILE A C 1
ATOM 1468 O O . ILE A 1 182 ? -6.374 0.887 -22.576 1.00 94.19 182 ILE A O 1
ATOM 1472 N N . HIS A 1 183 ? -5.980 -0.948 -23.810 1.00 94.31 183 HIS A N 1
ATOM 1473 C CA . HIS A 1 183 ? -7.128 -0.765 -24.690 1.00 94.31 183 HIS A CA 1
ATOM 1474 C C . HIS A 1 183 ? -8.409 -1.172 -23.972 1.00 94.31 183 HIS A C 1
ATOM 1476 O O . HIS A 1 183 ? -9.374 -0.408 -23.942 1.00 94.31 183 HIS A O 1
ATOM 1482 N N . SER A 1 184 ? -8.402 -2.347 -23.334 1.00 95.12 184 SER A N 1
ATOM 1483 C CA . SER A 1 184 ? -9.537 -2.789 -22.517 1.00 95.12 184 SER A CA 1
ATOM 1484 C C . SER A 1 184 ? -9.568 -2.151 -21.125 1.00 95.12 184 SER A C 1
ATOM 1486 O O . SER A 1 184 ? -10.585 -2.253 -20.438 1.00 95.12 184 SER A O 1
ATOM 1488 N N . ARG A 1 185 ? -8.487 -1.469 -20.715 1.00 93.25 185 ARG A N 1
ATOM 1489 C CA . ARG A 1 185 ? -8.280 -0.880 -19.378 1.00 93.25 185 ARG A CA 1
ATOM 1490 C C . ARG A 1 185 ? -8.435 -1.912 -18.262 1.00 93.25 185 ARG A C 1
ATOM 1492 O O . ARG A 1 185 ? -9.031 -1.645 -17.219 1.00 93.25 185 ARG A O 1
ATOM 1499 N N . ARG A 1 186 ? -7.927 -3.124 -18.493 1.00 95.06 186 ARG A N 1
ATOM 1500 C CA . ARG A 1 186 ? -8.021 -4.240 -17.545 1.00 95.06 186 ARG A CA 1
ATOM 1501 C C . ARG A 1 186 ? -6.643 -4.664 -17.088 1.00 95.06 186 ARG A C 1
ATOM 1503 O O . ARG A 1 186 ? -5.778 -4.965 -17.902 1.00 95.06 186 ARG A O 1
ATOM 1510 N N . ALA A 1 187 ? -6.482 -4.757 -15.774 1.00 96.94 187 ALA A N 1
ATOM 1511 C CA . ALA A 1 187 ? -5.290 -5.301 -15.149 1.00 96.94 187 ALA A CA 1
ATOM 1512 C C . ALA A 1 187 ? -5.579 -6.690 -14.568 1.00 96.94 187 ALA A C 1
ATOM 1514 O O . ALA A 1 187 ? -6.565 -6.888 -13.854 1.00 96.94 187 ALA A O 1
ATOM 1515 N N . GLN A 1 188 ? -4.718 -7.659 -14.868 1.00 96.56 188 GLN A N 1
ATOM 1516 C CA . GLN A 1 188 ? -4.860 -9.040 -14.424 1.00 96.56 188 GLN A CA 1
ATOM 1517 C C . GLN A 1 188 ? -3.527 -9.680 -14.037 1.00 96.56 188 GLN A C 1
ATOM 1519 O O . GLN A 1 188 ? -2.483 -9.398 -14.618 1.00 96.56 188 GLN A O 1
ATOM 1524 N N . ARG A 1 189 ? -3.572 -10.594 -13.070 1.00 95.88 189 ARG A N 1
ATOM 1525 C CA . ARG A 1 189 ? -2.455 -11.467 -12.686 1.00 95.88 189 ARG A CA 1
ATOM 1526 C C . ARG A 1 189 ? -2.967 -12.891 -12.678 1.00 95.88 189 ARG A C 1
ATOM 1528 O O . ARG A 1 189 ? -3.801 -13.242 -11.841 1.00 95.88 189 ARG A O 1
ATOM 1535 N N . ARG A 1 190 ? -2.454 -13.728 -13.583 1.00 93.19 190 ARG A N 1
ATOM 1536 C CA . ARG A 1 190 ? -3.031 -15.052 -13.876 1.00 93.19 190 ARG A CA 1
ATOM 1537 C C . ARG A 1 190 ? -4.503 -14.893 -14.275 1.00 93.19 190 ARG A C 1
ATOM 1539 O O . ARG A 1 190 ? -4.777 -14.409 -15.361 1.00 93.19 190 ARG A O 1
ATOM 1546 N N . GLN A 1 191 ? -5.427 -15.257 -13.390 1.00 93.75 191 GLN A N 1
ATOM 1547 C CA . GLN A 1 191 ? -6.872 -15.106 -13.576 1.00 93.75 191 GLN A CA 1
ATOM 1548 C C . GLN A 1 191 ? -7.501 -14.128 -12.563 1.00 93.75 191 GLN A C 1
ATOM 1550 O O . GLN A 1 191 ? -8.717 -13.965 -12.542 1.00 93.75 191 GLN A O 1
ATOM 1555 N N . SER A 1 192 ? -6.697 -13.505 -11.695 1.00 96.69 192 SER A N 1
ATOM 1556 C CA . SER A 1 192 ? -7.172 -12.466 -10.782 1.00 96.69 192 SER A CA 1
ATOM 1557 C C . SER A 1 192 ? -7.277 -11.135 -11.516 1.00 96.69 192 SER A C 1
ATOM 1559 O O . SER A 1 192 ? -6.371 -10.791 -12.273 1.00 96.69 192 SER A O 1
ATOM 1561 N N . ILE A 1 193 ? -8.332 -10.370 -11.248 1.00 97.25 193 ILE A N 1
ATOM 1562 C CA . ILE A 1 193 ? -8.592 -9.065 -11.867 1.00 97.25 193 ILE A CA 1
ATOM 1563 C C . ILE A 1 193 ? -8.372 -7.974 -10.824 1.00 97.25 193 ILE A C 1
ATOM 1565 O O . ILE A 1 193 ? -8.927 -8.051 -9.727 1.00 97.25 193 ILE A O 1
ATOM 1569 N N . LEU A 1 194 ? -7.572 -6.964 -11.156 1.00 97.88 194 LEU A N 1
ATOM 1570 C CA . LEU A 1 194 ? -7.34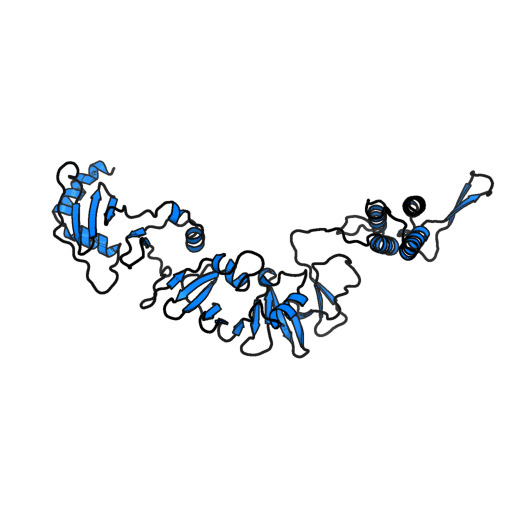1 -5.818 -10.285 1.00 97.88 194 LEU A CA 1
ATOM 1571 C C . LEU A 1 194 ? -8.616 -4.980 -10.189 1.00 97.88 194 LEU A C 1
ATOM 1573 O O . LEU A 1 194 ? -9.289 -4.741 -11.192 1.00 97.88 194 LEU A O 1
ATOM 1577 N N . VAL A 1 195 ? -8.930 -4.510 -8.989 1.00 97.25 195 VAL A N 1
ATOM 1578 C CA . VAL A 1 195 ? -9.957 -3.490 -8.808 1.00 97.25 195 VAL A CA 1
ATOM 1579 C C . VAL A 1 195 ? -9.316 -2.133 -9.050 1.00 97.25 195 VAL A C 1
ATOM 1581 O O . VAL A 1 195 ? -8.295 -1.814 -8.446 1.00 97.25 195 VAL A O 1
ATOM 1584 N N . ASP A 1 196 ? -9.936 -1.342 -9.922 1.00 94.50 196 ASP A N 1
ATOM 1585 C CA . ASP A 1 196 ? -9.543 0.042 -10.179 1.00 94.50 196 ASP A CA 1
ATOM 1586 C C . ASP A 1 196 ? -9.476 0.834 -8.850 1.00 94.50 196 ASP A C 1
ATOM 1588 O O . ASP A 1 196 ? -10.509 0.925 -8.164 1.00 94.50 196 ASP A O 1
ATOM 1592 N N . PRO A 1 197 ? -8.304 1.399 -8.479 1.00 92.38 197 PRO A N 1
ATOM 1593 C CA . PRO A 1 197 ? -8.118 2.188 -7.259 1.00 92.38 197 PRO A CA 1
ATOM 1594 C C . PRO A 1 197 ? -9.103 3.354 -7.115 1.00 92.38 197 PRO A C 1
ATOM 1596 O O . PRO A 1 197 ? -9.471 3.719 -5.996 1.00 92.38 197 PRO A O 1
ATOM 1599 N N . PHE A 1 198 ? -9.589 3.904 -8.231 1.00 91.31 198 PHE A N 1
ATOM 1600 C CA . PHE A 1 198 ? -10.538 5.014 -8.238 1.00 91.31 198 PHE A CA 1
ATOM 1601 C C . PHE A 1 198 ? -11.999 4.564 -8.224 1.00 91.31 198 PHE A C 1
ATOM 1603 O O . PHE A 1 198 ? -12.894 5.408 -8.148 1.00 91.31 198 PHE A O 1
ATOM 1610 N N . SER A 1 199 ? -12.289 3.265 -8.248 1.00 94.94 199 SER A N 1
ATOM 1611 C CA . SER A 1 199 ? -13.661 2.756 -8.224 1.00 94.94 199 SER A CA 1
ATOM 1612 C C . SER A 1 199 ? -14.363 2.987 -6.877 1.00 94.94 199 SER A C 1
ATOM 1614 O O . SER A 1 199 ? -13.741 3.088 -5.817 1.00 94.94 199 SER A O 1
ATOM 1616 N N . ARG A 1 200 ? -15.706 3.002 -6.887 1.00 96.69 200 ARG A N 1
ATOM 1617 C CA . ARG A 1 200 ? -16.516 3.072 -5.651 1.00 96.69 200 ARG A CA 1
ATOM 1618 C C . ARG A 1 200 ? -16.204 1.924 -4.684 1.00 96.69 200 ARG A C 1
ATOM 1620 O O . ARG A 1 200 ? -16.154 2.147 -3.479 1.00 96.69 200 ARG A O 1
ATOM 1627 N N . LEU A 1 201 ? -15.966 0.723 -5.218 1.00 95.38 201 LEU A N 1
ATOM 1628 C CA . LEU A 1 201 ? -15.599 -0.455 -4.433 1.00 95.38 201 LEU A CA 1
ATOM 1629 C C . LEU A 1 201 ? -14.254 -0.252 -3.727 1.00 95.38 201 LEU A C 1
ATOM 1631 O O . LEU A 1 201 ? -14.172 -0.444 -2.516 1.00 95.38 201 LEU A O 1
ATOM 1635 N N . ALA A 1 202 ? -13.226 0.184 -4.463 1.00 95.38 202 ALA A N 1
ATOM 1636 C CA . ALA A 1 202 ? -11.912 0.452 -3.889 1.00 95.38 202 ALA A CA 1
ATOM 1637 C C . ALA A 1 202 ? -11.982 1.526 -2.802 1.00 95.38 202 ALA A C 1
ATOM 1639 O O . ALA A 1 202 ? -11.462 1.317 -1.712 1.00 95.38 202 ALA A O 1
ATOM 1640 N N . ARG A 1 203 ? -12.697 2.633 -3.043 1.00 94.56 203 ARG A N 1
ATOM 1641 C CA . ARG A 1 203 ? -12.883 3.684 -2.029 1.00 94.56 203 ARG A CA 1
ATOM 1642 C C . ARG A 1 203 ? -13.563 3.156 -0.771 1.00 94.56 203 ARG A C 1
ATOM 1644 O O . ARG A 1 203 ? -13.095 3.457 0.319 1.00 94.56 203 ARG A O 1
ATOM 1651 N N . SER A 1 204 ? -14.617 2.351 -0.911 1.00 95.19 204 SER A N 1
ATOM 1652 C CA . SER A 1 204 ? -15.316 1.760 0.237 1.00 95.19 204 SER A CA 1
ATOM 1653 C C . SER A 1 204 ? -14.395 0.893 1.096 1.00 95.19 204 SER A C 1
ATOM 1655 O O . SER A 1 204 ? -14.504 0.919 2.315 1.00 95.19 204 SER A O 1
ATOM 1657 N N . ILE A 1 205 ? -13.495 0.131 0.473 1.00 95.62 205 ILE A N 1
ATOM 1658 C CA . ILE A 1 205 ? -12.539 -0.727 1.181 1.00 95.62 205 ILE A CA 1
ATOM 1659 C C . ILE A 1 205 ? -11.425 0.105 1.802 1.00 95.62 205 ILE A C 1
ATOM 1661 O O . ILE A 1 205 ? -11.075 -0.115 2.954 1.00 95.62 205 ILE A O 1
ATOM 1665 N N . SER A 1 206 ? -10.899 1.087 1.072 1.00 93.38 206 SER A N 1
ATOM 1666 C CA . SER A 1 206 ? -9.854 1.984 1.564 1.00 93.38 206 SER A CA 1
ATOM 1667 C C . SER A 1 206 ? -10.270 2.733 2.829 1.00 93.38 206 SER A C 1
ATOM 1669 O O . SER A 1 206 ? -9.427 2.961 3.686 1.00 93.38 206 SER A O 1
ATOM 1671 N N . GLN A 1 207 ? -11.559 3.061 2.988 1.00 92.75 207 GLN A N 1
ATOM 1672 C CA . GLN A 1 207 ? -12.064 3.684 4.219 1.00 92.75 207 GLN A CA 1
ATOM 1673 C C . GLN A 1 207 ? -11.924 2.792 5.458 1.00 92.75 207 GLN A C 1
ATOM 1675 O O . GLN A 1 207 ? -11.770 3.313 6.556 1.00 92.75 207 GLN A O 1
ATOM 1680 N N . ILE A 1 208 ? -11.921 1.465 5.302 1.00 94.75 208 ILE A N 1
ATOM 1681 C CA . ILE A 1 208 ? -11.690 0.534 6.419 1.00 94.75 208 ILE A CA 1
ATOM 1682 C C . ILE A 1 208 ? -10.267 0.701 6.967 1.00 94.75 208 ILE A C 1
ATOM 1684 O O . ILE A 1 208 ? -10.047 0.567 8.164 1.00 94.75 208 ILE A O 1
ATOM 1688 N N . PHE A 1 209 ? -9.311 1.021 6.095 1.00 92.69 209 PHE A N 1
ATOM 1689 C CA . PHE A 1 209 ? -7.902 1.219 6.436 1.00 92.69 209 PHE A CA 1
ATOM 1690 C C . PHE A 1 209 ? -7.540 2.690 6.663 1.00 92.69 209 PHE A C 1
ATOM 1692 O O . PHE A 1 209 ? -6.355 3.016 6.746 1.00 92.69 209 PHE A O 1
ATOM 1699 N N . LEU A 1 210 ? -8.530 3.587 6.759 1.00 86.94 210 LEU A N 1
ATOM 1700 C CA . LEU A 1 210 ? -8.285 5.009 6.978 1.00 86.94 210 LEU A CA 1
ATOM 1701 C C . LEU A 1 210 ? -7.430 5.202 8.240 1.00 86.94 210 LEU A C 1
ATOM 1703 O O . LEU A 1 210 ? -7.685 4.585 9.268 1.00 86.94 210 LEU A O 1
ATOM 1707 N N . HIS A 1 211 ? -6.398 6.043 8.145 1.00 82.44 211 HIS A N 1
ATOM 1708 C CA . HIS A 1 211 ? -5.376 6.285 9.179 1.00 82.44 211 HIS A CA 1
ATOM 1709 C C . HIS A 1 211 ? -4.449 5.106 9.517 1.00 82.44 211 HIS A C 1
ATOM 1711 O O . HIS A 1 211 ? -3.381 5.345 10.083 1.00 82.44 211 HIS A O 1
ATOM 1717 N N . PHE A 1 212 ? -4.796 3.877 9.137 1.00 87.06 212 PHE A N 1
ATOM 1718 C CA . PHE A 1 212 ? -3.948 2.698 9.293 1.00 87.06 212 PHE A CA 1
ATOM 1719 C C . PHE A 1 212 ? -2.974 2.513 8.116 1.00 87.06 212 PHE A C 1
ATOM 1721 O O . PHE A 1 212 ? -1.795 2.256 8.334 1.00 87.06 212 PHE A O 1
ATOM 1728 N N . GLU A 1 213 ? -3.439 2.672 6.872 1.00 88.31 213 GLU A N 1
ATOM 1729 C CA . GLU A 1 213 ? -2.608 2.582 5.664 1.00 88.31 213 GLU A CA 1
ATOM 1730 C C . GLU A 1 213 ? -3.145 3.507 4.559 1.00 88.31 213 GLU A C 1
ATOM 1732 O O . GLU A 1 213 ? -4.340 3.795 4.476 1.00 88.31 213 GLU A O 1
ATOM 1737 N N . TYR A 1 214 ? -2.262 3.986 3.683 1.00 87.06 214 TYR A N 1
ATOM 1738 C CA . TYR A 1 214 ? -2.664 4.818 2.551 1.00 87.06 214 TYR A CA 1
ATOM 1739 C C . TYR A 1 214 ? -3.418 4.005 1.495 1.00 87.06 214 TYR A C 1
ATOM 1741 O O . TYR A 1 214 ? -2.998 2.912 1.114 1.00 87.06 214 TYR A O 1
ATOM 1749 N N . SER A 1 215 ? -4.482 4.583 0.931 1.00 90.75 215 SER A N 1
ATOM 1750 C CA . SER A 1 215 ? -5.308 3.940 -0.104 1.00 90.75 215 SER A CA 1
ATOM 1751 C C . SER A 1 215 ? -4.494 3.454 -1.307 1.00 90.75 215 SER A C 1
ATOM 1753 O O . SER A 1 215 ? -4.725 2.356 -1.805 1.00 90.75 215 SER A O 1
ATOM 1755 N N . CYS A 1 216 ? -3.489 4.221 -1.740 1.00 88.44 216 CYS A N 1
ATOM 1756 C CA . CYS A 1 216 ? -2.622 3.847 -2.857 1.00 88.44 216 CYS A CA 1
ATOM 1757 C C . CYS A 1 216 ? -1.709 2.649 -2.564 1.00 88.44 216 CYS A C 1
ATOM 1759 O O . CYS A 1 216 ? -1.182 2.040 -3.492 1.00 88.44 216 CYS A O 1
ATOM 1761 N N . ARG A 1 217 ? -1.518 2.279 -1.294 1.00 91.00 217 ARG A N 1
ATOM 1762 C CA . ARG A 1 217 ? -0.729 1.107 -0.884 1.00 91.00 217 ARG A CA 1
ATOM 1763 C C . ARG A 1 217 ? -1.566 -0.166 -0.797 1.00 91.00 217 ARG A C 1
ATOM 1765 O O . ARG A 1 217 ? -1.004 -1.250 -0.642 1.00 91.00 217 ARG A O 1
ATOM 1772 N N . LEU A 1 218 ? -2.881 -0.057 -0.977 1.00 94.88 218 LEU A N 1
ATOM 1773 C CA . LEU A 1 218 ? -3.787 -1.195 -1.034 1.00 94.88 218 LEU A CA 1
ATOM 1774 C C . LEU A 1 218 ? -3.808 -1.779 -2.447 1.00 94.88 218 LEU A C 1
ATOM 1776 O O . LEU A 1 218 ? -4.120 -1.099 -3.421 1.00 94.88 218 LEU A O 1
ATOM 1780 N N . THR A 1 219 ? -3.516 -3.072 -2.569 1.00 96.69 219 THR A N 1
ATOM 1781 C CA . THR A 1 219 ? -3.705 -3.805 -3.829 1.00 96.69 219 THR A CA 1
ATOM 1782 C C . THR A 1 219 ? -4.976 -4.639 -3.724 1.00 96.69 219 THR A C 1
ATOM 1784 O O . THR A 1 219 ? -4.974 -5.718 -3.132 1.00 96.69 219 THR A O 1
ATOM 1787 N N . ILE A 1 220 ? -6.076 -4.124 -4.273 1.00 97.94 220 ILE A N 1
ATOM 1788 C CA . ILE A 1 220 ? -7.400 -4.755 -4.207 1.00 97.94 220 ILE A CA 1
ATOM 1789 C C . ILE A 1 220 ? -7.641 -5.539 -5.497 1.00 97.94 220 ILE A C 1
ATOM 1791 O O . ILE A 1 220 ? -7.478 -5.006 -6.592 1.00 97.94 220 ILE A O 1
ATOM 1795 N N . PHE A 1 221 ? -8.045 -6.803 -5.396 1.00 97.81 221 PHE A N 1
ATOM 1796 C CA . PHE A 1 221 ? -8.332 -7.627 -6.571 1.00 97.81 221 PHE A CA 1
ATOM 1797 C C . PHE A 1 221 ? -9.376 -8.703 -6.293 1.00 97.81 221 PHE A C 1
ATOM 1799 O O . PHE A 1 221 ? -9.543 -9.192 -5.174 1.00 97.81 221 PHE A O 1
ATOM 1806 N N . GLN A 1 222 ? -10.050 -9.115 -7.361 1.00 97.44 222 GLN A N 1
ATOM 1807 C CA . GLN A 1 222 ? -10.941 -10.262 -7.371 1.00 97.44 222 GLN A CA 1
ATOM 1808 C C . GLN A 1 222 ? -10.160 -11.498 -7.845 1.00 97.44 222 GLN A C 1
ATOM 1810 O O . GLN A 1 222 ? -9.731 -11.533 -9.002 1.00 97.44 222 GLN A O 1
ATOM 1815 N N . PRO A 1 223 ? -9.933 -12.513 -6.991 1.00 96.25 223 PRO A N 1
ATOM 1816 C CA . PRO A 1 223 ? -9.355 -13.781 -7.426 1.00 96.25 223 PRO A CA 1
ATOM 1817 C C . PRO A 1 223 ? -10.320 -14.561 -8.341 1.00 96.25 223 PRO A C 1
ATOM 1819 O O . PRO A 1 223 ? -11.530 -14.320 -8.299 1.00 96.25 223 PRO A O 1
ATOM 1822 N N . PRO A 1 224 ? -9.822 -15.534 -9.133 1.00 94.19 224 PRO A N 1
ATOM 1823 C CA . PRO A 1 224 ? -10.667 -16.343 -10.022 1.00 94.19 224 PRO A CA 1
ATOM 1824 C C . PRO A 1 224 ? -11.689 -17.199 -9.277 1.00 94.19 224 PRO A C 1
ATOM 1826 O O . PRO A 1 224 ? -12.747 -17.526 -9.806 1.00 94.19 224 PRO A O 1
ATOM 1829 N N . ARG A 1 225 ? -11.348 -17.596 -8.050 1.00 90.69 225 ARG A N 1
ATOM 1830 C CA . ARG A 1 225 ? -12.207 -18.333 -7.132 1.00 90.69 225 ARG A CA 1
ATOM 1831 C C . ARG A 1 225 ? -12.124 -17.668 -5.769 1.00 90.69 225 ARG A C 1
ATOM 1833 O O . ARG A 1 225 ? -11.045 -17.247 -5.354 1.00 90.69 225 ARG A O 1
ATOM 1840 N N . GLY A 1 226 ? -13.252 -17.618 -5.076 1.00 88.56 226 GLY A N 1
ATOM 1841 C CA . GLY A 1 226 ? -13.360 -16.985 -3.770 1.00 88.56 226 GLY A CA 1
ATOM 1842 C C . GLY A 1 226 ? -13.767 -15.518 -3.850 1.00 88.56 226 GLY A C 1
ATOM 1843 O O . GLY A 1 226 ? -14.231 -15.014 -4.874 1.00 88.56 226 GLY A O 1
ATOM 1844 N N . LYS A 1 227 ? -13.646 -14.848 -2.714 1.00 93.19 227 LYS A N 1
ATOM 1845 C CA . LYS A 1 227 ? -14.118 -13.482 -2.518 1.00 93.19 227 LYS A CA 1
ATOM 1846 C C . LYS A 1 227 ? -12.979 -12.480 -2.705 1.00 93.19 227 LYS A C 1
ATOM 1848 O O . LYS A 1 227 ? -11.801 -12.841 -2.750 1.00 93.19 227 LYS A O 1
ATOM 1853 N N . LEU A 1 228 ? -13.359 -11.213 -2.793 1.00 97.00 228 LEU A N 1
ATOM 1854 C CA . LEU A 1 228 ? -12.452 -10.085 -2.935 1.00 97.00 228 LEU A CA 1
ATOM 1855 C C . LEU A 1 228 ? -11.304 -10.126 -1.913 1.00 97.00 228 LEU A C 1
ATOM 1857 O O . LEU A 1 228 ? -11.519 -10.454 -0.745 1.00 97.00 228 LEU A O 1
ATOM 1861 N N . SER A 1 229 ? -10.094 -9.794 -2.361 1.00 98.00 229 SER A N 1
ATOM 1862 C CA . SER A 1 229 ? -8.879 -9.781 -1.542 1.00 98.00 229 SER A CA 1
ATOM 1863 C C . SER A 1 229 ? -8.179 -8.422 -1.589 1.00 98.00 229 SER A C 1
ATOM 1865 O O . SER A 1 229 ? -8.273 -7.698 -2.581 1.00 98.00 229 SER A O 1
ATOM 1867 N N . VAL A 1 230 ? -7.483 -8.089 -0.501 1.00 98.12 230 VAL A N 1
ATOM 1868 C CA . VAL A 1 230 ? -6.743 -6.834 -0.319 1.00 98.12 230 VAL A CA 1
ATOM 1869 C C . VAL A 1 230 ? -5.349 -7.175 0.203 1.00 98.12 230 VAL A C 1
ATOM 1871 O O . VAL A 1 230 ? -5.232 -7.762 1.273 1.00 98.12 230 VAL A O 1
ATOM 1874 N N . GLU A 1 231 ? -4.301 -6.840 -0.544 1.00 97.38 231 GLU A N 1
ATOM 1875 C CA . GLU A 1 231 ? -2.901 -7.035 -0.131 1.00 97.38 231 GLU A CA 1
ATOM 1876 C C . GLU A 1 231 ? -2.316 -5.691 0.355 1.00 97.38 231 GLU A C 1
ATOM 1878 O O . GLU A 1 231 ? -2.306 -4.712 -0.400 1.00 97.38 231 GLU A O 1
ATOM 1883 N N . LEU A 1 232 ? -1.805 -5.650 1.592 1.00 94.75 232 LEU A N 1
ATOM 1884 C CA . LEU A 1 232 ? -1.039 -4.544 2.187 1.00 94.75 232 LEU A CA 1
ATOM 1885 C C . LEU A 1 232 ? 0.434 -4.959 2.228 1.00 94.75 232 LEU A C 1
ATOM 1887 O O . LEU A 1 232 ? 0.960 -5.402 3.250 1.00 94.75 232 LEU A O 1
ATOM 1891 N N . LYS A 1 233 ? 1.112 -4.846 1.082 1.00 89.56 233 LYS A N 1
ATOM 1892 C CA . LYS A 1 233 ? 2.449 -5.433 0.891 1.00 89.56 233 LYS A CA 1
ATOM 1893 C C . LYS A 1 233 ? 3.524 -4.920 1.843 1.00 89.56 233 LYS A C 1
ATOM 1895 O O . LYS A 1 233 ? 4.438 -5.674 2.143 1.00 89.56 233 LYS A O 1
ATOM 1900 N N . GLN A 1 234 ? 3.437 -3.672 2.293 1.00 84.94 234 GLN A N 1
ATOM 1901 C CA . GLN A 1 234 ? 4.448 -3.105 3.191 1.00 84.94 234 GLN A CA 1
ATOM 1902 C C . GLN A 1 234 ? 4.334 -3.622 4.626 1.00 84.94 234 GLN A C 1
ATOM 1904 O O . GLN A 1 234 ? 5.338 -3.670 5.327 1.00 84.94 234 GLN A O 1
ATOM 1909 N N . LEU A 1 235 ? 3.133 -4.030 5.037 1.00 89.25 235 LEU A N 1
ATOM 1910 C CA . LEU A 1 235 ? 2.873 -4.599 6.360 1.00 89.25 235 LEU A CA 1
ATOM 1911 C C . LEU A 1 235 ? 2.893 -6.134 6.351 1.00 89.25 235 LEU A C 1
ATOM 1913 O O . LEU A 1 235 ? 2.708 -6.746 7.395 1.00 89.25 235 LEU A O 1
ATOM 1917 N N . ASP A 1 236 ? 3.084 -6.747 5.178 1.00 91.88 236 ASP A N 1
ATOM 1918 C CA . ASP A 1 236 ? 2.971 -8.192 4.953 1.00 91.88 236 ASP A CA 1
ATOM 1919 C C . ASP A 1 236 ? 1.624 -8.782 5.421 1.00 91.88 236 ASP A C 1
ATOM 1921 O O . ASP A 1 236 ? 1.538 -9.893 5.946 1.00 91.88 236 ASP A O 1
ATOM 1925 N N . LEU A 1 237 ? 0.542 -8.015 5.230 1.00 94.94 237 LEU A N 1
ATOM 1926 C CA . LEU A 1 237 ? -0.817 -8.409 5.602 1.00 94.94 237 LEU A CA 1
ATOM 1927 C C . LEU A 1 237 ? -1.696 -8.594 4.367 1.00 94.94 237 LEU A C 1
ATOM 1929 O O . LEU A 1 237 ? -1.795 -7.710 3.516 1.00 94.94 237 LEU A O 1
ATOM 1933 N N . ASP A 1 238 ? -2.417 -9.712 4.321 1.00 96.50 238 ASP A N 1
ATOM 1934 C CA . ASP A 1 238 ? -3.345 -10.036 3.246 1.00 96.50 238 ASP A CA 1
ATOM 1935 C C . ASP A 1 238 ? -4.737 -10.322 3.803 1.00 96.50 238 ASP A C 1
ATOM 1937 O O . ASP A 1 238 ? -4.966 -11.270 4.561 1.00 96.50 238 ASP A O 1
ATOM 1941 N N . PHE A 1 239 ? -5.712 -9.557 3.333 1.00 97.56 239 PHE A N 1
ATOM 1942 C CA . PHE A 1 239 ? -7.099 -9.661 3.748 1.00 97.56 239 PHE A CA 1
ATOM 1943 C C . PHE A 1 239 ? -7.984 -10.260 2.658 1.00 97.56 239 PHE A C 1
ATOM 1945 O O . PHE A 1 239 ? -7.662 -10.232 1.466 1.00 97.56 239 PHE A O 1
ATOM 1952 N N . PHE A 1 240 ? -9.102 -10.852 3.058 1.00 97.56 240 PHE A N 1
ATOM 1953 C CA . PHE A 1 240 ? -10.164 -11.296 2.161 1.00 97.56 240 PHE A CA 1
ATOM 1954 C C . PHE A 1 240 ? -11.522 -11.145 2.808 1.00 97.56 240 PHE A C 1
ATOM 1956 O O . PHE A 1 240 ? -11.651 -11.210 4.025 1.00 97.56 240 PHE A O 1
ATOM 1963 N N . VAL A 1 241 ? -12.548 -10.967 1.988 1.00 96.75 241 VAL A N 1
ATOM 1964 C CA . VAL A 1 241 ? -13.925 -10.996 2.475 1.00 96.75 241 VAL A CA 1
ATOM 1965 C C . VAL A 1 241 ? -14.305 -12.452 2.744 1.00 96.75 241 VAL A C 1
ATOM 1967 O O . VAL A 1 241 ? -14.257 -13.276 1.839 1.00 96.75 241 VAL A O 1
ATOM 1970 N N . ASN A 1 242 ? -14.657 -12.801 3.974 1.00 94.69 242 ASN A N 1
ATOM 1971 C CA . ASN A 1 242 ? -15.104 -14.155 4.302 1.00 94.69 242 ASN A CA 1
ATOM 1972 C C . ASN A 1 242 ? -16.599 -14.356 3.985 1.00 94.69 242 ASN A C 1
ATOM 1974 O O . ASN A 1 242 ? -17.293 -13.439 3.540 1.00 94.69 242 ASN A O 1
ATOM 1978 N N . ASP A 1 243 ? -17.125 -15.557 4.231 1.00 93.56 243 ASP A N 1
ATOM 1979 C CA . ASP A 1 243 ? -18.528 -15.889 3.929 1.00 93.56 243 ASP A CA 1
ATOM 1980 C C . ASP A 1 243 ? -19.545 -15.089 4.756 1.00 93.56 243 ASP A C 1
ATOM 1982 O O . ASP A 1 243 ? -20.704 -14.969 4.365 1.00 93.56 243 ASP A O 1
ATOM 1986 N N . LYS A 1 244 ? -19.105 -14.481 5.865 1.00 92.50 244 LYS A N 1
ATOM 1987 C CA . LYS A 1 244 ? -19.909 -13.577 6.701 1.00 92.50 244 LYS A CA 1
ATOM 1988 C C . LYS A 1 244 ? -19.854 -12.121 6.219 1.00 92.50 244 LYS A C 1
ATOM 1990 O O . LYS A 1 244 ? -20.393 -11.246 6.889 1.00 92.50 244 LYS A O 1
ATOM 1995 N N . GLY A 1 245 ? -19.179 -11.844 5.101 1.00 93.06 245 GLY A N 1
ATOM 1996 C CA . GLY A 1 245 ? -19.007 -10.491 4.569 1.00 93.06 245 GLY A CA 1
ATOM 1997 C C . GLY A 1 245 ? -18.014 -9.630 5.355 1.00 93.06 245 GLY A C 1
ATOM 1998 O O . GLY A 1 245 ? -17.985 -8.420 5.160 1.00 93.06 245 GLY A O 1
ATOM 1999 N N . LEU A 1 246 ? -17.206 -10.227 6.237 1.00 94.75 246 LEU A N 1
ATOM 2000 C CA . LEU A 1 246 ? -16.214 -9.513 7.042 1.00 94.75 246 LEU A CA 1
ATOM 2001 C C . LEU A 1 246 ? -14.827 -9.612 6.414 1.00 94.75 246 LEU A C 1
ATOM 2003 O O . LEU A 1 246 ? -14.479 -10.625 5.807 1.00 94.75 246 LEU A O 1
ATOM 2007 N N . LEU A 1 247 ? -14.022 -8.570 6.603 1.00 96.81 247 LEU A N 1
ATOM 2008 C CA . LEU A 1 247 ? -12.652 -8.531 6.117 1.00 96.81 247 LEU A CA 1
ATOM 2009 C C . LEU A 1 247 ? -11.738 -9.292 7.088 1.00 96.81 247 LEU A C 1
ATOM 2011 O O . LEU A 1 247 ? -11.500 -8.847 8.206 1.00 96.81 247 LEU A O 1
ATOM 2015 N N . GLN A 1 248 ? -11.260 -10.460 6.673 1.00 97.25 248 GLN A N 1
ATOM 2016 C CA . GLN A 1 248 ? -10.439 -11.371 7.464 1.00 97.25 248 GLN A CA 1
ATOM 2017 C C . GLN A 1 248 ? -8.976 -11.303 7.037 1.00 97.25 248 GLN A C 1
ATOM 2019 O O . GLN A 1 248 ? -8.672 -11.438 5.854 1.00 97.25 248 GLN A O 1
ATOM 2024 N N . CYS A 1 249 ? -8.075 -11.135 8.002 1.00 96.75 249 CYS A N 1
ATOM 2025 C CA . CYS A 1 249 ? -6.633 -11.211 7.813 1.00 96.75 249 CYS A CA 1
ATOM 2026 C C . CYS A 1 249 ? -6.179 -12.677 7.784 1.00 96.75 249 CYS A C 1
ATOM 2028 O O . CYS A 1 249 ? -6.534 -13.458 8.669 1.00 96.75 249 CYS A O 1
ATOM 2030 N N . ARG A 1 250 ? -5.378 -13.065 6.785 1.00 94.62 250 ARG A N 1
ATOM 2031 C CA . ARG A 1 250 ? -4.852 -14.438 6.674 1.00 94.62 250 ARG A CA 1
ATOM 2032 C C . ARG A 1 250 ? -3.787 -14.733 7.716 1.00 94.62 250 ARG A C 1
ATOM 2034 O O . ARG A 1 250 ? -3.821 -15.793 8.324 1.00 94.62 250 ARG A O 1
ATOM 2041 N N . GLN A 1 251 ? -2.862 -13.798 7.898 1.00 95.06 251 GLN A N 1
ATOM 2042 C CA . GLN A 1 251 ? -1.690 -13.943 8.754 1.00 95.06 251 GLN A CA 1
ATOM 2043 C C . GLN A 1 251 ? -2.081 -14.005 10.231 1.00 95.06 251 GLN A C 1
ATOM 2045 O O . GLN A 1 251 ? -1.514 -14.788 10.983 1.00 95.06 251 GLN A O 1
ATOM 2050 N N . LEU A 1 252 ? -3.061 -13.192 10.634 1.00 92.50 252 LEU A N 1
ATOM 2051 C CA . LEU A 1 252 ? -3.450 -13.049 12.039 1.00 92.50 252 LEU A CA 1
ATOM 2052 C C . LEU A 1 252 ? -4.615 -13.955 12.448 1.00 92.50 252 LEU A C 1
ATOM 2054 O O . LEU A 1 252 ? -4.896 -14.069 13.631 1.00 92.50 252 LEU A O 1
ATOM 2058 N N . GLY A 1 253 ? -5.326 -14.564 11.493 1.00 91.12 253 GLY A N 1
ATOM 2059 C CA . GLY A 1 253 ? -6.511 -15.373 11.798 1.00 91.12 253 GLY A CA 1
ATOM 2060 C C . GLY A 1 253 ? -7.698 -14.574 12.357 1.00 91.12 253 GLY A C 1
ATOM 2061 O O . GLY A 1 253 ? -8.675 -15.174 12.791 1.00 91.12 253 GLY A O 1
ATOM 2062 N N . SER A 1 254 ? -7.644 -13.241 12.302 1.00 96.44 254 SER A N 1
ATOM 2063 C CA . SER A 1 254 ? -8.646 -12.327 12.865 1.00 96.44 254 SER A CA 1
ATOM 2064 C C . SER A 1 254 ? -9.419 -11.578 11.779 1.00 96.44 254 SER A C 1
ATOM 2066 O O . SER A 1 254 ? -8.952 -11.423 10.649 1.00 96.44 254 SER A O 1
ATOM 2068 N N . VAL A 1 255 ? -10.602 -11.070 12.119 1.00 97.56 255 VAL A N 1
ATOM 2069 C CA . VAL A 1 255 ? -11.382 -10.158 11.266 1.00 97.56 255 VAL A CA 1
ATOM 2070 C C . VAL A 1 255 ? -11.271 -8.724 11.754 1.00 97.56 255 VAL A C 1
ATOM 2072 O O . VAL A 1 255 ? -11.138 -8.497 12.953 1.00 97.56 255 VAL A O 1
ATOM 2075 N N . VAL A 1 256 ? -11.390 -7.761 10.839 1.00 97.19 256 VAL A N 1
ATOM 2076 C CA . VAL A 1 256 ? -11.608 -6.358 11.205 1.00 97.19 256 VAL A CA 1
ATOM 2077 C C . VAL A 1 256 ? -12.908 -6.270 11.997 1.00 97.19 256 VAL A C 1
ATOM 2079 O O . VAL A 1 256 ? -13.964 -6.706 11.525 1.00 97.19 256 VAL A O 1
ATOM 2082 N N . ASP A 1 257 ? -12.819 -5.771 13.226 1.00 95.19 257 ASP A N 1
ATOM 2083 C CA . ASP A 1 257 ? -13.967 -5.679 14.116 1.00 95.19 257 ASP A CA 1
ATOM 2084 C C . ASP A 1 257 ? -14.925 -4.588 13.603 1.00 95.19 257 ASP A C 1
ATOM 2086 O O . ASP A 1 257 ? -14.500 -3.452 13.400 1.00 95.19 257 ASP A O 1
ATOM 2090 N N . PRO A 1 258 ? -16.221 -4.871 13.385 1.00 92.81 258 PRO A N 1
ATOM 2091 C CA . PRO A 1 258 ? -17.189 -3.819 13.087 1.00 92.81 258 PRO A CA 1
ATOM 2092 C C . PRO A 1 258 ? -17.229 -2.717 14.156 1.00 92.81 258 PRO A C 1
ATOM 2094 O O . PRO A 1 258 ? -17.562 -1.579 13.836 1.00 92.81 258 PRO A O 1
ATOM 2097 N N . ASN A 1 259 ? -16.885 -3.043 15.408 1.00 89.38 259 ASN A N 1
ATOM 2098 C CA . ASN A 1 259 ? -16.655 -2.057 16.452 1.00 89.38 259 ASN A CA 1
ATOM 2099 C C . ASN A 1 259 ? -15.161 -1.695 16.524 1.00 89.38 259 ASN A C 1
ATOM 2101 O O . ASN A 1 259 ? -14.359 -2.464 17.056 1.00 89.38 259 ASN A O 1
ATOM 2105 N N . GLN A 1 260 ? -14.800 -0.512 16.023 1.00 87.75 260 GLN A N 1
ATOM 2106 C CA . GLN A 1 260 ? -13.431 0.016 16.076 1.00 87.75 260 GLN A CA 1
ATOM 2107 C C . GLN A 1 260 ? -13.101 0.771 17.378 1.00 87.75 260 GLN A C 1
ATOM 2109 O O . GLN A 1 260 ? -12.032 1.363 17.460 1.00 87.75 260 GLN A O 1
ATOM 2114 N N . ASP A 1 261 ? -13.965 0.750 18.401 1.00 82.88 261 ASP A N 1
ATOM 2115 C CA . ASP A 1 261 ? -13.640 1.297 19.725 1.00 82.88 261 ASP A CA 1
ATOM 2116 C C . ASP A 1 261 ? -12.856 0.271 20.569 1.00 82.88 261 ASP A C 1
ATOM 2118 O O . ASP A 1 261 ? -13.438 -0.729 21.012 1.00 82.88 261 ASP A O 1
ATOM 2122 N N . PRO A 1 262 ? -11.547 0.460 20.808 1.00 77.50 262 PRO A N 1
ATOM 2123 C CA . PRO A 1 262 ? -10.753 -0.451 21.633 1.00 77.50 262 PRO A CA 1
ATOM 2124 C C . PRO A 1 262 ? -11.011 -0.327 23.145 1.00 77.50 262 PRO A C 1
ATOM 2126 O O . PRO A 1 262 ? -10.535 -1.179 23.892 1.00 77.50 262 PRO A O 1
ATOM 2129 N N . GLY A 1 263 ? -11.705 0.715 23.618 1.00 72.12 263 GLY A N 1
ATOM 2130 C CA . GLY A 1 263 ? -11.866 1.014 25.046 1.00 72.12 263 GLY A CA 1
ATOM 2131 C C . GLY A 1 263 ? -10.643 1.667 25.714 1.00 72.12 263 GLY A C 1
ATOM 2132 O O . GLY A 1 263 ? -10.666 1.927 26.915 1.00 72.12 263 GLY A O 1
ATOM 2133 N N . THR A 1 264 ? -9.571 1.929 24.961 1.00 70.94 264 THR A N 1
ATOM 2134 C CA . THR A 1 264 ? -8.297 2.515 25.421 1.00 70.94 264 THR A CA 1
ATOM 2135 C C . THR A 1 264 ? -7.579 3.232 24.261 1.00 70.94 264 THR A C 1
ATOM 2137 O O . THR A 1 264 ? -8.131 3.332 23.172 1.00 70.94 264 THR A O 1
ATOM 2140 N N . LEU A 1 265 ? -6.359 3.749 24.455 1.00 64.44 265 LEU A N 1
ATOM 2141 C CA . LEU A 1 265 ? -5.540 4.388 23.404 1.00 64.44 265 LEU A CA 1
ATOM 2142 C C . LEU A 1 265 ? -6.265 5.528 22.657 1.00 64.44 265 LEU A C 1
ATOM 2144 O O . LEU A 1 265 ? -6.028 5.775 21.473 1.00 64.44 265 LEU A O 1
ATOM 2148 N N . TYR A 1 266 ? -7.164 6.239 23.341 1.00 67.00 266 TYR A N 1
ATOM 2149 C CA . TYR A 1 266 ? -7.934 7.318 22.732 1.00 67.00 266 TYR A CA 1
ATOM 2150 C C . TYR A 1 266 ? -7.013 8.410 22.178 1.00 67.00 266 TYR A C 1
ATOM 2152 O O . TYR A 1 266 ? -6.118 8.905 22.858 1.00 67.00 266 TYR A O 1
ATOM 2160 N N . GLY A 1 267 ? -7.251 8.790 20.922 1.00 64.00 267 GLY A N 1
ATOM 2161 C CA . GLY A 1 267 ? -6.408 9.733 20.184 1.00 64.00 267 GLY A CA 1
ATOM 2162 C C . GLY A 1 267 ? -5.358 9.069 19.289 1.00 64.00 267 GLY A C 1
ATOM 2163 O O . GLY A 1 267 ? -4.857 9.733 18.380 1.00 64.00 267 GLY A O 1
ATOM 2164 N N . LEU A 1 268 ? -5.078 7.771 19.457 1.00 69.50 268 LEU A N 1
ATOM 2165 C CA . LEU A 1 268 ? -4.278 7.013 18.499 1.00 69.50 268 LEU A CA 1
ATOM 2166 C C . LEU A 1 268 ? -5.107 6.729 17.238 1.00 69.50 268 LEU A C 1
ATOM 2168 O O . LEU A 1 268 ? -5.977 5.866 17.233 1.00 69.50 268 LEU A O 1
ATOM 2172 N N . GLN A 1 269 ? -4.845 7.470 16.160 1.00 76.50 269 GLN A N 1
ATOM 2173 C CA . GLN A 1 269 ? -5.583 7.318 14.898 1.00 76.50 269 GLN A CA 1
ATOM 2174 C C . GLN A 1 269 ? -5.080 6.142 14.052 1.00 76.50 269 GLN A C 1
ATOM 2176 O O . GLN A 1 269 ? -5.869 5.481 13.386 1.00 76.50 269 GLN A O 1
ATOM 2181 N N . SER A 1 270 ? -3.774 5.867 14.072 1.00 82.06 270 SER A N 1
ATOM 2182 C CA . SER A 1 270 ? -3.151 4.801 13.280 1.00 82.06 270 SER A CA 1
ATOM 2183 C C . SER A 1 270 ? -3.235 3.449 13.975 1.00 82.06 270 SER A C 1
ATOM 2185 O O . SER A 1 270 ? -2.223 2.832 14.287 1.00 82.06 270 SER A O 1
ATOM 2187 N N . MET A 1 271 ? -4.452 2.991 14.239 1.00 85.88 271 MET A N 1
ATOM 2188 C CA . MET A 1 271 ? -4.703 1.665 14.789 1.00 85.88 271 MET A CA 1
ATOM 2189 C C . MET A 1 271 ? -5.873 1.003 14.077 1.00 85.88 271 MET A C 1
ATOM 2191 O O . MET A 1 271 ? -6.740 1.675 13.523 1.00 85.88 271 MET A O 1
ATOM 2195 N N . MET A 1 272 ? -5.904 -0.321 14.123 1.00 92.00 272 MET A N 1
ATOM 2196 C CA . MET A 1 272 ? -7.047 -1.095 13.666 1.00 92.00 272 MET A CA 1
ATOM 2197 C C . MET A 1 272 ? -7.386 -2.156 14.699 1.00 92.00 272 MET A C 1
ATOM 2199 O O . MET A 1 272 ? -6.517 -2.915 15.135 1.00 92.00 272 MET A O 1
ATOM 2203 N N . VAL A 1 273 ? -8.660 -2.206 15.083 1.00 93.81 273 VAL A N 1
ATOM 2204 C CA . VAL A 1 273 ? -9.165 -3.217 16.008 1.00 93.81 273 VAL A CA 1
ATOM 2205 C C . VAL A 1 273 ? -9.574 -4.454 15.223 1.00 93.81 273 VAL A C 1
ATOM 2207 O O . VAL A 1 273 ? -10.353 -4.395 14.266 1.00 93.81 273 VAL A O 1
ATOM 2210 N N . LEU A 1 274 ? -9.040 -5.589 15.639 1.00 96.00 274 LEU A N 1
ATOM 2211 C CA . LEU A 1 274 ? -9.357 -6.903 15.122 1.00 96.00 274 LEU A CA 1
ATOM 2212 C C . LEU A 1 274 ? -10.036 -7.729 16.213 1.00 96.00 274 LEU A C 1
ATOM 2214 O O . LEU A 1 274 ? -9.881 -7.474 17.405 1.00 96.00 274 LEU A O 1
ATOM 2218 N N . ARG A 1 275 ? -10.756 -8.766 15.801 1.00 95.81 275 ARG A N 1
ATOM 2219 C CA . ARG A 1 275 ? -11.278 -9.792 16.707 1.00 95.81 275 ARG A CA 1
ATOM 2220 C C . ARG A 1 275 ? -11.071 -11.180 16.131 1.00 95.81 275 ARG A C 1
ATOM 2222 O O . ARG A 1 275 ? -11.089 -11.343 14.906 1.00 95.81 275 ARG A O 1
ATOM 2229 N N . ASP A 1 276 ? -10.889 -12.167 16.995 1.00 93.62 276 ASP A N 1
ATOM 2230 C CA . ASP A 1 276 ? -10.719 -13.553 16.567 1.00 93.62 276 ASP A CA 1
ATOM 2231 C C . ASP A 1 276 ? -11.962 -14.063 15.805 1.00 93.62 276 ASP A C 1
ATOM 2233 O O . ASP A 1 276 ? -13.104 -13.636 16.031 1.00 93.62 276 ASP A O 1
ATOM 2237 N N . VAL A 1 277 ? -11.736 -14.941 14.824 1.00 93.38 277 VAL A N 1
ATOM 2238 C CA . VAL A 1 277 ? -12.799 -15.485 13.959 1.00 93.38 277 VAL A CA 1
ATOM 2239 C C . VAL A 1 277 ? -13.751 -16.409 14.732 1.00 93.38 277 VAL A C 1
ATOM 2241 O O . VAL A 1 277 ? -14.946 -16.470 14.401 1.00 93.38 277 VAL A O 1
ATOM 2244 N N . TRP A 1 278 ? -13.233 -17.112 15.738 1.00 91.38 278 TRP A N 1
ATOM 2245 C CA . TRP A 1 278 ? -13.924 -18.115 16.542 1.00 91.38 278 TRP A CA 1
ATOM 2246 C C . TRP A 1 278 ? -14.396 -17.524 17.871 1.00 91.38 278 TRP A C 1
ATOM 2248 O O . TRP A 1 278 ? -15.590 -17.596 18.169 1.00 91.38 278 TRP A O 1
ATOM 2258 N N . ASP A 1 279 ? -13.498 -16.877 18.617 1.00 91.69 279 ASP A N 1
ATOM 2259 C CA . ASP A 1 279 ? -13.797 -16.217 19.888 1.00 91.69 279 ASP A CA 1
ATOM 2260 C C . ASP A 1 279 ? -13.897 -14.696 19.723 1.00 91.69 279 ASP A C 1
ATOM 2262 O O . ASP A 1 279 ? -12.949 -13.939 19.911 1.00 91.69 279 ASP A O 1
ATOM 2266 N N . ARG A 1 280 ? -15.104 -14.214 19.425 1.00 89.56 280 ARG A N 1
ATOM 2267 C CA . ARG A 1 280 ? -15.345 -12.782 19.188 1.00 89.56 280 ARG A CA 1
ATOM 2268 C C . ARG A 1 280 ? -15.114 -11.895 20.417 1.00 89.56 280 ARG A C 1
ATOM 2270 O O . ARG A 1 280 ? -15.145 -10.677 20.256 1.00 89.56 280 ARG A O 1
ATOM 2277 N N . SER A 1 281 ? -14.947 -12.473 21.611 1.00 88.25 281 SER A N 1
ATOM 2278 C CA . SER A 1 281 ? -14.586 -11.718 22.815 1.00 88.25 281 SER A CA 1
ATOM 2279 C C . SER A 1 281 ? -13.097 -11.357 22.841 1.00 88.25 281 SER A C 1
ATOM 2281 O O . SER A 1 281 ? -12.727 -10.342 23.429 1.00 88.25 281 SER A O 1
ATOM 2283 N N . GLN A 1 282 ? -12.258 -12.130 22.140 1.00 91.88 282 GLN A N 1
ATOM 2284 C CA . GLN A 1 282 ? -10.837 -11.850 21.979 1.00 91.88 282 GLN A CA 1
ATOM 2285 C C . GLN A 1 282 ? -10.650 -10.772 20.920 1.00 91.88 282 GLN A C 1
ATOM 2287 O O . GLN A 1 282 ? -10.796 -11.008 19.716 1.00 91.88 282 GLN A O 1
ATOM 2292 N N . ARG A 1 283 ? -10.323 -9.571 21.390 1.00 89.81 283 ARG A N 1
ATOM 2293 C CA . ARG A 1 283 ? -10.019 -8.410 20.556 1.00 89.81 283 ARG A CA 1
ATOM 2294 C C . ARG A 1 283 ? -8.532 -8.113 20.639 1.00 89.81 283 ARG A C 1
ATOM 2296 O O . ARG A 1 283 ? -7.926 -8.214 21.702 1.00 89.81 283 ARG A O 1
ATOM 2303 N N . SER A 1 284 ? -7.952 -7.730 19.515 1.00 89.94 284 SER A N 1
ATOM 2304 C CA . SER A 1 284 ? -6.564 -7.296 19.422 1.00 89.94 284 SER A CA 1
ATOM 2305 C C . SER A 1 284 ? -6.480 -5.992 18.643 1.00 89.94 284 SER A C 1
ATOM 2307 O O . SER A 1 284 ? -7.367 -5.656 17.862 1.00 89.94 284 SER A O 1
ATOM 2309 N N . ILE A 1 285 ? -5.422 -5.225 18.879 1.00 87.75 285 ILE A N 1
ATOM 2310 C CA . ILE A 1 285 ? -5.178 -3.958 18.193 1.00 87.75 285 ILE A CA 1
ATOM 2311 C C . ILE A 1 285 ? -3.874 -4.111 17.429 1.00 87.75 285 ILE A C 1
ATOM 2313 O O . ILE A 1 285 ? -2.871 -4.545 17.997 1.00 87.75 285 ILE A O 1
ATOM 2317 N N . ILE A 1 286 ? -3.887 -3.752 16.151 1.00 90.62 286 ILE A N 1
ATOM 2318 C CA . ILE A 1 286 ? -2.673 -3.653 15.345 1.00 90.62 286 ILE A CA 1
ATOM 2319 C C . ILE A 1 286 ? -2.344 -2.186 15.089 1.00 90.62 286 ILE A C 1
ATOM 2321 O O . ILE A 1 286 ? -3.225 -1.377 14.794 1.00 90.62 286 ILE A O 1
ATOM 2325 N N . ILE A 1 287 ? -1.064 -1.851 15.221 1.00 86.06 287 ILE A N 1
ATOM 2326 C CA . ILE A 1 287 ? -0.527 -0.498 15.068 1.00 86.06 287 ILE A CA 1
ATOM 2327 C C . ILE A 1 287 ? 0.695 -0.618 14.147 1.00 86.06 287 ILE A C 1
ATOM 2329 O O . ILE A 1 287 ? 1.606 -1.387 14.467 1.00 86.06 287 ILE A O 1
ATOM 2333 N N . PRO A 1 288 ? 0.736 0.083 13.002 1.00 80.00 288 PRO A N 1
ATOM 2334 C CA . PRO A 1 288 ? 1.900 0.069 12.137 1.00 80.00 288 PRO A CA 1
ATOM 2335 C C . PRO A 1 288 ? 3.044 0.821 12.824 1.00 80.00 288 PRO A C 1
ATOM 2337 O O . PRO A 1 288 ? 2.868 1.922 13.346 1.00 80.00 288 PRO A O 1
ATOM 2340 N N . LEU A 1 289 ? 4.235 0.228 12.819 1.00 77.12 289 LEU A N 1
ATOM 2341 C CA . LEU A 1 289 ? 5.431 0.884 13.337 1.00 77.12 289 LEU A CA 1
ATOM 2342 C C . LEU A 1 289 ? 5.975 1.844 12.275 1.00 77.12 289 LEU A C 1
ATOM 2344 O O . LEU A 1 289 ? 6.220 1.453 11.135 1.00 77.12 289 LEU A O 1
ATOM 2348 N N . GLY A 1 290 ? 6.163 3.107 12.644 1.00 66.81 290 GLY A N 1
ATOM 2349 C CA . GLY A 1 290 ? 6.611 4.149 11.728 1.00 66.81 290 GLY A CA 1
ATOM 2350 C C . GLY A 1 290 ? 6.956 5.442 12.452 1.00 66.81 290 GLY A C 1
ATOM 2351 O O . GLY A 1 290 ? 7.034 5.490 13.680 1.00 66.81 290 GLY A O 1
ATOM 2352 N N . GLN A 1 291 ? 7.176 6.506 11.682 1.00 60.28 291 GLN A N 1
ATOM 2353 C CA . GLN A 1 291 ? 7.418 7.825 12.251 1.00 60.28 291 GLN A CA 1
ATOM 2354 C C . GLN A 1 291 ? 6.155 8.316 12.968 1.00 60.28 291 GLN A C 1
ATOM 2356 O O . GLN A 1 291 ? 5.089 8.429 12.364 1.00 60.28 291 GLN A O 1
ATOM 2361 N N . VAL A 1 292 ? 6.281 8.590 14.265 1.00 62.91 292 VAL A N 1
ATOM 2362 C CA . VAL A 1 292 ? 5.164 9.046 15.092 1.00 62.91 292 VAL A CA 1
ATOM 2363 C C . VAL A 1 292 ? 4.932 10.532 14.845 1.00 62.91 292 VAL A C 1
ATOM 2365 O O . VAL A 1 292 ? 5.830 11.352 15.036 1.00 62.91 292 VAL A O 1
ATOM 2368 N N . PHE A 1 293 ? 3.709 10.879 14.450 1.00 53.72 293 PHE A N 1
ATOM 2369 C CA . PHE A 1 293 ? 3.260 12.260 14.328 1.00 53.72 293 PHE A CA 1
ATOM 2370 C C . PHE A 1 293 ? 2.150 12.514 15.338 1.00 53.72 293 PHE A C 1
ATOM 2372 O O . PHE A 1 293 ? 1.097 11.884 15.293 1.00 53.72 293 PHE A O 1
ATOM 2379 N N . ALA A 1 294 ? 2.375 13.463 16.240 1.00 57.09 294 ALA A N 1
ATOM 2380 C CA . ALA A 1 294 ? 1.359 13.919 17.173 1.00 57.09 294 ALA A CA 1
ATOM 2381 C C . ALA A 1 294 ? 0.798 15.252 16.677 1.00 57.09 294 ALA A C 1
ATOM 2383 O O . ALA A 1 294 ? 1.523 16.242 16.562 1.00 57.09 294 ALA A O 1
ATOM 2384 N N . LYS A 1 295 ? -0.504 15.285 16.391 1.00 51.00 295 LYS A N 1
ATOM 2385 C CA . LYS A 1 295 ? -1.231 16.531 16.151 1.00 51.00 295 LYS A CA 1
ATOM 2386 C C . LYS A 1 295 ? -2.223 16.742 17.274 1.00 51.00 295 LYS A C 1
ATOM 2388 O O . LYS A 1 295 ? -2.976 15.848 17.646 1.00 51.00 295 LYS A O 1
ATOM 2393 N N . ARG A 1 296 ? -2.221 17.957 17.802 1.00 54.53 296 ARG A N 1
ATOM 2394 C CA . ARG A 1 296 ? -3.071 18.320 18.920 1.00 54.53 296 ARG A CA 1
ATOM 2395 C C . ARG A 1 296 ? -4.547 18.377 18.488 1.00 54.53 296 ARG A C 1
ATOM 2397 O O . ARG A 1 296 ? -4.857 19.056 17.509 1.00 54.53 296 ARG A O 1
ATOM 2404 N N . HIS A 1 297 ? -5.436 17.651 19.178 1.00 52.75 297 HIS A N 1
ATOM 2405 C CA . HIS A 1 297 ? -6.861 17.539 18.832 1.00 52.75 297 HIS A CA 1
ATOM 2406 C C . HIS A 1 297 ? -7.777 18.032 19.967 1.00 52.75 297 HIS A C 1
ATOM 2408 O O . HIS A 1 297 ? -7.579 17.719 21.133 1.00 52.75 297 HIS A O 1
ATOM 2414 N N . HIS A 1 298 ? -8.799 18.795 19.584 1.00 49.56 298 HIS A N 1
ATOM 2415 C CA . HIS A 1 298 ? -9.503 19.867 20.301 1.00 49.56 298 HIS A CA 1
ATOM 2416 C C . HIS A 1 298 ? -10.130 19.612 21.696 1.00 49.56 298 HIS A C 1
ATOM 2418 O O . HIS A 1 298 ? -10.725 20.546 22.215 1.00 49.56 298 HIS A O 1
ATOM 2424 N N . ASN A 1 299 ? -9.991 18.452 22.357 1.00 60.66 299 ASN A N 1
ATOM 2425 C CA . ASN A 1 299 ? -10.642 18.202 23.663 1.00 60.66 299 ASN A CA 1
ATOM 2426 C C . ASN A 1 299 ? -9.746 17.516 24.711 1.00 60.66 299 ASN A C 1
ATOM 2428 O O . ASN A 1 299 ? -10.015 16.424 25.207 1.00 60.66 299 ASN A O 1
ATOM 2432 N N . HIS A 1 300 ? -8.680 18.213 25.105 1.00 65.00 300 HIS A N 1
ATOM 2433 C CA . HIS A 1 300 ? -7.714 17.738 26.105 1.00 65.00 300 HIS A CA 1
ATOM 2434 C C . HIS A 1 300 ? -8.256 17.662 27.536 1.00 65.00 300 HIS A C 1
ATOM 2436 O O . HIS A 1 300 ? -7.675 16.962 28.359 1.00 65.00 300 HIS A O 1
ATOM 2442 N N . VAL A 1 301 ? -9.355 18.352 27.848 1.00 62.16 301 VAL A N 1
ATOM 2443 C CA . VAL A 1 301 ? -9.932 18.367 29.203 1.00 62.16 301 VAL A CA 1
ATOM 2444 C C . VAL A 1 301 ? -10.568 17.013 29.548 1.00 62.16 301 VAL A C 1
ATOM 2446 O O . VAL A 1 301 ? -10.315 16.481 30.624 1.00 62.16 301 VAL A O 1
ATOM 2449 N N . LEU A 1 302 ? -11.296 16.399 28.607 1.00 68.12 302 LEU A N 1
ATOM 2450 C CA . LEU A 1 302 ? -11.837 15.038 28.753 1.00 68.12 302 LEU A CA 1
ATOM 2451 C C . LEU A 1 302 ? -10.725 13.986 28.843 1.00 68.12 302 LEU A C 1
ATOM 2453 O O . LEU A 1 302 ? -10.783 13.071 29.657 1.00 68.12 302 LEU A O 1
ATOM 2457 N N . VAL A 1 303 ? -9.678 14.148 28.035 1.00 70.94 303 VAL A N 1
ATOM 2458 C CA . VAL A 1 303 ? -8.502 13.267 28.069 1.00 70.94 303 VAL A CA 1
ATOM 2459 C C . VAL A 1 303 ? -7.782 13.377 29.421 1.00 70.94 303 VAL A C 1
ATOM 2461 O O . VAL A 1 303 ? -7.424 12.362 30.009 1.00 70.94 303 VAL A O 1
ATOM 2464 N N . SER A 1 304 ? -7.662 14.590 29.974 1.00 78.25 304 SER A N 1
ATOM 2465 C CA . SER A 1 304 ? -7.102 14.813 31.319 1.00 78.25 304 SER A CA 1
ATOM 2466 C C . SER A 1 304 ? -7.936 14.131 32.403 1.00 78.25 304 SER A C 1
ATOM 2468 O O . SER A 1 304 ? -7.381 13.539 33.322 1.00 78.25 304 SER A O 1
ATOM 2470 N N . GLN A 1 305 ? -9.265 14.198 32.288 1.00 79.94 305 GLN A N 1
ATOM 2471 C CA . GLN A 1 305 ? -10.189 13.547 33.213 1.00 79.94 305 GLN A CA 1
ATOM 2472 C C . GLN A 1 305 ? -9.987 12.026 33.226 1.00 79.94 305 GLN A C 1
ATOM 2474 O O . GLN A 1 305 ? -9.879 11.432 34.296 1.00 79.94 305 GLN A O 1
ATOM 2479 N N . LEU A 1 306 ? -9.879 11.409 32.044 1.00 79.50 306 LEU A N 1
ATOM 2480 C CA . LEU A 1 306 ? -9.604 9.978 31.912 1.00 79.50 306 LEU A CA 1
ATOM 2481 C C . LEU A 1 306 ? -8.262 9.610 32.552 1.00 79.50 306 LEU A C 1
ATOM 2483 O O . LEU A 1 306 ? -8.235 8.750 33.426 1.00 79.50 306 LEU A O 1
ATOM 2487 N N . HIS A 1 307 ? -7.179 10.307 32.193 1.00 84.00 307 HIS A N 1
ATOM 2488 C CA . HIS A 1 307 ? -5.856 10.059 32.775 1.00 84.00 307 HIS A CA 1
ATOM 2489 C C . HIS A 1 307 ? -5.839 10.203 34.305 1.00 84.00 307 HIS A C 1
ATOM 2491 O O . HIS A 1 307 ? -5.183 9.411 34.980 1.00 84.00 307 HIS A O 1
ATOM 2497 N N . ALA A 1 308 ? -6.586 11.164 34.859 1.00 84.31 308 ALA A N 1
ATOM 2498 C CA . ALA A 1 308 ? -6.690 11.361 36.300 1.00 84.31 308 ALA A CA 1
ATOM 2499 C C . ALA A 1 308 ? -7.430 10.203 36.994 1.00 84.31 308 ALA A C 1
ATOM 2501 O O . ALA A 1 308 ? -6.924 9.657 37.973 1.00 84.31 308 ALA A O 1
ATOM 2502 N N . PHE A 1 309 ? -8.595 9.790 36.478 1.00 84.31 309 PHE A N 1
ATOM 2503 C CA . PHE A 1 309 ? -9.408 8.731 37.092 1.00 84.31 309 PHE A CA 1
ATOM 2504 C C . PHE A 1 309 ? -8.816 7.330 36.947 1.00 84.31 309 PHE A C 1
ATOM 2506 O O . PHE A 1 309 ? -9.063 6.480 37.798 1.00 84.31 309 PHE A O 1
ATOM 2513 N N . THR A 1 310 ? -8.043 7.077 35.891 1.00 81.44 310 THR A N 1
ATOM 2514 C CA . THR A 1 310 ? -7.427 5.767 35.643 1.00 81.44 310 THR A CA 1
ATOM 2515 C C . THR A 1 310 ? -5.940 5.741 35.994 1.00 81.44 310 THR A C 1
ATOM 2517 O O . THR A 1 310 ? -5.217 4.871 35.509 1.00 81.44 310 THR A O 1
ATOM 2520 N N . SER A 1 311 ? -5.450 6.704 36.783 1.00 85.25 311 SER A N 1
ATOM 2521 C CA . SER A 1 311 ? -4.033 6.760 37.145 1.00 85.25 311 SER A CA 1
ATOM 2522 C C . SER A 1 311 ? -3.622 5.564 38.003 1.00 85.25 311 SER A C 1
ATOM 2524 O O . SER A 1 311 ? -4.343 5.119 38.895 1.00 85.25 311 SER A O 1
ATOM 2526 N N . TYR A 1 312 ? -2.410 5.081 37.750 1.00 82.94 312 TYR A N 1
ATOM 2527 C CA . TYR A 1 312 ? -1.759 4.014 38.493 1.00 82.94 312 TYR A CA 1
ATOM 2528 C C . TYR A 1 312 ? -0.361 4.464 38.925 1.00 82.94 312 TYR A C 1
ATOM 2530 O O . TYR A 1 312 ? 0.191 5.413 38.368 1.00 82.94 312 TYR A O 1
ATOM 2538 N N . PHE A 1 313 ? 0.220 3.800 39.929 1.00 83.31 313 PHE A N 1
ATOM 2539 C CA . PHE A 1 313 ? 1.533 4.185 40.462 1.00 83.31 313 PHE A CA 1
ATOM 2540 C C . PHE A 1 313 ? 2.696 3.886 39.504 1.00 83.31 313 PHE A C 1
ATOM 2542 O O . PHE A 1 313 ? 3.784 4.426 39.687 1.00 83.31 313 PHE A O 1
ATOM 2549 N N . LEU A 1 314 ? 2.490 3.023 38.503 1.00 85.19 314 LEU A N 1
ATOM 2550 C CA . LEU A 1 314 ? 3.476 2.790 37.449 1.00 85.19 314 LEU A CA 1
ATOM 2551 C C . LEU A 1 314 ? 3.280 3.800 36.312 1.00 85.19 314 LEU A C 1
ATOM 2553 O O . LEU A 1 314 ? 2.141 4.000 35.881 1.00 85.19 314 LEU A O 1
ATOM 2557 N N . PRO A 1 315 ? 4.368 4.398 35.796 1.00 78.38 315 PRO A N 1
ATOM 2558 C CA . PRO A 1 315 ? 4.308 5.220 34.599 1.00 78.38 315 PRO A CA 1
ATOM 2559 C C . PRO A 1 315 ? 3.804 4.426 33.393 1.00 78.38 315 PRO A C 1
ATOM 2561 O O . PRO A 1 315 ? 4.158 3.258 33.207 1.00 78.38 315 PRO A O 1
ATOM 2564 N N . ASP A 1 316 ? 3.008 5.079 32.554 1.00 74.94 316 ASP A N 1
ATOM 2565 C CA . ASP A 1 316 ? 2.630 4.555 31.252 1.00 74.94 316 ASP A CA 1
ATOM 2566 C C . ASP A 1 316 ? 3.886 4.441 30.358 1.00 74.94 316 ASP A C 1
ATOM 2568 O O . ASP A 1 316 ? 4.639 5.413 30.238 1.00 74.94 316 ASP A O 1
ATOM 2572 N N . PRO A 1 317 ? 4.148 3.283 29.722 1.00 66.19 317 PRO A N 1
ATOM 2573 C CA . PRO A 1 317 ? 5.348 3.087 28.907 1.00 66.19 317 PRO A CA 1
ATOM 2574 C C . PRO A 1 317 ? 5.474 4.020 27.693 1.00 66.19 317 PRO A C 1
ATOM 2576 O O . PRO A 1 317 ? 6.577 4.171 27.170 1.00 66.19 317 PRO A O 1
ATOM 2579 N N . LEU A 1 318 ? 4.376 4.619 27.216 1.00 62.81 318 LEU A N 1
ATOM 2580 C CA . LEU A 1 318 ? 4.377 5.512 26.054 1.00 62.81 318 LEU A CA 1
ATOM 2581 C C . LEU A 1 318 ? 4.703 6.953 26.451 1.00 62.81 318 LEU A C 1
ATOM 2583 O O . LEU A 1 318 ? 5.458 7.623 25.748 1.00 62.81 318 LEU A O 1
ATOM 2587 N N . THR A 1 319 ? 4.143 7.442 27.559 1.00 73.62 319 THR A N 1
ATOM 2588 C CA . THR A 1 319 ? 4.369 8.823 28.033 1.00 73.62 319 THR A CA 1
ATOM 2589 C C . THR A 1 319 ? 5.529 8.937 29.019 1.00 73.62 319 THR A C 1
ATOM 2591 O O . THR A 1 319 ? 6.017 10.041 29.270 1.00 73.62 319 THR A O 1
ATOM 2594 N N . ASN A 1 320 ? 5.974 7.805 29.575 1.00 78.69 320 ASN A N 1
ATOM 2595 C CA . ASN A 1 320 ? 6.900 7.721 30.703 1.00 78.69 320 ASN A CA 1
ATOM 2596 C C . ASN A 1 320 ? 6.435 8.563 31.909 1.00 78.69 320 ASN A C 1
ATOM 2598 O O . ASN A 1 320 ? 7.248 9.111 32.654 1.00 78.69 320 ASN A O 1
ATOM 2602 N N . ARG A 1 321 ? 5.111 8.696 32.063 1.00 81.44 321 ARG A N 1
ATOM 2603 C CA . ARG A 1 321 ? 4.414 9.456 33.106 1.00 81.44 321 ARG A CA 1
ATOM 2604 C C . ARG A 1 321 ? 3.264 8.634 33.662 1.00 81.44 321 ARG A C 1
ATOM 2606 O O . ARG A 1 321 ? 2.642 7.850 32.952 1.00 81.44 321 ARG A O 1
ATOM 2613 N N . THR A 1 322 ? 2.948 8.827 34.930 1.00 88.38 322 THR A N 1
ATOM 2614 C CA . THR A 1 322 ? 1.710 8.321 35.535 1.00 88.38 322 THR A CA 1
ATOM 2615 C C . THR A 1 322 ? 0.486 9.042 34.961 1.00 88.38 322 THR A C 1
ATOM 2617 O O . THR A 1 322 ? 0.593 10.125 34.378 1.00 88.38 322 THR A O 1
ATOM 2620 N N . GLY A 1 323 ? -0.706 8.469 35.154 1.00 84.75 323 GLY A N 1
ATOM 2621 C CA . GLY A 1 323 ? -1.954 9.109 34.726 1.00 84.75 323 GLY A CA 1
ATOM 2622 C C . GLY A 1 323 ? -2.157 10.489 35.364 1.00 84.75 323 GLY A C 1
ATOM 2623 O O . GLY A 1 323 ? -2.561 11.427 34.681 1.00 84.75 323 GLY A O 1
ATOM 2624 N N . ILE A 1 324 ? -1.783 10.660 36.638 1.00 88.38 324 ILE A N 1
ATOM 2625 C CA . ILE A 1 324 ? -1.773 11.971 37.304 1.00 88.38 324 ILE A CA 1
ATOM 2626 C C . ILE A 1 324 ? -0.838 12.938 36.582 1.00 88.38 324 ILE A C 1
ATOM 2628 O O . ILE A 1 324 ? -1.253 14.042 36.245 1.00 88.38 324 ILE A O 1
ATOM 2632 N N . GLU A 1 325 ? 0.418 12.558 36.352 1.00 87.94 325 GLU A N 1
ATOM 2633 C CA . GLU A 1 325 ? 1.403 13.450 35.732 1.00 87.94 325 GLU A CA 1
ATOM 2634 C C . GLU A 1 325 ? 0.963 13.885 34.334 1.00 87.94 325 GLU A C 1
ATOM 2636 O O . GLU A 1 325 ? 1.097 15.058 33.983 1.00 87.94 325 GLU A O 1
ATOM 2641 N N . GLU A 1 326 ? 0.373 12.973 33.562 1.00 86.06 326 GLU A N 1
ATOM 2642 C CA . GLU A 1 326 ? -0.141 13.291 32.235 1.00 86.06 326 GLU A CA 1
ATOM 2643 C C . GLU A 1 326 ? -1.403 14.163 32.289 1.00 86.06 326 GLU A C 1
ATOM 2645 O O . GLU A 1 326 ? -1.517 15.132 31.533 1.00 86.06 326 GLU A O 1
ATOM 2650 N N . ALA A 1 327 ? -2.315 13.908 33.232 1.00 86.38 327 ALA A N 1
ATOM 2651 C CA . ALA A 1 327 ? -3.482 14.757 33.462 1.00 86.38 327 ALA A CA 1
ATOM 2652 C C . ALA A 1 327 ? -3.078 16.184 33.866 1.00 86.38 327 ALA A C 1
ATOM 2654 O O . ALA A 1 327 ? -3.597 17.161 33.320 1.00 86.38 327 ALA A O 1
ATOM 2655 N N . LEU A 1 328 ? -2.121 16.324 34.788 1.00 89.19 328 LEU A N 1
ATOM 2656 C CA . LEU A 1 328 ? -1.601 17.619 35.230 1.00 89.19 328 LEU A CA 1
ATOM 2657 C C . LEU A 1 328 ? -0.897 18.352 34.085 1.00 89.19 328 LEU A C 1
ATOM 2659 O O . LEU A 1 328 ? -1.173 19.533 33.859 1.00 89.19 328 LEU A O 1
ATOM 2663 N N . ALA A 1 329 ? -0.051 17.654 33.323 1.00 85.50 329 ALA A N 1
ATOM 2664 C CA . ALA A 1 329 ? 0.621 18.218 32.157 1.00 85.50 329 ALA A CA 1
ATOM 2665 C C . ALA A 1 329 ? -0.385 18.704 31.103 1.00 85.50 329 ALA A C 1
ATOM 2667 O O . ALA A 1 329 ? -0.235 19.801 30.554 1.00 85.50 329 ALA A O 1
ATOM 2668 N N . CYS A 1 330 ? -1.449 17.936 30.855 1.00 83.31 330 CYS A N 1
ATOM 2669 C CA . CYS A 1 330 ? -2.517 18.332 29.947 1.00 83.31 330 CYS A CA 1
ATOM 2670 C C . CYS A 1 330 ? -3.247 19.587 30.444 1.00 83.31 330 CYS A C 1
ATOM 2672 O O . CYS A 1 330 ? -3.375 20.546 29.679 1.00 83.31 330 CYS A O 1
ATOM 2674 N N . LEU A 1 331 ? -3.675 19.634 31.710 1.00 85.88 331 LEU A N 1
ATOM 2675 C CA . LEU A 1 331 ? -4.390 20.782 32.287 1.00 85.88 331 LEU A CA 1
ATOM 2676 C C . LEU A 1 331 ? -3.540 22.064 32.325 1.00 85.88 331 LEU A C 1
ATOM 2678 O O . LEU A 1 331 ? -4.040 23.153 32.045 1.00 85.88 331 LEU A O 1
ATOM 2682 N N . GLN A 1 332 ? -2.246 21.952 32.624 1.00 84.38 332 GLN A N 1
ATOM 2683 C CA . GLN A 1 332 ? -1.323 23.095 32.646 1.00 84.38 332 GLN A CA 1
ATOM 2684 C C . GLN A 1 332 ? -0.942 23.590 31.250 1.00 84.38 332 GLN A C 1
ATOM 2686 O O . GLN A 1 332 ? -0.492 24.725 31.088 1.00 84.38 332 GLN A O 1
ATOM 2691 N N . SER A 1 333 ? -1.118 22.760 30.225 1.00 82.75 333 SER A N 1
ATOM 2692 C CA . SER A 1 333 ? -0.771 23.138 28.863 1.00 82.75 333 SER A CA 1
ATOM 2693 C C . SER A 1 333 ? -1.667 24.260 28.327 1.00 82.75 333 SER A C 1
ATOM 2695 O O . SER A 1 333 ? -2.848 24.373 28.663 1.00 82.75 333 SER A O 1
ATOM 2697 N N . GLY A 1 334 ? -1.122 25.050 27.399 1.00 71.31 334 GLY A N 1
ATOM 2698 C CA . GLY A 1 334 ? -1.793 26.236 26.861 1.00 71.31 334 GLY A CA 1
ATOM 2699 C C . GLY A 1 334 ? -3.174 26.010 26.233 1.00 71.31 334 GLY A C 1
ATOM 2700 O O . GLY A 1 334 ? -3.921 26.973 26.145 1.00 71.31 334 GLY A O 1
ATOM 2701 N N . TYR A 1 335 ? -3.557 24.786 25.834 1.00 67.12 335 TYR A N 1
ATOM 2702 C CA . TYR A 1 335 ? -4.868 24.563 25.204 1.00 67.12 335 TYR A CA 1
ATOM 2703 C C . TYR A 1 335 ? -5.945 24.077 26.182 1.00 67.12 335 TYR A C 1
ATOM 2705 O O . TYR A 1 335 ? -7.104 24.006 25.796 1.00 67.12 335 TYR A O 1
ATOM 2713 N N . CYS A 1 336 ? -5.594 23.760 27.433 1.00 75.25 336 CYS A N 1
ATOM 2714 C CA . CYS A 1 336 ? -6.580 23.649 28.517 1.00 75.25 336 CYS A CA 1
ATOM 2715 C C . CYS A 1 336 ? -6.811 25.005 29.204 1.00 75.25 336 CYS A C 1
ATOM 2717 O O . CYS A 1 336 ? -7.620 25.108 30.123 1.00 75.25 336 CYS A O 1
ATOM 2719 N N . GLN A 1 337 ? -6.103 26.052 28.763 1.00 83.75 337 GLN A N 1
ATOM 2720 C CA . GLN A 1 337 ? -6.279 27.406 29.262 1.00 83.75 337 GLN A CA 1
ATOM 2721 C C . GLN A 1 337 ? -7.374 28.116 28.456 1.00 83.75 337 GLN A C 1
ATOM 2723 O O . GLN A 1 337 ? -7.253 28.208 27.235 1.00 83.75 337 GLN A O 1
ATOM 2728 N N . PRO A 1 338 ? -8.413 28.658 29.105 1.00 78.06 338 PRO A N 1
ATOM 2729 C CA . PRO A 1 338 ? -9.503 29.318 28.405 1.00 78.06 338 PRO A CA 1
ATOM 2730 C C . PRO A 1 338 ? -9.028 30.641 27.798 1.00 78.06 338 PRO A C 1
ATOM 2732 O O . PRO A 1 338 ? -8.280 31.396 28.428 1.00 78.06 338 PRO A O 1
ATOM 2735 N N . TRP A 1 339 ? -9.478 30.908 26.574 1.00 78.94 339 TRP A N 1
ATOM 2736 C CA . TRP A 1 339 ? -9.399 32.214 25.901 1.00 78.94 339 TRP A CA 1
ATOM 2737 C C . TRP A 1 339 ? -10.792 32.808 25.620 1.00 78.94 339 TRP A C 1
ATOM 2739 O O . TRP A 1 339 ? -10.897 33.969 25.243 1.00 78.94 339 TRP A O 1
ATOM 2749 N N . THR A 1 340 ? -11.851 32.032 25.865 1.00 75.50 340 THR A N 1
ATOM 2750 C CA . THR A 1 340 ? -13.260 32.446 25.952 1.00 75.50 340 THR A CA 1
ATOM 2751 C C . THR A 1 340 ? -13.895 31.807 27.193 1.00 75.50 340 THR A C 1
ATOM 2753 O O . THR A 1 340 ? -13.340 30.824 27.701 1.00 75.50 340 THR A O 1
ATOM 2756 N N . PRO A 1 341 ? -15.052 32.301 27.672 1.00 82.25 341 PRO A N 1
ATOM 2757 C CA . PRO A 1 341 ? -15.815 31.635 28.724 1.00 82.25 341 PRO A CA 1
ATOM 2758 C C . PRO A 1 341 ? -16.063 30.155 28.411 1.00 82.25 341 PRO A C 1
ATOM 2760 O O . PRO A 1 341 ? -16.448 29.798 27.296 1.00 82.25 341 PRO A O 1
ATOM 2763 N N . LEU A 1 342 ? -15.814 29.290 29.393 1.00 82.25 342 LEU A N 1
ATOM 2764 C CA . LEU A 1 342 ? -16.028 27.853 29.288 1.00 82.25 342 LEU A CA 1
ATOM 2765 C C . LEU A 1 342 ? -17.524 27.530 29.271 1.00 82.25 342 LEU A C 1
ATOM 2767 O O . LEU A 1 342 ? -18.300 28.067 30.061 1.00 82.25 342 LEU A O 1
ATOM 2771 N N . ALA A 1 343 ? -17.907 26.595 28.402 1.00 82.44 343 ALA A N 1
ATOM 2772 C CA . ALA A 1 343 ? -19.240 26.005 28.412 1.00 82.44 343 ALA A CA 1
ATOM 2773 C C . ALA A 1 343 ? -19.485 25.224 29.714 1.00 82.44 343 ALA A C 1
ATOM 2775 O O . ALA A 1 343 ? -18.553 24.666 30.301 1.00 82.44 343 ALA A O 1
ATOM 2776 N N . THR A 1 344 ? -20.750 25.137 30.128 1.00 85.31 344 THR A N 1
ATOM 2777 C CA . THR A 1 344 ? -21.166 24.477 31.374 1.00 85.31 344 THR A CA 1
ATOM 2778 C C . THR A 1 344 ? -20.645 23.043 31.481 1.00 85.31 344 THR A C 1
ATOM 2780 O O . THR A 1 344 ? -20.107 22.678 32.522 1.00 85.31 344 THR A O 1
ATOM 2783 N N . ASP A 1 345 ? -20.686 22.271 30.393 1.00 79.75 345 ASP A N 1
ATOM 2784 C CA . ASP A 1 345 ? -20.222 20.876 30.375 1.00 79.75 345 ASP A CA 1
ATOM 2785 C C . ASP A 1 345 ? -18.726 20.747 30.707 1.00 79.75 345 ASP A C 1
ATOM 2787 O O . ASP A 1 345 ? -18.308 19.854 31.446 1.00 79.75 345 ASP A O 1
ATOM 2791 N N . LEU A 1 346 ? -17.902 21.677 30.210 1.00 82.06 346 LEU A N 1
ATOM 2792 C CA . LEU A 1 346 ? -16.464 21.704 30.492 1.00 82.06 346 LEU A CA 1
ATOM 2793 C C . LEU A 1 346 ? -16.185 22.081 31.947 1.00 82.06 346 LEU A C 1
ATOM 2795 O O . LEU A 1 346 ? -15.267 21.528 32.555 1.00 82.06 346 LEU A O 1
ATOM 2799 N N . VAL A 1 347 ? -16.987 22.984 32.517 1.00 86.69 347 VAL A N 1
ATOM 2800 C CA . VAL A 1 347 ? -16.913 23.312 33.945 1.00 86.69 347 VAL A CA 1
ATOM 2801 C C . VAL A 1 347 ? -17.258 22.079 34.779 1.00 86.69 347 VAL A C 1
ATOM 2803 O O . VAL A 1 347 ? -16.512 21.763 35.700 1.00 86.69 347 VAL A O 1
ATOM 2806 N N . THR A 1 348 ? -18.299 21.323 34.420 1.00 87.19 348 THR A N 1
ATOM 2807 C CA . THR A 1 348 ? -18.667 20.075 35.110 1.00 87.19 348 THR A CA 1
ATOM 2808 C C . THR A 1 348 ? -17.536 19.046 35.086 1.00 87.19 348 THR A C 1
ATOM 2810 O O . THR A 1 348 ? -17.220 18.449 36.118 1.00 87.19 348 THR A O 1
ATOM 2813 N N . ILE A 1 349 ? -16.876 18.870 33.938 1.00 84.44 349 ILE A N 1
ATOM 2814 C CA . ILE A 1 349 ? -15.720 17.973 33.809 1.00 84.44 349 ILE A CA 1
ATOM 2815 C C . ILE A 1 349 ? -14.572 18.441 34.710 1.00 84.44 349 ILE A C 1
ATOM 2817 O O . ILE A 1 349 ? -14.033 17.649 35.481 1.00 84.44 349 ILE A O 1
ATOM 2821 N N . LEU A 1 350 ? -14.225 19.728 34.679 1.00 87.81 350 LEU A N 1
ATOM 2822 C CA . LEU A 1 350 ? -13.183 20.293 35.537 1.00 87.81 350 LEU A CA 1
ATOM 2823 C C . LEU A 1 350 ? -13.512 20.124 37.027 1.00 87.81 350 LEU A C 1
ATOM 2825 O O . LEU A 1 350 ? -12.644 19.723 37.798 1.00 87.81 350 LEU A O 1
ATOM 2829 N N . THR A 1 351 ? -14.764 20.340 37.434 1.00 92.19 351 THR A N 1
ATOM 2830 C CA . THR A 1 351 ? -15.216 20.101 38.812 1.00 92.19 351 THR A CA 1
ATOM 2831 C C . THR A 1 351 ? -15.090 18.631 39.213 1.00 92.19 351 THR A C 1
ATOM 2833 O O . THR A 1 351 ? -14.719 18.336 40.346 1.00 92.19 351 THR A O 1
ATOM 2836 N N . SER A 1 352 ? -15.331 17.688 38.300 1.00 91.06 352 SER A N 1
ATOM 2837 C CA . SER A 1 352 ? -15.127 16.267 38.603 1.00 91.06 352 SER A CA 1
ATOM 2838 C C . SER A 1 352 ? -13.653 15.920 38.857 1.00 91.06 352 SER A C 1
ATOM 2840 O O . SER A 1 352 ? -13.367 15.144 39.763 1.00 91.06 352 SER A O 1
ATOM 2842 N N . ILE A 1 353 ? -12.719 16.547 38.127 1.00 90.62 353 ILE A N 1
ATOM 2843 C CA . ILE A 1 353 ? -11.274 16.405 38.362 1.00 90.62 353 ILE A CA 1
ATOM 2844 C C . ILE A 1 353 ? -10.889 17.075 39.685 1.00 90.62 353 ILE A C 1
ATOM 2846 O O . ILE A 1 353 ? -10.104 16.530 40.453 1.00 90.62 353 ILE A O 1
ATOM 2850 N N . LEU A 1 354 ? -11.465 18.244 39.984 1.00 91.94 354 LEU A N 1
ATOM 2851 C CA . LEU A 1 354 ? -11.244 18.957 41.243 1.00 91.94 354 LEU A CA 1
ATOM 2852 C C . LEU A 1 354 ? -11.584 18.088 42.462 1.00 91.94 354 LEU A C 1
ATOM 2854 O O . LEU A 1 354 ? -10.846 18.106 43.445 1.00 91.94 354 LEU A O 1
ATOM 2858 N N . ASN A 1 355 ? -12.650 17.288 42.370 1.00 92.06 355 ASN A N 1
ATOM 2859 C CA . ASN A 1 355 ? -13.091 16.375 43.427 1.00 92.06 355 ASN A CA 1
ATOM 2860 C C . ASN A 1 355 ? -12.127 15.206 43.697 1.00 92.06 355 ASN A C 1
ATOM 2862 O O . ASN A 1 355 ? -12.311 14.505 44.687 1.00 92.06 355 ASN A O 1
ATOM 2866 N N . LEU A 1 356 ? -11.088 15.016 42.876 1.00 92.06 356 LEU A N 1
ATOM 2867 C CA . LEU A 1 356 ? -9.971 14.119 43.190 1.00 92.06 356 LEU A CA 1
ATOM 2868 C C . LEU A 1 356 ? -9.003 14.726 44.219 1.00 92.06 356 LEU A C 1
ATOM 2870 O O . LEU A 1 356 ? -8.085 14.057 44.675 1.00 92.06 356 LEU A O 1
ATOM 2874 N N . THR A 1 357 ? -9.162 15.990 44.602 1.00 92.38 357 THR A N 1
ATOM 2875 C CA . THR A 1 357 ? -8.308 16.613 45.620 1.00 92.38 357 THR A CA 1
ATOM 2876 C C . THR A 1 357 ? -8.719 16.138 47.022 1.00 92.38 357 THR A C 1
ATOM 2878 O O . THR A 1 357 ? -9.894 16.271 47.380 1.00 92.38 357 THR A O 1
ATOM 2881 N N . PRO A 1 358 ? -7.781 15.661 47.863 1.00 88.75 358 PRO A N 1
ATOM 2882 C CA . PRO A 1 358 ? -8.051 15.404 49.275 1.00 88.75 358 PRO A CA 1
ATOM 2883 C C . PRO A 1 358 ? -8.585 16.651 49.990 1.00 88.75 358 PRO A C 1
ATOM 2885 O O . PRO A 1 358 ? -8.086 17.764 49.799 1.00 88.75 358 PRO A O 1
ATOM 2888 N N . ARG A 1 359 ? -9.576 16.479 50.868 1.00 85.56 359 ARG A N 1
ATOM 2889 C CA . ARG A 1 359 ? -10.150 17.598 51.630 1.00 85.56 359 ARG A CA 1
ATOM 2890 C C . ARG A 1 359 ? -9.254 17.954 52.805 1.00 85.56 359 ARG A C 1
ATOM 2892 O O . ARG A 1 359 ? -8.779 17.070 53.518 1.00 85.56 359 ARG A O 1
ATOM 2899 N N . ARG A 1 360 ? -9.037 19.252 53.022 1.00 84.88 360 ARG A N 1
ATOM 2900 C CA . ARG A 1 360 ? -8.166 19.774 54.081 1.00 84.88 360 ARG A CA 1
ATOM 2901 C C . ARG A 1 360 ? -8.890 20.802 54.921 1.00 84.88 360 ARG A C 1
ATOM 2903 O O . ARG A 1 360 ? -9.410 21.776 54.387 1.00 84.88 360 ARG A O 1
ATOM 2910 N N . GLU A 1 361 ? -8.871 20.594 56.228 1.00 82.31 361 GLU A N 1
ATOM 2911 C CA . GLU A 1 361 ? -9.472 21.496 57.207 1.00 82.31 361 GLU A CA 1
ATOM 2912 C C . GLU A 1 361 ? -8.488 21.758 58.348 1.00 82.31 361 GLU A C 1
ATOM 2914 O O . GLU A 1 361 ? -7.686 20.891 58.703 1.00 82.31 361 GLU A O 1
ATOM 2919 N N . TYR A 1 362 ? -8.538 22.958 58.926 1.00 83.38 362 TYR A N 1
ATOM 2920 C CA . TYR A 1 362 ? -7.763 23.282 60.122 1.00 83.38 362 TYR A CA 1
ATOM 2921 C C . TYR A 1 362 ? -8.518 22.879 61.389 1.00 83.38 362 TYR A C 1
ATOM 2923 O O . TYR A 1 362 ? -9.746 22.985 61.456 1.00 83.38 362 TYR A O 1
ATOM 2931 N N . TYR A 1 363 ? -7.773 22.453 62.408 1.00 68.94 363 TYR A N 1
ATOM 2932 C CA . TYR A 1 363 ? -8.297 22.190 63.741 1.00 68.94 363 TYR A CA 1
ATOM 2933 C C . TYR A 1 363 ? -7.463 22.889 64.832 1.00 68.94 363 TYR A C 1
ATOM 2935 O O . TYR A 1 363 ? -6.238 22.757 64.846 1.00 68.94 363 TYR A O 1
ATOM 2943 N N . PRO A 1 364 ? -8.105 23.564 65.805 1.00 79.69 364 PRO A N 1
ATOM 2944 C CA . PRO A 1 364 ? -9.482 24.072 65.758 1.00 79.69 364 PRO A CA 1
ATOM 2945 C C . PRO A 1 364 ? -9.710 24.966 64.527 1.00 79.69 364 PRO A C 1
ATOM 2947 O O . PRO A 1 364 ? -8.760 25.570 64.048 1.00 79.69 364 PRO A O 1
ATOM 2950 N N . LYS A 1 365 ? -10.944 25.077 64.011 1.00 78.12 365 LYS A N 1
ATOM 2951 C CA . LYS A 1 365 ? -11.235 25.796 62.745 1.00 78.12 365 LYS A CA 1
ATOM 2952 C C . LYS A 1 365 ? -10.686 27.228 62.703 1.00 78.12 365 LYS A C 1
ATOM 2954 O O . LYS A 1 365 ? -10.283 27.705 61.647 1.00 78.12 365 LYS A O 1
ATOM 2959 N N . ASP A 1 366 ? -10.607 27.865 63.868 1.00 82.31 366 ASP A N 1
ATOM 2960 C CA . ASP A 1 366 ? -10.173 29.253 64.043 1.00 82.31 366 ASP A CA 1
ATOM 2961 C C . ASP A 1 366 ? -8.655 29.386 64.270 1.00 82.31 366 ASP A C 1
ATOM 2963 O O . ASP A 1 366 ? -8.138 30.485 64.469 1.00 82.31 366 ASP A O 1
ATOM 2967 N N . LYS A 1 367 ? -7.921 28.265 64.287 1.00 72.81 367 LYS A N 1
ATOM 2968 C CA . LYS A 1 367 ? -6.479 28.209 64.537 1.00 72.81 367 LYS A CA 1
ATOM 2969 C C . LYS A 1 367 ? -5.794 27.319 63.502 1.00 72.81 367 LYS A C 1
ATOM 2971 O O . LYS A 1 367 ? -6.001 26.113 63.451 1.00 72.81 367 LYS A O 1
ATOM 2976 N N . GLN A 1 368 ? -4.877 27.896 62.733 1.00 76.75 368 GLN A N 1
ATOM 2977 C CA . GLN A 1 368 ? -4.054 27.175 61.750 1.00 76.75 368 GLN A CA 1
ATOM 2978 C C . GLN A 1 368 ? -2.909 26.378 62.409 1.00 76.75 368 GLN A C 1
ATOM 2980 O O . GLN A 1 368 ? -1.787 26.363 61.911 1.00 76.75 368 GLN A O 1
ATOM 2985 N N . CYS A 1 369 ? -3.151 25.764 63.570 1.00 75.25 369 CYS A N 1
ATOM 2986 C CA . CYS A 1 369 ? -2.125 25.033 64.313 1.00 75.25 369 CYS A CA 1
ATOM 2987 C C . CYS A 1 369 ? -2.103 23.528 64.010 1.00 75.25 369 CYS A C 1
ATOM 2989 O O . CYS A 1 369 ? -1.071 22.899 64.233 1.00 75.25 369 CYS A O 1
ATOM 2991 N N . GLN A 1 370 ? -3.197 22.946 63.501 1.00 76.75 370 GLN A N 1
ATOM 2992 C CA . GLN A 1 370 ? -3.253 21.541 63.076 1.00 76.75 370 GLN A CA 1
ATOM 2993 C C . GLN A 1 370 ? -4.077 21.393 61.796 1.00 76.75 370 GLN A C 1
ATOM 2995 O O . GLN A 1 370 ? -5.054 22.112 61.596 1.00 76.75 370 GLN A O 1
ATOM 3000 N N . GLN A 1 371 ? -3.687 20.449 60.939 1.00 82.31 371 GLN A N 1
ATOM 3001 C CA . GLN A 1 371 ? -4.348 20.158 59.669 1.00 82.31 371 GLN A CA 1
ATOM 3002 C C . GLN A 1 371 ? -4.905 18.734 59.679 1.00 82.31 371 GLN A C 1
ATOM 3004 O O . GLN A 1 371 ? -4.185 17.780 59.970 1.00 82.31 371 GLN A O 1
ATOM 3009 N N . ILE A 1 372 ? -6.173 18.595 59.304 1.00 80.81 372 ILE A N 1
ATOM 3010 C CA . ILE A 1 372 ? -6.851 17.319 59.085 1.00 80.81 372 ILE A CA 1
ATOM 3011 C C . ILE A 1 372 ? -6.974 17.108 57.574 1.00 80.81 372 ILE A C 1
ATOM 3013 O O . ILE A 1 372 ? -7.439 17.996 56.858 1.00 80.81 372 ILE A O 1
ATOM 3017 N N . ILE A 1 373 ? -6.547 15.939 57.087 1.00 85.94 373 ILE A N 1
ATOM 3018 C CA . ILE A 1 373 ? -6.660 15.537 55.678 1.00 85.94 373 ILE A CA 1
ATOM 3019 C C . ILE A 1 373 ? -7.645 14.374 55.589 1.00 85.94 373 ILE A C 1
ATOM 3021 O O . ILE A 1 373 ? -7.428 13.337 56.211 1.00 85.94 373 ILE A O 1
ATOM 3025 N N . SER A 1 374 ? -8.709 14.546 54.810 1.00 85.75 374 SER A N 1
ATOM 3026 C CA . SER A 1 374 ? -9.714 13.515 54.549 1.00 85.75 374 SER A CA 1
ATOM 3027 C C . SER A 1 374 ? -9.624 13.062 53.096 1.00 85.75 374 SER A C 1
ATOM 3029 O O . SER A 1 374 ? -9.791 13.867 52.178 1.00 85.75 374 SER A O 1
ATOM 3031 N N . TRP A 1 375 ? -9.360 11.773 52.908 1.00 88.06 375 TRP A N 1
ATOM 3032 C CA . TRP A 1 375 ? -9.373 11.103 51.609 1.00 88.06 375 TRP A CA 1
ATOM 3033 C C . TRP A 1 375 ? -10.752 10.494 51.378 1.00 88.06 375 TRP A C 1
ATOM 3035 O O . TRP A 1 375 ? -11.388 10.036 52.329 1.00 88.06 375 TRP A O 1
ATOM 3045 N N . ASP A 1 376 ? -11.212 10.478 50.132 1.00 87.25 376 ASP A N 1
ATOM 3046 C CA . ASP A 1 376 ? -12.439 9.774 49.783 1.00 87.25 376 ASP A CA 1
ATOM 3047 C C . ASP A 1 376 ? -12.183 8.257 49.849 1.00 87.25 376 ASP A C 1
ATOM 3049 O O . ASP A 1 376 ? -11.312 7.762 49.123 1.00 87.25 376 ASP A O 1
ATOM 3053 N N . PRO A 1 377 ? -12.899 7.506 50.709 1.00 86.12 377 PRO A N 1
ATOM 3054 C CA . PRO A 1 377 ? -12.705 6.065 50.847 1.00 86.12 377 PRO A CA 1
ATOM 3055 C C . PRO A 1 377 ? -13.165 5.267 49.617 1.00 86.12 377 PRO A C 1
ATOM 3057 O O . PRO A 1 377 ? -12.809 4.098 49.500 1.00 86.12 377 PRO A O 1
ATOM 3060 N N . GLN A 1 378 ? -13.949 5.864 48.714 1.00 87.00 378 GLN A N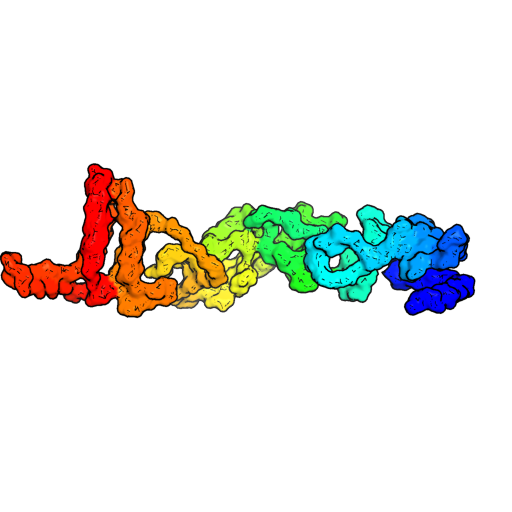 1
ATOM 3061 C CA . GLN A 1 378 ? -14.393 5.234 47.465 1.00 87.00 378 GLN A CA 1
ATOM 3062 C C . GLN A 1 378 ? -13.375 5.392 46.326 1.00 87.00 378 GLN A C 1
ATOM 3064 O O . GLN A 1 378 ? -13.531 4.780 45.270 1.00 87.00 378 GLN A O 1
ATOM 3069 N N . LEU A 1 379 ? -12.331 6.205 46.519 1.00 85.94 379 LEU A N 1
ATOM 3070 C CA . LEU A 1 379 ? -11.300 6.477 45.522 1.00 85.94 379 LEU A CA 1
ATOM 3071 C C . LEU A 1 379 ? -9.963 5.870 45.950 1.00 85.94 379 LEU A C 1
ATOM 3073 O O . LEU A 1 379 ? -9.591 5.878 47.122 1.00 85.94 379 LEU A O 1
ATOM 3077 N N . THR A 1 380 ? -9.174 5.394 44.987 1.00 83.38 380 THR A N 1
ATOM 3078 C CA . THR A 1 380 ? -7.818 4.915 45.285 1.00 83.38 380 THR A CA 1
ATOM 3079 C C . THR A 1 380 ? -6.917 6.068 45.728 1.00 83.38 380 THR A C 1
ATOM 3081 O O . THR A 1 380 ? -7.049 7.198 45.256 1.00 83.38 380 THR A O 1
ATOM 3084 N N . THR A 1 381 ? -5.947 5.795 46.596 1.00 82.12 381 THR A N 1
ATOM 3085 C CA . THR A 1 381 ? -4.974 6.806 47.046 1.00 82.12 381 THR A CA 1
ATOM 3086 C C . THR A 1 381 ? -4.139 7.370 45.893 1.00 82.12 381 THR A C 1
ATOM 3088 O O . THR A 1 381 ? -3.793 8.544 45.904 1.00 82.12 381 THR A O 1
ATOM 3091 N N . CYS A 1 382 ? -3.874 6.564 44.859 1.00 81.81 382 CYS A N 1
ATOM 3092 C CA . CYS A 1 382 ? -3.047 6.928 43.705 1.00 81.81 382 CYS A CA 1
ATOM 3093 C C . CYS A 1 382 ? -3.703 7.874 42.692 1.00 81.81 382 CYS A C 1
ATOM 3095 O O . CYS A 1 382 ? -3.016 8.265 41.757 1.00 81.81 382 CYS A O 1
ATOM 3097 N N . ILE A 1 383 ? -4.993 8.204 42.818 1.00 87.12 383 ILE A N 1
ATOM 3098 C CA . ILE A 1 383 ? -5.672 9.167 41.924 1.00 87.12 383 ILE A CA 1
ATOM 3099 C C . ILE A 1 383 ? -5.976 10.490 42.630 1.00 87.12 383 ILE A C 1
ATOM 3101 O O . ILE A 1 383 ? -6.294 11.483 41.979 1.00 87.12 383 ILE A O 1
ATOM 3105 N N . GLN A 1 384 ? -5.880 10.507 43.962 1.00 91.62 384 GLN A N 1
ATOM 3106 C CA . GLN A 1 384 ? -6.234 11.661 44.768 1.00 91.62 384 GLN A CA 1
ATOM 3107 C C . GLN A 1 384 ? -5.013 12.577 44.946 1.00 91.62 384 GLN A C 1
ATOM 3109 O O . GLN A 1 384 ? -4.051 12.208 45.617 1.00 91.62 384 GLN A O 1
ATOM 3114 N N . HIS A 1 385 ? -5.007 13.756 44.315 1.00 91.62 385 HIS A N 1
ATOM 3115 C CA . HIS A 1 385 ? -3.796 14.581 44.205 1.00 91.62 385 HIS A CA 1
ATOM 3116 C C . HIS A 1 385 ? -4.061 16.086 44.331 1.00 91.62 385 HIS A C 1
ATOM 3118 O O . HIS A 1 385 ? -4.908 16.653 43.644 1.00 91.62 385 HIS A O 1
ATOM 3124 N N . ASP A 1 386 ? -3.261 16.765 45.156 1.00 90.19 386 ASP A N 1
ATOM 3125 C CA . ASP A 1 386 ? -3.490 18.169 45.531 1.00 90.19 386 ASP A CA 1
ATOM 3126 C C . ASP A 1 386 ? -3.345 19.173 44.392 1.00 90.19 386 ASP A C 1
ATOM 3128 O O . ASP A 1 386 ? -3.970 20.233 44.392 1.00 90.19 386 ASP A O 1
ATOM 3132 N N . ALA A 1 387 ? -2.489 18.865 43.417 1.00 90.56 387 ALA A N 1
ATOM 3133 C CA . ALA A 1 387 ? -2.217 19.789 42.322 1.00 90.56 387 ALA A CA 1
ATOM 3134 C C . ALA A 1 387 ? -3.464 20.084 41.468 1.00 90.56 387 ALA A C 1
ATOM 3136 O O . ALA A 1 387 ? -3.539 21.164 40.874 1.00 90.56 387 ALA A O 1
ATOM 3137 N N . PHE A 1 388 ? -4.460 19.184 41.446 1.00 92.56 388 PHE A N 1
ATOM 3138 C CA . PHE A 1 388 ? -5.720 19.429 40.743 1.00 92.56 388 PHE A CA 1
ATOM 3139 C C . PHE A 1 388 ? -6.445 20.661 41.288 1.00 92.56 388 PHE A C 1
ATOM 3141 O O . PHE A 1 388 ? -6.917 21.469 40.487 1.00 92.56 388 PHE A O 1
ATOM 3148 N N . GLN A 1 389 ? -6.438 20.873 42.611 1.00 92.62 389 GLN A N 1
ATOM 3149 C CA . GLN A 1 389 ? -7.036 22.050 43.246 1.00 92.62 389 GLN A CA 1
ATOM 3150 C C . GLN A 1 389 ? -6.528 23.345 42.631 1.00 92.62 389 GLN A C 1
ATOM 3152 O O . GLN A 1 389 ? -7.315 24.173 42.173 1.00 92.62 389 GLN A O 1
ATOM 3157 N N . LEU A 1 390 ? -5.208 23.516 42.606 1.00 92.31 390 LEU A N 1
ATOM 3158 C CA . LEU A 1 390 ? -4.590 24.746 42.137 1.00 92.31 390 LEU A CA 1
ATOM 3159 C C . LEU A 1 390 ? -4.841 24.955 40.639 1.00 92.31 390 LEU A C 1
ATOM 3161 O O . LEU A 1 390 ? -5.248 26.038 40.219 1.00 92.31 390 LEU A O 1
ATOM 3165 N N . ILE A 1 391 ? -4.612 23.922 39.827 1.00 92.75 391 ILE A N 1
ATOM 3166 C CA . ILE A 1 391 ? -4.651 24.039 38.365 1.00 92.75 391 ILE A CA 1
ATOM 3167 C C . ILE A 1 391 ? -6.081 24.253 37.866 1.00 92.75 391 ILE A C 1
ATOM 3169 O O . ILE A 1 391 ? -6.317 25.166 37.075 1.00 92.75 391 ILE A O 1
ATOM 3173 N N . VAL A 1 392 ? -7.041 23.459 38.347 1.00 92.44 392 VAL A N 1
ATOM 3174 C CA . VAL A 1 392 ? -8.444 23.574 37.929 1.00 92.44 392 VAL A CA 1
ATOM 3175 C C . VAL A 1 392 ? -9.036 24.907 38.380 1.00 92.44 392 VAL A C 1
ATOM 3177 O O . VAL A 1 392 ? -9.681 25.588 37.584 1.00 92.44 392 VAL A O 1
ATOM 3180 N N . THR A 1 393 ? -8.761 25.330 39.618 1.00 93.56 393 THR A N 1
ATOM 3181 C CA . THR A 1 393 ? -9.226 26.632 40.121 1.00 93.56 393 THR A CA 1
ATOM 3182 C C . THR A 1 393 ? -8.671 27.778 39.275 1.00 93.56 393 THR A C 1
ATOM 3184 O O . THR A 1 393 ? -9.410 28.689 38.913 1.00 93.56 393 THR A O 1
ATOM 3187 N N . ASN A 1 394 ? -7.395 27.719 38.880 1.00 93.06 394 ASN A N 1
ATOM 3188 C CA . ASN A 1 394 ? -6.797 28.724 37.999 1.00 93.06 394 ASN A CA 1
ATOM 3189 C C . ASN A 1 394 ? -7.466 28.771 36.617 1.00 93.06 394 ASN A C 1
ATOM 3191 O O . ASN A 1 394 ? -7.725 29.862 36.108 1.00 93.06 394 ASN A O 1
ATOM 3195 N N . ILE A 1 395 ? -7.777 27.612 36.030 1.00 89.81 395 ILE A N 1
ATOM 3196 C CA . ILE A 1 395 ? -8.493 27.506 34.749 1.00 89.81 395 ILE A CA 1
ATOM 3197 C C . ILE A 1 395 ? -9.891 28.132 34.863 1.00 89.81 395 ILE A C 1
ATOM 3199 O O . ILE A 1 395 ? -10.244 28.985 34.049 1.00 89.81 395 ILE A O 1
ATOM 3203 N N . ILE A 1 396 ? -10.663 27.776 35.895 1.00 91.00 396 ILE A N 1
ATOM 3204 C CA . ILE A 1 396 ? -12.019 28.307 36.115 1.00 91.00 396 ILE A CA 1
ATOM 3205 C C . ILE A 1 396 ? -11.979 29.819 36.369 1.00 91.00 396 ILE A C 1
ATOM 3207 O O . ILE A 1 396 ? -12.708 30.568 35.722 1.00 91.00 396 ILE A O 1
ATOM 3211 N N . ASN A 1 397 ? -11.082 30.295 37.236 1.00 93.00 397 ASN A N 1
ATOM 3212 C CA . ASN A 1 397 ? -10.921 31.724 37.515 1.00 93.00 397 ASN A CA 1
ATOM 3213 C C . ASN A 1 397 ? -10.538 32.507 36.255 1.00 93.00 397 ASN A C 1
ATOM 3215 O O . ASN A 1 397 ? -11.027 33.614 36.030 1.00 93.00 397 ASN A O 1
ATOM 3219 N N . LYS A 1 398 ? -9.666 31.943 35.412 1.00 89.06 398 LYS A N 1
ATOM 3220 C CA . LYS A 1 398 ? -9.301 32.554 34.133 1.00 89.06 398 LYS A CA 1
ATOM 3221 C C . LYS A 1 398 ? -10.501 32.622 33.190 1.00 89.06 398 LYS A C 1
ATOM 3223 O O . LYS A 1 398 ? -10.698 33.661 32.576 1.00 89.06 398 LYS A O 1
ATOM 3228 N N . SER A 1 399 ? -11.320 31.572 33.125 1.00 89.12 399 SER A N 1
ATOM 3229 C CA . SER A 1 399 ? -12.573 31.579 32.361 1.00 89.12 399 SER A CA 1
ATOM 3230 C C . SER A 1 399 ? -13.538 32.661 32.839 1.00 89.12 399 SER A C 1
ATOM 3232 O O . SER A 1 399 ? -14.130 33.337 32.012 1.00 89.12 399 SER A O 1
ATOM 3234 N N . GLN A 1 400 ? -13.703 32.832 34.152 1.00 89.50 400 GLN A N 1
ATOM 3235 C CA . GLN A 1 400 ? -14.619 33.828 34.721 1.00 89.50 400 GLN A CA 1
ATOM 3236 C C . GLN A 1 400 ? -14.191 35.269 34.418 1.00 89.50 400 GLN A C 1
ATOM 3238 O O . GLN A 1 400 ? -15.038 36.140 34.280 1.00 89.50 400 GLN A O 1
ATOM 3243 N N . ARG A 1 401 ? -12.884 35.527 34.283 1.00 89.00 401 ARG A N 1
ATOM 3244 C CA . ARG A 1 401 ? -12.354 36.841 33.871 1.00 89.00 401 ARG A CA 1
ATOM 3245 C C . ARG A 1 401 ? -12.594 37.164 32.394 1.00 89.00 401 ARG A C 1
ATOM 3247 O O . ARG A 1 401 ? -12.350 38.295 31.991 1.00 89.00 401 ARG A O 1
ATOM 3254 N N . LEU A 1 402 ? -12.975 36.171 31.593 1.00 77.81 402 LEU A N 1
ATOM 3255 C CA . LEU A 1 402 ? -13.251 36.313 30.162 1.00 77.81 402 LEU A CA 1
ATOM 3256 C C . LEU A 1 402 ? -14.751 36.488 29.872 1.00 77.81 402 LEU A C 1
ATOM 3258 O O . LEU A 1 402 ? -15.106 36.644 28.704 1.00 77.81 402 LEU A O 1
ATOM 3262 N N . SER A 1 403 ? -15.598 36.398 30.906 1.00 68.44 403 SER A N 1
ATOM 3263 C CA . SER A 1 403 ? -17.062 36.496 30.839 1.00 68.44 403 SER A CA 1
ATOM 3264 C C . SER A 1 403 ? -17.581 37.918 30.968 1.00 68.44 403 SER A C 1
ATOM 3266 O O . SER A 1 403 ? -16.926 38.731 31.658 1.00 68.44 403 SER A O 1
#

pLDDT: mean 80.7, std 13.61, range [38.31, 98.12]

Sequence (403 aa):
MTARLSPLLRDSVVKHPESVGLAIDIVWPEAGTIQRYYTKWRLLQFPYENWITSTTPATEYSLPQGHLIIDGRIIGKLPADVRDSEILKEIFGSQRLFAFPSNLPGMDYTLANHGEGHQARTSNSILELIPRHVFGNGPEFDLPFSLISDCIHWIYIRTGILEARRKPHIWKTRGGNWIVDIHSRRAQRRQSILVDPFSRLARSISQIFLHFEYSCRLTIFQPPRGKLSVELKQLDLDFFVNDKGLLQCRQLGSVVDPNQDPGTLYGLQSMMVLRDVWDRSQRSIIIPLGQVFAKRHHNHVLVSQLHAFTSYFLPDPLTNRTGIEEALACLQSGYCQPWTPLATDLVTILTSILNLTPRREYYPKDKQCQQIISWDPQLTTCIQHDAFQLIVTNIINKSQRLS

Foldseek 3Di:
DLVVCLVVVLVVCVVPVVVVVVVCCVQPPDDDDDDWDWDPWDADDPPRRSWIWTDTVPWIWIAGSHWIDINNDTWFQDDPCVVVDPVCCVQPNPDRWTWDQDPDPPGGIDTRDPDPFPDCDDPPFHKDWDQLCVQDDPLRGQAQVCLRVQFTWIAGVVQQKIWTHGPPRHGDDDLQIWIARPVVRWIDRNQKTWDGLPDPVLVVVVVLCVLQDRSSQWTWIHDPDAFIKIANPVVRWIWGQDPVRFTATPVPQWTQDPDQDPVDPPQNSNKTKTAHPVHRVRIDIDGDDDDDDDDDDQDLLVVLLVLLQPWDPQADPVVNHTSPVSSLVSLPDPRVADPEADDPVSLVSLVSLLVLEWDWAAPVNVDNPDIDTHHDPVGDPRSRDHSSNVSSVNRNVSNVVRD

Secondary structure (DSSP, 8-state):
-HHHHHHHHHHHHHH-THHHHHHHHHHS---SSS---PPPPEEPPTT-TT-EE-EETTEEEE--TT--EETTEETT---HHHHT-HHHHHHHTTPPPPEEE--STT--EEE----TT--SEETTEEEEEE-GGGG-SSS--SS-THHHHTEEEEEETTTTEEEEEETT--SS--TTSEEEETTTTEEEETTEEEPPTTSHHHHHHHGGGTTTS-GGGEEEEE-SSSS-EEEETTTTEEEEE-TTS-EEETTT-EEEPS----SS-TT--S-EEEEESS-TT-EEEE---S-------S-HHHHHHHHHHT--SSPBTTTTB-HHHHHHHHHHSTTSS-SSPPPHHHHHHHHHHHTTSPEEEEESTT-TTEEEEE--TTS-GGG--THHHHHHHHHHHHHHTT-

Radius of gyration: 37.12 Å; chains: 1; bounding box: 76×55×115 Å

Organism: NCBI:txid1392256